Protein AF-A0A7Y2PC22-F1 (afdb_monomer_lite)

Radius of gyration: 49.78 Å; chains: 1; bounding box: 88×58×153 Å

pLDDT: mean 84.58, std 16.84, range [30.64, 97.62]

Foldseek 3Di:
DPPVVVVVVCVVVVVVVVVVVVVVVVVVPPQDPVRVVVVCVLPVDQPPLPCPVLPPPPQLPAPPDDPDDPVLVVCLQDPALQVNLVVQVVCVVVVHDDDLQNSLVSNVVSVNLVRSLSNLVSHPCSLAQSCLSVNLVSCVVVVVLVVSVVSLLVLLQEARPHDLVSSVSSCVVSVNLLSNLSSLLNVSHPQDELVSLQSSLSSCVSVVNLVSNVSSVNSPYDDNCLVPLSSQLVSCVVVVDPVSNLVSLVSDDPVCSLVSQCVVCVVVVVLVSLLVSLVVQLPDPPRPLQVSLVVCVVSVNLVVSLVSLLVVCVQHACPDPSNVVNLVSCPQAGDPVSLVSLLVQLQDDDPVRVLRSLVSSCSHDQLVVSLVSLCPDPCVLPLSSLLVNLVSCLVVVPPVSNQVSLCSNLVPDDDAQVSLVSNVVSPPPDDLVSLLSSLVNCVVNVNHDLCSLVSQLVVCVVVVNLVSNLVSLVVNCVVVVPPLVSLVSNLVSLCSVPNNVRSVVSD

Sequence (507 aa):
MTRRSSQRWMAIALPIVAGLAILALGLVLMPGRREVEQAARRAAPPVPPVVPPQATPTAAPVPPSAPPHPELGPAILTANATALAALTQSLTDQGVTVTTAQVAYDLAAAGRPAVALAYLAARADGTGPATWLLRVDLLRKLGRRKEAEALLAAAATRPIGVPPAAIIATGYALDRPDLIIAAAASGAIPPPDAKLAHDLAQRAEARGRLDWLAQLDRAGGADWRAGDPWLALRVAIRTGDSASVLRAIGGLPAEEREDARTAWMTRTGDRAGLRSQMLAQAARPGADLPALAERLLAIGAREDAIALLRRAAIGQSPGSAVGQRLLYLMGPRPASGDREWLRQQALAGSSADQARWLAAYAERDTPATALAFVQRHPLAARTDIAILRLQLAQEEGDRGAARQAMAALLDGRALEPGALRRISALADGLDPAQARALAERRIAAGIAGPRDRLDLAWAAWNAGDAARTRDWLHEYLVEAPGDLPALRLMADAQARLGGPAAARPWL

Organism: Sphingomonas paucimobilis (NCBI:txid13689)

Structure (mmCIF, N/CA/C/O backbone):
data_AF-A0A7Y2PC22-F1
#
_entry.id   AF-A0A7Y2PC22-F1
#
loop_
_atom_site.group_PDB
_atom_site.id
_atom_site.type_symbol
_atom_site.label_atom_id
_atom_site.label_alt_id
_atom_site.label_comp_id
_atom_site.label_asym_id
_atom_site.label_entity_id
_atom_site.label_seq_id
_atom_site.pdbx_PDB_ins_code
_atom_site.Cartn_x
_atom_site.Cartn_y
_atom_site.Cartn_z
_atom_site.occupancy
_atom_site.B_iso_or_equiv
_atom_site.auth_seq_id
_atom_site.auth_comp_id
_atom_site.auth_asym_id
_atom_site.auth_atom_id
_atom_site.pdbx_PDB_model_num
ATOM 1 N N . MET A 1 1 ? -9.595 -40.354 25.933 1.00 43.91 1 MET A N 1
ATOM 2 C CA . MET A 1 1 ? -8.723 -40.723 24.789 1.00 43.91 1 MET A CA 1
ATOM 3 C C . MET A 1 1 ? -8.957 -39.817 23.558 1.00 43.91 1 MET A C 1
ATOM 5 O O . MET A 1 1 ? -8.964 -40.289 22.434 1.00 43.91 1 MET A O 1
ATOM 9 N N . THR A 1 2 ? -9.111 -38.495 23.730 1.00 42.66 2 THR A N 1
ATOM 10 C CA . THR A 1 2 ? -9.662 -37.601 22.676 1.00 42.66 2 THR A CA 1
ATOM 11 C C . THR A 1 2 ? -8.881 -36.296 22.452 1.00 42.66 2 THR A C 1
ATOM 13 O O . THR A 1 2 ? -9.341 -35.423 21.728 1.00 42.66 2 THR A O 1
ATOM 16 N N . ARG A 1 3 ? -7.672 -36.144 23.015 1.00 36.75 3 ARG A N 1
ATOM 17 C CA . ARG A 1 3 ? -6.817 -34.955 22.782 1.00 36.75 3 ARG A CA 1
ATOM 18 C C . ARG A 1 3 ? -5.768 -35.117 21.674 1.00 36.75 3 ARG A C 1
ATOM 20 O O . ARG A 1 3 ? -5.249 -34.119 21.197 1.00 36.75 3 ARG A O 1
ATOM 27 N N . ARG A 1 4 ? -5.472 -36.344 21.225 1.00 39.28 4 ARG A N 1
ATOM 28 C CA . ARG A 1 4 ? -4.423 -36.601 20.211 1.00 39.28 4 ARG A CA 1
ATOM 29 C C . ARG A 1 4 ? -4.907 -36.568 18.754 1.00 39.28 4 ARG A C 1
ATOM 31 O O . ARG A 1 4 ? -4.078 -36.430 17.861 1.00 39.28 4 ARG A O 1
ATOM 38 N N . SER A 1 5 ? -6.213 -36.658 18.491 1.00 39.75 5 SER A N 1
ATOM 39 C CA . SER A 1 5 ? -6.768 -36.607 17.125 1.00 39.75 5 SER A CA 1
ATOM 40 C C . SER A 1 5 ? -6.934 -35.177 16.590 1.00 39.75 5 SER A C 1
ATOM 42 O O . SER A 1 5 ? -6.706 -34.946 15.407 1.00 39.75 5 SER A O 1
ATOM 44 N N . SER A 1 6 ? -7.239 -34.203 17.457 1.00 42.44 6 SER A N 1
ATOM 45 C CA . SER A 1 6 ? -7.423 -32.787 17.084 1.00 42.44 6 SER A CA 1
ATOM 46 C C . SER A 1 6 ? -6.117 -32.102 16.631 1.00 42.44 6 SER A C 1
ATOM 48 O O . SER A 1 6 ? -6.103 -31.382 15.634 1.00 42.44 6 SER A O 1
ATOM 50 N N . GLN A 1 7 ? -4.980 -32.423 17.262 1.00 44.81 7 GLN A N 1
ATOM 51 C CA . GLN A 1 7 ? -3.672 -31.870 16.872 1.00 44.81 7 GLN A CA 1
ATOM 52 C C . GLN A 1 7 ? -3.192 -32.333 15.487 1.00 44.81 7 GLN A C 1
ATOM 54 O O . GLN A 1 7 ? -2.508 -31.580 14.797 1.00 44.81 7 GLN A O 1
ATOM 59 N N . ARG A 1 8 ? -3.566 -33.542 15.046 1.00 44.22 8 ARG A N 1
ATOM 60 C CA . ARG A 1 8 ? -3.198 -34.049 13.712 1.00 44.22 8 ARG A CA 1
ATOM 61 C C . ARG A 1 8 ? -4.016 -33.399 12.594 1.00 44.22 8 ARG A C 1
ATOM 63 O O . ARG A 1 8 ? -3.485 -33.197 11.510 1.00 44.22 8 ARG A O 1
ATOM 70 N N . TRP A 1 9 ? -5.263 -33.011 12.867 1.00 42.66 9 TRP A N 1
ATOM 71 C CA . TRP A 1 9 ? -6.100 -32.288 11.904 1.00 42.66 9 TRP A CA 1
ATOM 72 C C . TRP A 1 9 ? -5.655 -30.829 11.719 1.00 42.66 9 TRP A C 1
ATOM 74 O O . TRP A 1 9 ? -5.606 -30.349 10.588 1.00 42.66 9 TRP A O 1
ATOM 84 N N . MET A 1 10 ? -5.225 -30.145 12.788 1.00 39.22 10 MET A N 1
ATOM 85 C CA . MET A 1 10 ? -4.654 -28.792 12.673 1.00 39.22 10 MET A CA 1
ATOM 86 C C . MET A 1 10 ? -3.314 -28.771 11.923 1.00 39.22 10 MET A C 1
ATOM 88 O O . MET A 1 10 ? -3.063 -27.828 11.181 1.00 39.22 10 MET A O 1
ATOM 92 N N . ALA A 1 11 ? -2.484 -29.812 12.046 1.00 45.69 11 ALA A N 1
ATOM 93 C CA . ALA A 1 11 ? -1.202 -29.891 11.337 1.00 45.69 11 ALA A CA 1
ATOM 94 C C . ALA A 1 11 ? -1.347 -30.074 9.811 1.00 45.69 11 ALA A C 1
ATOM 96 O O . ALA A 1 11 ? -0.446 -29.697 9.066 1.00 45.69 11 ALA A O 1
ATOM 97 N N . ILE A 1 12 ? -2.475 -30.622 9.344 1.00 48.53 12 ILE A N 1
ATOM 98 C CA . ILE A 1 12 ? -2.741 -30.867 7.916 1.00 48.53 12 ILE A CA 1
ATOM 99 C C . ILE A 1 12 ? -3.590 -29.739 7.307 1.00 48.53 12 ILE A C 1
ATOM 101 O O . ILE A 1 12 ? -3.353 -29.337 6.171 1.00 48.53 12 ILE A O 1
ATOM 105 N N . ALA A 1 13 ? -4.539 -29.169 8.057 1.00 42.72 13 ALA A N 1
ATOM 106 C CA . ALA A 1 13 ? -5.419 -28.115 7.547 1.00 42.72 13 ALA A CA 1
ATOM 107 C C . ALA A 1 13 ? -4.719 -26.749 7.401 1.00 42.72 13 ALA A C 1
ATOM 109 O O . ALA A 1 13 ? -4.998 -26.020 6.450 1.00 42.72 13 ALA A O 1
ATOM 110 N N . LEU A 1 14 ? -3.781 -26.406 8.294 1.00 42.38 14 LEU A N 1
ATOM 111 C CA . LEU A 1 14 ? -3.069 -25.122 8.257 1.00 42.38 14 LEU A CA 1
ATOM 112 C C . LEU A 1 14 ? -2.255 -24.897 6.962 1.00 42.38 14 LEU A C 1
ATOM 114 O O . LEU A 1 14 ? -2.394 -23.824 6.373 1.00 42.38 14 LEU A O 1
ATOM 118 N N . PRO A 1 15 ? -1.455 -25.864 6.459 1.00 43.56 15 PRO A N 1
ATOM 119 C CA . PRO A 1 15 ? -0.719 -25.675 5.208 1.00 43.56 15 PRO A CA 1
ATOM 120 C C . PRO A 1 15 ? -1.623 -25.677 3.967 1.00 43.56 15 PRO A C 1
ATOM 122 O O . PRO A 1 15 ? -1.295 -25.008 2.994 1.00 43.56 15 PRO A O 1
ATOM 125 N N . ILE A 1 16 ? -2.776 -26.358 3.993 1.00 51.69 16 ILE A N 1
ATOM 126 C CA . ILE A 1 16 ? -3.726 -26.366 2.866 1.00 51.69 16 ILE A CA 1
ATOM 127 C C . ILE A 1 16 ? -4.466 -25.025 2.767 1.00 51.69 16 ILE A C 1
ATOM 129 O O . ILE A 1 16 ? -4.595 -24.476 1.675 1.00 51.69 16 ILE A O 1
ATOM 133 N N . VAL A 1 17 ? -4.896 -24.455 3.898 1.00 51.38 17 VAL A N 1
ATOM 134 C CA . VAL A 1 17 ? -5.538 -23.129 3.934 1.00 51.38 17 VAL A CA 1
ATOM 135 C C . VAL A 1 17 ? -4.530 -22.025 3.603 1.00 51.38 17 VAL A C 1
ATOM 137 O O . VAL A 1 17 ? -4.853 -21.121 2.836 1.00 51.38 17 VAL A O 1
ATOM 140 N N . ALA A 1 18 ? -3.290 -22.130 4.093 1.00 47.47 18 ALA A N 1
ATOM 141 C CA . ALA A 1 18 ? -2.211 -21.228 3.695 1.00 47.47 18 ALA A CA 1
ATOM 142 C C . ALA A 1 18 ? -1.877 -21.363 2.196 1.00 47.47 18 ALA A C 1
ATOM 144 O O . ALA A 1 18 ? -1.725 -20.356 1.512 1.00 47.47 18 ALA A O 1
ATOM 145 N N . GLY A 1 19 ? -1.839 -22.587 1.658 1.00 36.88 19 GLY A N 1
ATOM 146 C CA . GLY A 1 19 ? -1.603 -22.853 0.237 1.00 36.88 19 GLY A CA 1
ATOM 147 C C . GLY A 1 19 ? -2.712 -22.317 -0.674 1.00 36.88 19 GLY A C 1
ATOM 148 O O . GLY A 1 19 ? -2.418 -21.723 -1.709 1.00 36.88 19 GLY A O 1
ATOM 149 N N . LEU A 1 20 ? -3.981 -22.443 -0.268 1.00 46.69 20 LEU A N 1
ATOM 150 C CA . LEU A 1 20 ? -5.125 -21.876 -0.993 1.00 46.69 20 LEU A CA 1
ATOM 151 C C . LEU A 1 20 ? -5.178 -20.345 -0.901 1.00 46.69 20 LEU A C 1
ATOM 153 O O . LEU A 1 20 ? -5.501 -19.698 -1.893 1.00 46.69 20 LEU A O 1
ATOM 157 N N . ALA A 1 21 ? -4.804 -19.755 0.239 1.00 45.72 21 ALA A N 1
ATOM 158 C CA . ALA A 1 21 ? -4.683 -18.304 0.377 1.00 45.72 21 ALA A CA 1
ATOM 159 C C . ALA A 1 21 ? -3.545 -17.739 -0.492 1.00 45.72 21 ALA A C 1
ATOM 161 O O . ALA A 1 21 ? -3.716 -16.687 -1.100 1.00 45.72 21 ALA A O 1
ATOM 162 N N . ILE A 1 22 ? -2.423 -18.457 -0.623 1.00 49.41 22 ILE A N 1
ATOM 163 C CA . ILE A 1 22 ? -1.308 -18.084 -1.511 1.00 49.41 22 ILE A CA 1
ATOM 164 C C . ILE A 1 22 ? -1.701 -18.233 -2.991 1.00 49.41 22 ILE A C 1
ATOM 166 O O . ILE A 1 22 ? -1.355 -17.371 -3.796 1.00 49.41 22 ILE A O 1
ATOM 170 N N . LEU A 1 23 ? -2.474 -19.261 -3.359 1.00 45.62 23 LEU A N 1
ATOM 171 C CA . LEU A 1 23 ? -2.999 -19.427 -4.723 1.00 45.62 23 LEU A CA 1
ATOM 172 C C . LEU A 1 23 ? -4.061 -18.375 -5.084 1.00 45.62 23 LEU A C 1
ATOM 174 O O . LEU A 1 23 ? -4.049 -17.863 -6.202 1.00 45.62 23 LEU A O 1
ATOM 178 N N . ALA A 1 24 ? -4.934 -17.997 -4.145 1.00 45.25 24 ALA A N 1
ATOM 179 C CA . ALA A 1 24 ? -5.905 -16.919 -4.340 1.00 45.25 24 ALA A CA 1
ATOM 180 C C . ALA A 1 24 ? -5.225 -15.539 -4.418 1.00 45.25 24 ALA A C 1
ATOM 182 O O . ALA A 1 24 ? -5.589 -14.725 -5.265 1.00 45.25 24 ALA A O 1
ATOM 183 N N . LEU A 1 25 ? -4.184 -15.302 -3.610 1.00 41.97 25 LEU A N 1
ATOM 184 C CA . LEU A 1 25 ? -3.337 -14.110 -3.703 1.00 41.97 25 LEU A CA 1
ATOM 185 C C . LEU A 1 25 ? -2.585 -14.079 -5.047 1.00 41.97 25 LEU A C 1
ATOM 187 O O . LEU A 1 25 ? -2.514 -13.030 -5.675 1.00 41.97 25 LEU A O 1
ATOM 191 N N . GLY A 1 26 ? -2.118 -15.231 -5.543 1.00 35.59 26 GLY A N 1
ATOM 192 C CA . GLY A 1 26 ? -1.490 -15.377 -6.861 1.00 35.59 26 GLY A CA 1
ATOM 193 C C . GLY A 1 26 ? -2.434 -15.137 -8.047 1.00 35.59 26 GLY A C 1
ATOM 194 O O . GLY A 1 26 ? -1.986 -14.644 -9.077 1.00 35.59 26 GLY A O 1
ATOM 195 N N . LEU A 1 27 ? -3.733 -15.417 -7.900 1.00 41.91 27 LEU A N 1
ATOM 196 C CA . LEU A 1 27 ? -4.769 -15.124 -8.903 1.00 41.91 27 LEU A CA 1
ATOM 197 C C . LEU A 1 27 ? -5.217 -13.653 -8.893 1.00 41.91 27 LEU A C 1
ATOM 199 O O . LEU A 1 27 ? -5.588 -13.135 -9.940 1.00 41.91 27 LEU A O 1
ATOM 203 N N . VAL A 1 28 ? -5.137 -12.968 -7.746 1.00 44.72 28 VAL A N 1
ATOM 204 C CA . VAL A 1 28 ? -5.382 -11.514 -7.621 1.00 44.72 28 VAL A CA 1
ATOM 205 C C . VAL A 1 28 ? -4.150 -10.687 -8.026 1.00 44.72 28 VAL A C 1
ATOM 207 O O . VAL A 1 28 ? -4.289 -9.549 -8.462 1.00 44.72 28 VAL A O 1
ATOM 210 N N . LEU A 1 29 ? -2.949 -11.271 -7.940 1.00 40.09 29 LEU A N 1
ATOM 211 C CA . LEU A 1 29 ? -1.698 -10.731 -8.489 1.00 40.09 29 LEU A CA 1
ATOM 212 C C . LEU A 1 29 ? -1.424 -11.164 -9.935 1.00 40.09 29 LEU A C 1
ATOM 214 O O . LEU A 1 29 ? -0.403 -10.758 -10.494 1.00 40.09 29 LEU A O 1
ATOM 218 N N . MET A 1 30 ? -2.296 -11.972 -10.551 1.00 30.97 30 MET A N 1
ATOM 219 C CA . MET A 1 30 ? -2.192 -12.213 -11.984 1.00 30.97 30 MET A CA 1
ATOM 220 C C . MET A 1 30 ? -2.587 -10.930 -12.714 1.00 30.97 30 MET A C 1
ATOM 222 O O . MET A 1 30 ? -3.712 -10.461 -12.532 1.00 30.97 30 MET A O 1
ATOM 226 N N . PRO A 1 31 ? -1.689 -10.368 -13.541 1.00 38.44 31 PRO A N 1
ATOM 227 C CA . PRO A 1 31 ? -2.010 -9.178 -14.298 1.00 38.44 31 PRO A CA 1
ATOM 228 C C . PRO A 1 31 ? -3.266 -9.432 -15.137 1.00 38.44 31 PRO A C 1
ATOM 230 O O . PRO A 1 31 ? -3.398 -10.475 -15.787 1.00 38.44 31 PRO A O 1
ATOM 233 N N . GLY A 1 32 ? -4.217 -8.497 -15.112 1.00 36.75 32 GLY A N 1
ATOM 234 C CA . GLY A 1 32 ? -5.405 -8.586 -15.964 1.00 36.75 32 GLY A CA 1
ATOM 235 C C . GLY A 1 32 ? -4.992 -8.694 -17.438 1.00 36.75 32 GLY A C 1
ATOM 236 O O . GLY A 1 32 ? -3.900 -8.270 -17.801 1.00 36.75 32 GLY A O 1
ATOM 237 N N . ARG A 1 33 ? -5.844 -9.209 -18.339 1.00 38.78 33 ARG A N 1
ATOM 238 C CA . ARG A 1 33 ? -5.496 -9.330 -19.779 1.00 38.78 33 ARG A CA 1
ATOM 239 C C . ARG A 1 33 ? -4.901 -8.044 -20.381 1.00 38.78 33 ARG A C 1
ATOM 241 O O . ARG A 1 33 ? -4.001 -8.132 -21.204 1.00 38.78 33 ARG A O 1
ATOM 248 N N . ARG A 1 34 ? -5.327 -6.866 -19.905 1.00 43.41 34 ARG A N 1
ATOM 249 C CA . ARG A 1 34 ? -4.750 -5.561 -20.279 1.00 43.41 34 ARG A CA 1
ATOM 250 C C . ARG A 1 34 ? -3.362 -5.307 -19.695 1.00 43.41 34 ARG A C 1
ATOM 252 O O . ARG A 1 34 ? -2.515 -4.786 -20.402 1.00 43.41 34 ARG A O 1
ATOM 259 N N . GLU A 1 35 ? -3.105 -5.698 -18.453 1.00 42.72 35 GLU A N 1
ATOM 260 C CA . GLU A 1 35 ? -1.781 -5.616 -17.830 1.00 42.72 35 GLU A CA 1
ATOM 261 C C . GLU A 1 35 ? -0.822 -6.663 -18.405 1.00 42.72 35 GLU A C 1
ATOM 263 O O . GLU A 1 35 ? 0.364 -6.388 -18.489 1.00 42.72 35 GLU A O 1
ATOM 268 N N . VAL A 1 36 ? -1.314 -7.821 -18.867 1.00 43.38 36 VAL A N 1
ATOM 269 C CA . VAL A 1 36 ? -0.536 -8.813 -19.631 1.00 43.38 36 VAL A CA 1
ATOM 270 C C . VAL A 1 36 ? -0.233 -8.295 -21.030 1.00 43.38 36 VAL A C 1
ATOM 272 O O . VAL A 1 36 ? 0.899 -8.416 -21.471 1.00 43.38 36 VAL A O 1
ATOM 275 N N . GLU A 1 37 ? -1.188 -7.672 -21.722 1.00 43.66 37 GLU A N 1
ATOM 276 C CA . GLU A 1 37 ? -0.945 -7.032 -23.021 1.00 43.66 37 GLU A CA 1
ATOM 277 C C . GLU A 1 37 ? -0.002 -5.827 -22.894 1.00 43.66 37 GLU A C 1
ATOM 279 O O . GLU A 1 37 ? 0.881 -5.642 -23.727 1.00 43.66 37 GLU A O 1
ATOM 284 N N . GLN A 1 38 ? -0.128 -5.028 -21.834 1.00 47.62 38 GLN A N 1
ATOM 285 C CA . GLN A 1 38 ? 0.768 -3.911 -21.535 1.00 47.62 38 GLN A CA 1
ATOM 286 C C . GLN A 1 38 ? 2.138 -4.396 -21.057 1.00 47.62 38 GLN A C 1
ATOM 288 O O . GLN A 1 38 ? 3.146 -3.852 -21.488 1.00 47.62 38 GLN A O 1
ATOM 293 N N . ALA A 1 39 ? 2.216 -5.439 -20.229 1.00 44.00 39 ALA A N 1
ATOM 294 C CA . ALA A 1 39 ? 3.469 -6.088 -19.854 1.00 44.00 39 ALA A CA 1
ATOM 295 C C . ALA A 1 39 ? 4.122 -6.767 -21.058 1.00 44.00 39 ALA A C 1
ATOM 297 O O . ALA A 1 39 ? 5.331 -6.688 -21.184 1.00 44.00 39 ALA A O 1
ATOM 298 N N . ALA A 1 40 ? 3.354 -7.340 -21.985 1.00 40.25 40 ALA A N 1
ATOM 299 C CA . ALA A 1 40 ? 3.846 -7.883 -23.246 1.00 40.25 40 ALA A CA 1
ATOM 300 C C . ALA A 1 40 ? 4.307 -6.783 -24.212 1.00 40.25 40 ALA A C 1
ATOM 302 O O . ALA A 1 40 ? 5.242 -7.020 -24.960 1.00 40.25 40 ALA A O 1
ATOM 303 N N . ARG A 1 41 ? 3.737 -5.568 -24.169 1.00 51.28 41 ARG A N 1
ATOM 304 C CA . ARG A 1 41 ? 4.286 -4.381 -24.862 1.00 51.28 41 ARG A CA 1
ATOM 305 C C . ARG A 1 41 ? 5.549 -3.840 -24.176 1.00 51.28 41 ARG A C 1
ATOM 307 O O . ARG A 1 41 ? 6.488 -3.451 -24.859 1.00 51.28 41 ARG A O 1
ATOM 314 N N . ARG A 1 42 ? 5.600 -3.852 -22.836 1.00 50.59 42 ARG A N 1
ATOM 315 C CA . ARG A 1 42 ? 6.751 -3.433 -22.001 1.00 50.59 42 ARG A CA 1
ATOM 316 C C . ARG A 1 42 ? 7.925 -4.423 -22.060 1.00 50.59 42 ARG A C 1
ATOM 318 O O . ARG A 1 42 ? 9.072 -4.007 -21.946 1.00 50.59 42 ARG A O 1
ATOM 325 N N . ALA A 1 43 ? 7.626 -5.712 -22.200 1.00 39.47 43 ALA A N 1
ATOM 326 C CA . ALA A 1 43 ? 8.558 -6.835 -22.264 1.00 39.47 43 ALA A CA 1
ATOM 327 C C . ALA A 1 43 ? 8.677 -7.407 -23.678 1.00 39.47 43 ALA A C 1
ATOM 329 O O . ALA A 1 43 ? 9.324 -8.440 -23.846 1.00 39.47 43 ALA A O 1
ATOM 330 N N . ALA A 1 44 ? 8.068 -6.756 -24.679 1.00 40.56 44 ALA A N 1
ATOM 331 C CA . ALA A 1 44 ? 8.292 -7.107 -26.066 1.00 40.56 44 ALA A CA 1
ATOM 332 C C . ALA A 1 44 ? 9.810 -7.047 -26.278 1.00 40.56 44 ALA A C 1
ATOM 334 O O . ALA A 1 44 ? 10.389 -5.960 -26.142 1.00 40.56 44 ALA A O 1
ATOM 335 N N . PRO A 1 45 ? 10.481 -8.180 -26.574 1.00 40.59 45 PRO A N 1
ATOM 336 C CA . PRO A 1 45 ? 11.814 -8.100 -27.148 1.00 40.59 45 PRO A CA 1
ATOM 337 C C . PRO A 1 45 ? 11.715 -7.168 -28.359 1.00 40.59 45 PRO A C 1
ATOM 339 O O . PRO A 1 45 ? 10.622 -7.089 -28.937 1.00 40.59 45 PRO A O 1
ATOM 342 N N . PRO A 1 46 ? 12.792 -6.436 -28.713 1.00 41.34 46 PRO A N 1
ATOM 343 C CA . PRO A 1 46 ? 12.758 -5.520 -29.845 1.00 41.34 46 PRO A CA 1
ATOM 344 C C . PRO A 1 46 ? 12.039 -6.243 -30.969 1.00 41.34 46 PRO A C 1
ATOM 346 O O . PRO A 1 46 ? 12.464 -7.342 -31.341 1.00 41.34 46 PRO A O 1
ATOM 349 N N . VAL A 1 47 ? 10.896 -5.695 -31.415 1.00 36.09 47 VAL A N 1
ATOM 350 C CA . VAL A 1 47 ? 10.257 -6.179 -32.638 1.00 36.09 47 VAL A CA 1
ATOM 351 C C . VAL A 1 47 ? 11.425 -6.285 -33.603 1.00 36.09 47 VAL A C 1
ATOM 353 O O . VAL A 1 47 ? 12.129 -5.274 -33.730 1.00 36.09 47 VAL A O 1
ATOM 356 N N . PRO A 1 48 ? 11.747 -7.487 -34.132 1.00 32.41 48 PRO A N 1
ATOM 357 C CA . PRO A 1 48 ? 12.902 -7.637 -35.002 1.00 32.41 48 PRO A CA 1
ATOM 358 C C . PRO A 1 48 ? 12.766 -6.501 -35.998 1.00 32.41 48 PRO A C 1
ATOM 360 O O . PRO A 1 48 ? 11.670 -6.389 -36.561 1.00 32.41 48 PRO A O 1
ATOM 363 N N . PRO A 1 49 ? 13.759 -5.585 -36.050 1.00 37.94 49 PRO A N 1
ATOM 364 C CA . PRO A 1 49 ? 13.584 -4.270 -36.653 1.00 37.94 49 PRO A CA 1
ATOM 365 C C . PRO A 1 49 ? 12.900 -4.535 -37.966 1.00 37.94 49 PRO A C 1
ATOM 367 O O . PRO A 1 49 ? 13.476 -5.346 -38.699 1.00 37.94 49 PRO A O 1
ATOM 370 N N . VAL A 1 50 ? 11.659 -4.024 -38.143 1.00 32.50 50 VAL A N 1
ATOM 371 C CA . VAL A 1 50 ? 10.776 -4.371 -39.273 1.00 32.50 50 VAL A CA 1
ATOM 372 C C . VAL A 1 50 ? 11.712 -4.518 -40.426 1.00 32.50 50 VAL A C 1
ATOM 374 O O . VAL A 1 50 ? 12.325 -3.515 -40.768 1.00 32.50 50 VAL A O 1
ATOM 377 N N . VAL A 1 51 ? 11.960 -5.751 -40.883 1.00 33.75 51 VAL A N 1
ATOM 378 C CA . VAL A 1 51 ? 12.940 -5.959 -41.937 1.00 33.75 51 VAL A CA 1
ATOM 379 C C . VAL A 1 51 ? 12.289 -5.191 -43.069 1.00 33.75 51 VAL A C 1
ATOM 381 O O . VAL A 1 51 ? 11.260 -5.670 -43.558 1.00 33.75 51 VAL A O 1
ATOM 384 N N . PRO A 1 52 ? 12.755 -3.969 -43.429 1.00 36.94 52 PRO A N 1
ATOM 385 C CA . PRO A 1 52 ? 12.251 -3.398 -44.657 1.00 36.94 52 PRO A CA 1
ATOM 386 C C . PRO A 1 52 ? 12.567 -4.495 -45.669 1.00 36.94 52 PRO A C 1
ATOM 388 O O . PRO A 1 52 ? 13.676 -5.042 -45.555 1.00 36.94 52 PRO A O 1
ATOM 391 N N . PRO A 1 53 ? 11.595 -4.922 -46.510 1.00 31.83 53 PRO A N 1
ATOM 392 C CA . PRO A 1 53 ? 11.792 -6.034 -47.442 1.00 31.83 53 PRO A CA 1
ATOM 393 C C . PRO A 1 53 ? 13.188 -5.852 -47.965 1.00 31.83 53 PRO A C 1
ATOM 395 O O . PRO A 1 53 ? 13.414 -4.734 -48.441 1.00 31.83 53 PRO A O 1
ATOM 398 N N . GLN A 1 54 ? 14.097 -6.808 -47.646 1.00 32.75 54 GLN A N 1
ATOM 399 C CA . GLN A 1 54 ? 15.547 -6.620 -47.775 1.00 32.75 54 GLN A CA 1
ATOM 400 C C . GLN A 1 54 ? 15.694 -5.739 -48.979 1.00 32.75 54 GLN A C 1
ATOM 402 O O . GLN A 1 54 ? 15.237 -6.169 -50.042 1.00 32.75 54 GLN A O 1
ATOM 407 N N . ALA A 1 55 ? 16.109 -4.481 -48.790 1.00 34.72 55 ALA A N 1
ATOM 408 C CA . ALA A 1 55 ? 16.301 -3.625 -49.934 1.00 34.72 55 ALA A CA 1
ATOM 409 C C . ALA A 1 55 ? 17.457 -4.327 -50.622 1.00 34.72 55 ALA A C 1
ATOM 411 O O . ALA A 1 55 ? 18.612 -4.142 -50.244 1.00 34.72 55 ALA A O 1
ATOM 412 N N . THR A 1 56 ? 17.121 -5.279 -51.499 1.00 30.64 56 THR A N 1
ATOM 413 C CA . THR A 1 56 ? 18.006 -5.898 -52.447 1.00 30.64 56 THR A CA 1
ATOM 414 C C . THR A 1 56 ? 18.622 -4.666 -53.035 1.00 30.64 56 THR A C 1
ATOM 416 O O . THR A 1 56 ? 17.858 -3.862 -53.586 1.00 30.64 56 THR A O 1
ATOM 419 N N . PRO A 1 57 ? 19.912 -4.412 -52.745 1.00 42.38 57 PRO A N 1
ATOM 420 C CA . PRO A 1 57 ? 20.547 -3.206 -53.221 1.00 42.38 57 PRO A CA 1
ATOM 421 C C . PRO A 1 57 ? 20.177 -3.156 -54.685 1.00 42.38 57 PRO A C 1
ATOM 423 O O . PRO A 1 57 ? 20.345 -4.166 -55.378 1.00 42.38 57 PRO A O 1
ATOM 426 N N . THR A 1 58 ? 19.519 -2.072 -55.097 1.00 43.88 58 THR A N 1
ATOM 427 C CA . THR A 1 58 ? 19.226 -1.870 -56.505 1.00 43.88 58 THR A CA 1
ATOM 428 C C . THR A 1 58 ? 20.573 -2.047 -57.166 1.00 43.88 58 THR A C 1
ATOM 430 O O . THR A 1 58 ? 21.486 -1.264 -56.883 1.00 43.88 58 THR A O 1
ATOM 433 N N . ALA A 1 59 ? 20.736 -3.166 -57.881 1.00 52.12 59 ALA A N 1
ATOM 434 C CA . ALA A 1 59 ? 22.010 -3.524 -58.471 1.00 52.12 59 ALA A CA 1
ATOM 435 C C . ALA A 1 59 ? 22.496 -2.284 -59.210 1.00 52.12 59 ALA A C 1
ATOM 437 O O . ALA A 1 59 ? 21.657 -1.585 -59.792 1.00 52.12 59 ALA A O 1
ATOM 438 N N . ALA A 1 60 ? 23.796 -1.981 -59.110 1.00 57.75 60 ALA A N 1
ATOM 439 C CA . ALA A 1 60 ? 24.365 -0.808 -59.765 1.00 57.75 60 ALA A CA 1
ATOM 440 C C . ALA A 1 60 ? 23.725 -0.675 -61.159 1.00 57.75 60 ALA A C 1
ATOM 442 O O . ALA A 1 60 ? 23.763 -1.661 -61.907 1.00 57.75 60 ALA A O 1
ATOM 443 N N . PRO A 1 61 ? 23.026 0.443 -61.449 1.00 57.81 61 PRO A N 1
ATOM 444 C CA . PRO A 1 61 ? 22.219 0.540 -62.652 1.00 57.81 61 PRO A CA 1
ATOM 445 C C . PRO A 1 61 ? 23.111 0.225 -63.843 1.00 57.81 61 PRO A C 1
ATOM 447 O O . PRO A 1 61 ? 24.204 0.782 -63.966 1.00 57.81 61 PRO A O 1
ATOM 450 N N . VAL A 1 62 ? 22.668 -0.729 -64.662 1.00 60.91 62 VAL A N 1
ATOM 451 C CA . VAL A 1 62 ? 23.420 -1.152 -65.842 1.00 60.91 62 VAL A CA 1
ATOM 452 C C . VAL A 1 62 ? 23.575 0.080 -66.728 1.00 60.91 62 VAL A C 1
ATOM 454 O O . VAL A 1 62 ? 22.558 0.714 -67.035 1.00 60.91 62 VAL A O 1
ATOM 457 N N . PRO A 1 63 ? 24.802 0.476 -67.103 1.00 61.81 63 PRO A N 1
ATOM 458 C CA . PRO A 1 63 ? 24.966 1.568 -68.046 1.00 61.81 63 PRO A CA 1
ATOM 459 C C . PRO A 1 63 ? 24.260 1.213 -69.367 1.00 61.81 63 PRO A C 1
ATOM 461 O O . PRO A 1 63 ? 24.123 0.031 -69.691 1.00 61.81 63 PRO A O 1
ATOM 464 N N . PRO A 1 64 ? 23.783 2.204 -70.141 1.00 55.59 64 PRO A N 1
ATOM 465 C CA . PRO A 1 64 ? 23.233 1.939 -71.463 1.00 55.59 64 PRO A CA 1
ATOM 466 C C . PRO A 1 64 ? 24.290 1.223 -72.311 1.00 55.59 64 PRO A C 1
ATOM 468 O O . PRO A 1 64 ? 25.394 1.729 -72.521 1.00 55.59 64 PRO A O 1
ATOM 471 N N . SER A 1 65 ? 23.948 0.020 -72.759 1.00 52.72 65 SER A N 1
ATOM 472 C CA . SER A 1 65 ? 24.840 -0.869 -73.489 1.00 52.72 65 SER A CA 1
ATOM 473 C C . SER A 1 65 ? 25.082 -0.337 -74.902 1.00 52.72 65 SER A C 1
ATOM 475 O O . SER A 1 65 ? 24.239 -0.463 -75.788 1.00 52.72 65 SER A O 1
ATOM 477 N N . ALA A 1 66 ? 26.260 0.244 -75.133 1.00 55.94 66 ALA A N 1
ATOM 478 C CA . ALA A 1 66 ? 26.806 0.336 -76.482 1.00 55.94 66 ALA A CA 1
ATOM 479 C C . ALA A 1 66 ? 27.175 -1.085 -76.960 1.00 55.94 66 ALA A C 1
ATOM 481 O O . ALA A 1 66 ? 27.611 -1.894 -76.133 1.00 55.94 66 ALA A O 1
ATOM 482 N N . PRO A 1 67 ? 27.005 -1.427 -78.253 1.00 57.12 67 PRO A N 1
ATOM 483 C CA . PRO A 1 67 ? 27.425 -2.728 -78.760 1.00 57.12 67 PRO A CA 1
ATOM 484 C C . PRO A 1 67 ? 28.912 -2.942 -78.436 1.00 57.12 67 PRO A C 1
ATOM 486 O O . PRO A 1 67 ? 29.723 -2.049 -78.706 1.00 57.12 67 PRO A O 1
ATOM 489 N N . PRO A 1 68 ? 29.283 -4.082 -77.823 1.00 62.34 68 PRO A N 1
ATOM 490 C CA . PRO A 1 68 ? 30.661 -4.320 -77.431 1.00 62.34 68 PRO A CA 1
ATOM 491 C C . PRO A 1 68 ? 31.537 -4.309 -78.682 1.00 62.34 68 PRO A C 1
ATOM 493 O O . PRO A 1 68 ? 31.232 -4.981 -79.668 1.00 62.34 68 PRO A O 1
ATOM 496 N N . HIS A 1 69 ? 32.628 -3.542 -78.641 1.00 67.00 69 HIS A N 1
ATOM 497 C CA . HIS A 1 69 ? 33.646 -3.582 -79.688 1.00 67.00 69 HIS A CA 1
ATOM 498 C C . HIS A 1 69 ? 34.063 -5.051 -79.914 1.00 67.00 69 HIS A C 1
ATOM 500 O O . HIS A 1 69 ? 34.215 -5.777 -78.924 1.00 67.00 69 HIS A O 1
ATOM 506 N N . PRO A 1 70 ? 34.250 -5.522 -81.163 1.00 72.31 70 PRO A N 1
ATOM 507 C CA . PRO A 1 70 ? 34.484 -6.941 -81.470 1.00 72.31 70 PRO A CA 1
ATOM 508 C C . PRO A 1 70 ? 35.673 -7.551 -80.712 1.00 72.31 70 PRO A C 1
ATOM 510 O O . PRO A 1 70 ? 35.684 -8.745 -80.428 1.00 72.31 70 PRO A O 1
ATOM 513 N N . GLU A 1 71 ? 36.640 -6.725 -80.316 1.00 74.25 71 GLU A N 1
ATOM 514 C CA . GLU A 1 71 ? 37.807 -7.132 -79.527 1.00 74.25 71 GLU A CA 1
ATOM 515 C C . GLU A 1 71 ? 37.535 -7.241 -78.011 1.00 74.25 71 GLU A C 1
ATOM 517 O O . GLU A 1 71 ? 38.227 -7.981 -77.312 1.00 74.25 71 GLU A O 1
ATOM 522 N N . LEU A 1 72 ? 36.516 -6.550 -77.481 1.00 79.19 72 LEU A N 1
ATOM 523 C CA . LEU A 1 72 ? 36.188 -6.551 -76.048 1.00 79.19 72 LEU A CA 1
ATOM 524 C C . LEU A 1 72 ? 35.418 -7.804 -75.622 1.00 79.19 72 LEU A C 1
ATOM 526 O O . LEU A 1 72 ? 35.673 -8.329 -74.540 1.00 79.19 72 LEU A O 1
ATOM 530 N N . GLY A 1 73 ? 34.515 -8.314 -76.464 1.00 80.50 73 GLY A N 1
ATOM 531 C CA . GLY A 1 73 ? 33.695 -9.492 -76.145 1.00 80.50 73 GLY A CA 1
ATOM 532 C C . GLY A 1 73 ? 34.523 -10.732 -75.760 1.00 80.50 73 GLY A C 1
ATOM 533 O O . GLY A 1 73 ? 34.347 -11.257 -74.657 1.00 80.50 73 GLY A O 1
ATOM 534 N N . PRO A 1 74 ? 35.476 -11.182 -76.601 1.00 82.38 74 PRO A N 1
ATOM 535 C CA . PRO A 1 74 ? 36.358 -12.308 -76.275 1.00 82.38 74 PRO A CA 1
ATOM 536 C C . PRO A 1 74 ? 37.279 -12.025 -75.079 1.00 82.38 74 PRO A C 1
ATOM 538 O O . PRO A 1 74 ? 37.538 -12.912 -74.257 1.00 82.38 74 PRO A O 1
ATOM 541 N N . ALA A 1 75 ? 37.760 -10.783 -74.958 1.00 84.25 75 ALA A N 1
ATOM 542 C CA . ALA A 1 75 ? 38.657 -10.372 -73.885 1.00 84.25 75 ALA A CA 1
ATOM 543 C C . ALA A 1 75 ? 37.969 -10.401 -72.509 1.00 84.25 75 ALA A C 1
ATOM 545 O O . ALA A 1 75 ? 38.578 -10.844 -71.535 1.00 84.25 75 ALA A O 1
ATOM 546 N N . ILE A 1 76 ? 36.692 -10.013 -72.413 1.00 86.12 76 ILE A N 1
ATOM 547 C CA . ILE A 1 76 ? 35.913 -10.061 -71.161 1.00 86.12 76 ILE A CA 1
ATOM 548 C C . ILE A 1 76 ? 35.861 -11.490 -70.595 1.00 86.12 76 ILE A C 1
ATOM 550 O O . ILE A 1 76 ? 35.951 -11.685 -69.379 1.00 86.12 76 ILE A O 1
ATOM 554 N N . LEU A 1 77 ? 35.803 -12.509 -71.455 1.00 86.00 77 LEU A N 1
ATOM 555 C CA . LEU A 1 77 ? 35.732 -13.908 -71.025 1.00 86.00 77 LEU A CA 1
ATOM 556 C C . LEU A 1 77 ? 37.075 -14.461 -70.523 1.00 86.00 77 LEU A C 1
ATOM 558 O O . LEU A 1 77 ? 37.088 -15.295 -69.620 1.00 86.00 77 LEU A O 1
ATOM 562 N N . THR A 1 78 ? 38.204 -14.004 -71.075 1.00 85.62 78 THR A N 1
ATOM 563 C CA . THR A 1 78 ? 39.494 -14.712 -70.935 1.00 85.62 78 THR A CA 1
ATOM 564 C C . THR A 1 78 ? 40.640 -13.853 -70.402 1.00 85.62 78 THR A C 1
ATOM 566 O O . THR A 1 78 ? 41.449 -14.339 -69.611 1.00 85.62 78 THR A O 1
ATOM 569 N N . ALA A 1 79 ? 40.705 -12.568 -70.755 1.00 87.75 79 ALA A N 1
ATOM 570 C CA . ALA A 1 79 ? 41.839 -11.710 -70.427 1.00 87.75 79 ALA A CA 1
ATOM 571 C C . ALA A 1 79 ? 41.923 -11.400 -68.923 1.00 87.75 79 ALA A C 1
ATOM 573 O O . ALA A 1 79 ? 40.927 -11.454 -68.192 1.00 87.75 79 ALA A O 1
ATOM 574 N N . ASN A 1 80 ? 43.131 -11.101 -68.441 1.00 90.44 80 ASN A N 1
ATOM 575 C CA . ASN A 1 80 ? 43.360 -10.640 -67.072 1.00 90.44 80 ASN A CA 1
ATOM 576 C C . ASN A 1 80 ? 43.111 -9.121 -66.958 1.00 90.44 80 ASN A C 1
ATOM 578 O O . ASN A 1 80 ? 42.967 -8.414 -67.955 1.00 90.44 80 ASN A O 1
ATOM 582 N N . ALA A 1 81 ? 43.043 -8.614 -65.727 1.00 89.56 81 ALA A N 1
ATOM 583 C CA . ALA A 1 81 ? 42.686 -7.221 -65.462 1.00 89.56 81 ALA A CA 1
ATOM 584 C C . ALA A 1 81 ? 43.647 -6.197 -66.092 1.00 89.56 81 ALA A C 1
ATOM 586 O O . ALA A 1 81 ? 43.195 -5.161 -66.573 1.00 89.56 81 ALA A O 1
ATOM 587 N N . THR A 1 82 ? 44.953 -6.482 -66.117 1.00 90.38 82 THR A N 1
ATOM 588 C CA . THR A 1 82 ? 45.969 -5.584 -66.687 1.00 90.38 82 THR A CA 1
ATOM 589 C C . THR A 1 82 ? 45.887 -5.528 -68.209 1.00 90.38 82 THR A C 1
ATOM 591 O O . THR A 1 82 ? 45.918 -4.438 -68.775 1.00 90.38 82 THR A O 1
ATOM 594 N N . ALA A 1 83 ? 45.698 -6.673 -68.873 1.00 89.44 83 ALA A N 1
ATOM 595 C CA . ALA A 1 83 ? 45.479 -6.729 -70.316 1.00 89.44 83 ALA A CA 1
ATOM 596 C C . ALA A 1 83 ? 44.176 -6.020 -70.718 1.00 89.44 83 ALA A C 1
ATOM 598 O O . ALA A 1 83 ? 44.162 -5.267 -71.686 1.00 89.44 83 ALA A O 1
ATOM 599 N N . LEU A 1 84 ? 43.100 -6.187 -69.938 1.00 89.94 84 LEU A N 1
ATOM 600 C CA . LEU A 1 84 ? 41.836 -5.474 -70.157 1.00 89.94 84 LEU A CA 1
ATOM 601 C C . LEU A 1 84 ? 41.978 -3.961 -69.950 1.00 89.94 84 LEU A C 1
ATOM 603 O O . LEU A 1 84 ? 41.417 -3.181 -70.718 1.00 89.94 84 LEU A O 1
ATOM 607 N N . ALA A 1 85 ? 42.740 -3.524 -68.945 1.00 89.06 85 ALA A N 1
ATOM 608 C CA . ALA A 1 85 ? 43.007 -2.107 -68.712 1.00 89.06 85 ALA A CA 1
ATOM 609 C C . ALA A 1 85 ? 43.814 -1.472 -69.856 1.00 89.06 85 ALA A C 1
ATOM 611 O O . ALA A 1 85 ? 43.468 -0.375 -70.295 1.00 89.06 85 ALA A O 1
ATOM 612 N N . ALA A 1 86 ? 44.824 -2.178 -70.377 1.00 89.62 86 ALA A N 1
ATOM 613 C CA . ALA A 1 86 ? 45.616 -1.735 -71.524 1.00 89.62 86 ALA A CA 1
ATOM 614 C C . ALA A 1 86 ? 44.788 -1.687 -72.819 1.00 89.62 86 ALA A C 1
ATOM 616 O O . ALA A 1 86 ? 44.826 -0.689 -73.535 1.00 89.62 86 ALA A O 1
ATOM 617 N N . LEU A 1 87 ? 43.981 -2.722 -73.083 1.00 88.38 87 LEU A N 1
ATOM 618 C CA . LEU A 1 87 ? 43.094 -2.779 -74.249 1.00 88.38 87 LEU A CA 1
ATOM 619 C C . LEU A 1 87 ? 42.056 -1.651 -74.219 1.00 88.38 87 LEU A C 1
ATOM 621 O O . LEU A 1 87 ? 41.889 -0.927 -75.195 1.00 88.38 87 LEU A O 1
ATOM 625 N N . THR A 1 88 ? 41.387 -1.457 -73.081 1.00 88.12 88 THR A N 1
ATOM 626 C CA . THR A 1 88 ? 40.389 -0.383 -72.938 1.00 88.12 88 THR A CA 1
ATOM 627 C C . THR A 1 88 ? 41.014 1.010 -73.020 1.00 88.12 88 THR A C 1
ATOM 629 O O . THR A 1 88 ? 40.380 1.914 -73.563 1.00 88.12 88 THR A O 1
ATOM 632 N N . GLN A 1 89 ? 42.261 1.186 -72.564 1.00 88.00 89 GLN A N 1
ATOM 633 C CA . GLN A 1 89 ? 43.002 2.433 -72.761 1.00 88.00 89 GLN A CA 1
ATOM 634 C C . GLN A 1 89 ? 43.297 2.687 -74.241 1.00 88.00 89 GLN A C 1
ATOM 636 O O . GLN A 1 89 ? 42.929 3.742 -74.743 1.00 88.00 89 GLN A O 1
ATOM 641 N N . SER A 1 90 ? 43.847 1.701 -74.955 1.00 87.75 90 SER A N 1
ATOM 642 C CA . SER A 1 90 ? 44.132 1.817 -76.391 1.00 87.75 90 SER A CA 1
ATOM 643 C C . SER A 1 90 ? 42.882 2.145 -77.207 1.00 87.75 90 SER A C 1
ATOM 645 O O . SER A 1 90 ? 42.943 2.964 -78.118 1.00 87.75 90 SER A O 1
ATOM 647 N N . LEU A 1 91 ? 41.737 1.535 -76.883 1.00 86.81 91 LEU A N 1
ATOM 648 C CA . LEU A 1 91 ? 40.474 1.817 -77.572 1.00 86.81 91 LEU A CA 1
ATOM 649 C C . LEU A 1 91 ? 39.978 3.243 -77.294 1.00 86.81 91 LEU A C 1
ATOM 651 O O . LEU A 1 91 ? 39.478 3.910 -78.196 1.00 86.81 91 LEU A O 1
ATOM 655 N N . THR A 1 92 ? 40.170 3.733 -76.066 1.00 86.00 92 THR A N 1
ATOM 656 C CA . THR A 1 92 ? 39.845 5.120 -75.702 1.00 86.00 92 THR A CA 1
ATOM 657 C C . THR A 1 92 ? 40.743 6.105 -76.458 1.00 86.00 92 THR A C 1
ATOM 659 O O . THR A 1 92 ? 40.245 7.085 -77.008 1.00 86.00 92 THR A O 1
ATOM 662 N N . ASP A 1 93 ? 42.045 5.818 -76.549 1.00 86.69 93 ASP A N 1
ATOM 663 C CA . ASP A 1 93 ? 43.024 6.640 -77.275 1.00 86.69 93 ASP A CA 1
ATOM 664 C C . ASP A 1 93 ? 42.740 6.673 -78.791 1.00 86.69 93 ASP A C 1
ATOM 666 O O . ASP A 1 93 ? 43.033 7.657 -79.466 1.00 86.69 93 ASP A O 1
ATOM 670 N N . GLN A 1 94 ? 42.104 5.624 -79.323 1.00 85.38 94 GLN A N 1
ATOM 671 C CA . GLN A 1 94 ? 41.620 5.530 -80.708 1.00 85.38 94 GLN A CA 1
ATOM 672 C C . GLN A 1 94 ? 40.253 6.206 -80.934 1.00 85.38 94 GLN A C 1
ATOM 674 O O . GLN A 1 94 ? 39.703 6.136 -82.032 1.00 85.38 94 GLN A O 1
ATOM 679 N N . GLY A 1 95 ? 39.686 6.861 -79.916 1.00 81.00 95 GLY A N 1
ATOM 680 C CA . GLY A 1 95 ? 38.407 7.569 -80.007 1.00 81.00 95 GLY A CA 1
ATOM 681 C C . GLY A 1 95 ? 37.165 6.675 -79.905 1.00 81.00 95 GLY A C 1
ATOM 682 O O . GLY A 1 95 ? 36.056 7.150 -80.150 1.00 81.00 95 GLY A O 1
ATOM 683 N N . VAL A 1 96 ? 37.314 5.400 -79.530 1.00 83.19 96 VAL A N 1
ATOM 684 C CA . VAL A 1 96 ? 36.182 4.493 -79.290 1.00 83.19 96 VAL A CA 1
ATOM 685 C C . VAL A 1 96 ? 35.595 4.767 -77.905 1.00 83.19 96 VAL A C 1
ATOM 687 O O . VAL A 1 96 ? 36.294 4.748 -76.892 1.00 83.19 96 VAL A O 1
ATOM 690 N N . THR A 1 97 ? 34.281 4.983 -77.832 1.00 78.06 97 THR A N 1
ATOM 691 C CA . THR A 1 97 ? 33.580 5.235 -76.566 1.00 78.06 97 THR A CA 1
ATOM 692 C C . THR A 1 97 ? 33.429 3.947 -75.752 1.00 78.06 97 THR A C 1
ATOM 694 O O . THR A 1 97 ? 32.458 3.208 -75.919 1.00 78.06 97 THR A O 1
ATOM 697 N N . VAL A 1 98 ? 34.376 3.680 -74.850 1.00 79.88 98 VAL A N 1
ATOM 698 C CA . VAL A 1 98 ? 34.338 2.552 -73.904 1.00 79.88 98 VAL A CA 1
ATOM 699 C C . VAL A 1 98 ? 34.310 3.096 -72.479 1.00 79.88 98 VAL A C 1
ATOM 701 O O . VAL A 1 98 ? 35.175 3.878 -72.097 1.00 79.88 98 VAL A O 1
ATOM 704 N N . THR A 1 99 ? 33.332 2.683 -71.668 1.00 83.38 99 THR A N 1
ATOM 705 C CA . THR A 1 99 ? 33.263 3.114 -70.263 1.00 83.38 99 THR A CA 1
ATOM 706 C C . THR A 1 99 ? 33.807 2.035 -69.329 1.00 83.38 99 THR A C 1
ATOM 708 O O . THR A 1 99 ? 33.430 0.864 -69.409 1.00 83.38 99 THR A O 1
ATOM 711 N N . THR A 1 100 ? 34.667 2.437 -68.390 1.00 87.38 100 THR A N 1
ATOM 712 C CA . THR A 1 100 ? 35.226 1.549 -67.357 1.00 87.38 100 THR A CA 1
ATOM 713 C C . THR A 1 100 ? 34.124 0.879 -66.522 1.00 87.38 100 THR A C 1
ATOM 715 O O . THR A 1 100 ? 34.247 -0.283 -66.138 1.00 87.38 100 THR A O 1
ATOM 718 N N . ALA A 1 101 ? 33.012 1.580 -66.273 1.00 84.56 101 ALA A N 1
ATOM 719 C CA . ALA A 1 101 ? 31.859 1.029 -65.563 1.00 84.56 101 ALA A CA 1
ATOM 720 C C . ALA A 1 101 ? 31.173 -0.112 -66.338 1.00 84.56 101 ALA A C 1
ATOM 722 O O . ALA A 1 101 ? 30.851 -1.132 -65.730 1.00 84.56 101 ALA A O 1
ATOM 723 N N . GLN A 1 102 ? 30.998 0.029 -67.659 1.00 84.94 102 GLN A N 1
ATOM 724 C CA . GLN A 1 102 ? 30.375 -1.001 -68.496 1.00 84.94 102 GLN A CA 1
ATOM 725 C C . GLN A 1 102 ? 31.228 -2.268 -68.551 1.00 84.94 102 GLN A C 1
ATOM 727 O O . GLN A 1 102 ? 30.731 -3.348 -68.255 1.00 84.94 102 GLN A O 1
ATOM 732 N N . VAL A 1 103 ? 32.532 -2.142 -68.817 1.00 87.38 103 VAL A N 1
ATOM 733 C CA . VAL A 1 103 ? 33.438 -3.304 -68.891 1.00 87.38 103 VAL A CA 1
ATOM 734 C C . VAL A 1 103 ? 33.503 -4.045 -67.551 1.00 87.38 103 VAL A C 1
ATOM 736 O O . VAL A 1 103 ? 33.501 -5.275 -67.509 1.00 87.38 103 VAL A O 1
ATOM 739 N N . ALA A 1 104 ? 33.509 -3.316 -66.432 1.00 88.75 104 ALA A N 1
ATOM 740 C CA . ALA A 1 104 ? 33.460 -3.928 -65.108 1.00 88.75 104 ALA A CA 1
ATOM 741 C C . ALA A 1 104 ? 32.122 -4.637 -64.828 1.00 88.75 104 ALA A C 1
ATOM 743 O O . ALA A 1 104 ? 32.117 -5.683 -64.174 1.00 88.75 104 ALA A O 1
ATOM 744 N N . TYR A 1 105 ? 31.005 -4.098 -65.327 1.00 86.81 105 TYR A N 1
ATOM 745 C CA . TYR A 1 105 ? 29.698 -4.748 -65.247 1.00 86.81 105 TYR A CA 1
ATOM 746 C C . TYR A 1 105 ? 29.667 -6.032 -66.083 1.00 86.81 105 TYR A C 1
ATOM 748 O O . TYR A 1 105 ? 29.256 -7.075 -65.579 1.00 86.81 105 TYR A O 1
ATOM 756 N N . ASP A 1 106 ? 30.188 -5.993 -67.309 1.00 86.00 106 ASP A N 1
ATOM 757 C CA . ASP A 1 106 ? 30.231 -7.148 -68.208 1.00 86.00 106 ASP A CA 1
ATOM 758 C C . ASP A 1 106 ? 31.120 -8.269 -67.647 1.00 86.00 106 ASP A C 1
ATOM 760 O O . ASP A 1 106 ? 30.745 -9.440 -67.679 1.00 86.00 106 ASP A O 1
ATOM 764 N N . LEU A 1 107 ? 32.254 -7.926 -67.024 1.00 89.12 107 LEU A N 1
ATOM 765 C CA . LEU A 1 107 ? 33.094 -8.885 -66.292 1.00 89.12 107 LEU A CA 1
ATOM 766 C C . LEU A 1 107 ? 32.364 -9.501 -65.090 1.00 89.12 107 LEU A C 1
ATOM 768 O O . LEU A 1 107 ? 32.514 -10.694 -64.808 1.00 89.12 107 LEU A O 1
ATOM 772 N N . ALA A 1 108 ? 31.574 -8.703 -64.367 1.00 88.00 108 ALA A N 1
ATOM 773 C CA . ALA A 1 108 ? 30.764 -9.191 -63.257 1.00 88.00 108 ALA A CA 1
ATOM 774 C C . ALA A 1 108 ? 29.633 -10.118 -63.740 1.00 88.00 108 ALA A C 1
ATOM 776 O O . ALA A 1 108 ? 29.365 -11.130 -63.088 1.00 88.00 108 ALA A O 1
ATOM 777 N N . ALA A 1 109 ? 29.002 -9.792 -64.872 1.00 86.75 109 ALA A N 1
ATOM 778 C CA . ALA A 1 109 ? 27.957 -10.584 -65.518 1.00 86.75 109 ALA A CA 1
ATOM 779 C C . ALA A 1 109 ? 28.503 -11.898 -66.100 1.00 86.75 109 ALA A C 1
ATOM 781 O O . ALA A 1 109 ? 27.858 -12.936 -65.977 1.00 86.75 109 ALA A O 1
ATOM 782 N N . ALA A 1 110 ? 29.734 -11.890 -66.619 1.00 86.19 110 ALA A N 1
ATOM 783 C CA . ALA A 1 110 ? 30.458 -13.076 -67.081 1.00 86.19 110 ALA A CA 1
ATOM 784 C C . ALA A 1 110 ? 30.955 -13.993 -65.940 1.00 86.19 110 ALA A C 1
ATOM 786 O O . ALA A 1 110 ? 31.723 -14.924 -66.180 1.00 86.19 110 ALA A O 1
ATOM 787 N N . GLY A 1 111 ? 30.569 -13.730 -64.686 1.00 86.44 111 GLY A N 1
ATOM 788 C CA . GLY A 1 111 ? 30.952 -14.553 -63.538 1.00 86.44 111 GLY A CA 1
ATOM 789 C C . GLY A 1 111 ? 32.407 -14.377 -63.092 1.00 86.44 111 GLY A C 1
ATOM 790 O O . GLY A 1 111 ? 32.929 -15.234 -62.381 1.00 86.44 111 GLY A O 1
ATOM 791 N N . ARG A 1 112 ? 33.071 -13.268 -63.457 1.00 91.50 112 ARG A N 1
ATOM 792 C CA . ARG A 1 112 ? 34.485 -12.991 -63.130 1.00 91.50 112 ARG A CA 1
ATOM 793 C C . ARG A 1 112 ? 34.657 -11.810 -62.151 1.00 91.50 112 ARG A C 1
ATOM 795 O O . ARG A 1 112 ? 35.394 -10.866 -62.449 1.00 91.50 112 ARG A O 1
ATOM 802 N N . PRO A 1 113 ? 34.054 -11.836 -60.942 1.00 91.44 113 PRO A N 1
ATOM 803 C CA . PRO A 1 113 ? 34.045 -10.687 -60.029 1.00 91.44 113 PRO A CA 1
ATOM 804 C C . PRO A 1 113 ? 35.435 -10.277 -59.511 1.00 91.44 113 PRO A C 1
ATOM 806 O O . PRO A 1 113 ? 35.677 -9.094 -59.280 1.00 91.44 113 PRO A O 1
ATOM 809 N N . ALA A 1 114 ? 36.372 -11.221 -59.363 1.00 91.44 114 ALA A N 1
ATOM 810 C CA . ALA A 1 114 ? 37.749 -10.915 -58.960 1.00 91.44 114 ALA A CA 1
ATOM 811 C C . ALA A 1 114 ? 38.498 -10.114 -60.037 1.00 91.44 114 ALA A C 1
ATOM 813 O O . ALA A 1 114 ? 39.229 -9.176 -59.721 1.00 91.44 114 ALA A O 1
ATOM 814 N N . VAL A 1 115 ? 38.269 -10.452 -61.309 1.00 92.38 115 VAL A N 1
ATOM 815 C CA . VAL A 1 115 ? 38.875 -9.768 -62.458 1.00 92.38 115 VAL A CA 1
ATOM 816 C C . VAL A 1 115 ? 38.232 -8.400 -62.661 1.00 92.38 115 VAL A C 1
ATOM 818 O O . VAL A 1 115 ? 38.956 -7.438 -62.883 1.00 92.38 115 VAL A O 1
ATOM 821 N N . ALA A 1 116 ? 36.909 -8.285 -62.491 1.00 91.75 116 ALA A N 1
ATOM 822 C CA . ALA A 1 116 ? 36.201 -7.003 -62.517 1.00 91.75 116 ALA A CA 1
ATOM 823 C C . ALA A 1 116 ? 36.752 -6.016 -61.471 1.00 91.75 116 ALA A C 1
ATOM 825 O O . ALA A 1 116 ? 37.022 -4.858 -61.783 1.00 91.75 116 ALA A O 1
ATOM 826 N N . LEU A 1 117 ? 36.978 -6.480 -60.236 1.00 92.88 117 LEU A N 1
ATOM 827 C CA . LEU A 1 117 ? 37.517 -5.641 -59.165 1.00 92.88 117 LEU A CA 1
ATOM 828 C C . LEU A 1 117 ? 38.971 -5.219 -59.434 1.00 92.88 117 LEU A C 1
ATOM 830 O O . LEU A 1 117 ? 39.316 -4.056 -59.238 1.00 92.88 117 LEU A O 1
ATOM 834 N N . ALA A 1 118 ? 39.813 -6.143 -59.907 1.00 92.19 118 ALA A N 1
ATOM 835 C CA . ALA A 1 118 ? 41.194 -5.838 -60.279 1.00 92.19 118 ALA A CA 1
ATOM 836 C C . ALA A 1 118 ? 41.273 -4.897 -61.497 1.00 92.19 118 ALA A C 1
ATOM 838 O O . ALA A 1 118 ? 42.138 -4.027 -61.542 1.00 92.19 118 ALA A O 1
ATOM 839 N N . TYR A 1 119 ? 40.348 -5.027 -62.452 1.00 92.88 119 TYR A N 1
ATOM 840 C CA . TYR A 1 119 ? 40.229 -4.136 -63.606 1.00 92.88 119 TYR A CA 1
ATOM 841 C C . TYR A 1 119 ? 39.878 -2.708 -63.172 1.00 92.88 119 TYR A C 1
ATOM 843 O O . TYR A 1 119 ? 40.550 -1.762 -63.576 1.00 92.88 119 TYR A O 1
ATOM 851 N N . LEU A 1 120 ? 38.900 -2.550 -62.272 1.00 92.94 120 LEU A N 1
ATOM 852 C CA . LEU A 1 120 ? 38.555 -1.246 -61.694 1.00 92.94 120 LEU A CA 1
ATOM 853 C C . LEU A 1 120 ? 39.727 -0.607 -60.933 1.00 92.94 120 LEU A C 1
ATOM 855 O O . LEU A 1 120 ? 39.866 0.610 -60.950 1.00 92.94 120 LEU A O 1
ATOM 859 N N . ALA A 1 121 ? 40.581 -1.399 -60.282 1.00 91.12 121 ALA A N 1
ATOM 860 C CA . ALA A 1 121 ? 41.774 -0.884 -59.606 1.00 91.12 121 ALA A CA 1
ATOM 861 C C . ALA A 1 121 ? 42.890 -0.452 -60.580 1.00 91.12 121 ALA A C 1
ATOM 863 O O . ALA A 1 121 ? 43.692 0.411 -60.236 1.00 91.12 121 ALA A O 1
ATOM 864 N N . ALA A 1 122 ? 42.943 -1.038 -61.781 1.00 89.94 122 ALA A N 1
ATOM 865 C CA . ALA A 1 122 ? 43.948 -0.739 -62.803 1.00 89.94 122 ALA A CA 1
ATOM 866 C C . ALA A 1 122 ? 43.602 0.482 -63.681 1.00 89.94 122 ALA A C 1
ATOM 868 O O . ALA A 1 122 ? 44.449 0.952 -64.438 1.00 89.94 122 ALA A O 1
ATOM 869 N N . ARG A 1 123 ? 42.367 0.996 -63.600 1.00 90.31 123 ARG A N 1
ATOM 870 C CA . ARG A 1 123 ? 41.874 2.149 -64.372 1.00 90.31 123 ARG A CA 1
ATOM 871 C C . ARG A 1 123 ? 41.853 3.415 -63.509 1.00 90.31 123 ARG A C 1
ATOM 873 O O . ARG A 1 123 ? 41.409 3.373 -62.363 1.00 90.31 123 ARG A O 1
ATOM 880 N N . ALA A 1 124 ? 42.263 4.555 -64.067 1.00 83.31 124 ALA A N 1
ATOM 881 C CA . ALA A 1 124 ? 42.321 5.831 -63.339 1.00 83.31 124 ALA A CA 1
ATOM 882 C C . ALA A 1 124 ? 40.938 6.311 -62.844 1.00 83.31 124 ALA A C 1
ATOM 884 O O . ALA A 1 124 ? 40.805 6.825 -61.736 1.00 83.31 124 ALA A O 1
ATOM 885 N N . ASP A 1 125 ? 39.891 6.082 -63.635 1.00 83.12 125 ASP A N 1
ATOM 886 C CA . ASP A 1 125 ? 38.490 6.406 -63.340 1.00 83.12 125 ASP A CA 1
ATOM 887 C C . ASP A 1 125 ? 37.751 5.289 -62.576 1.00 83.12 125 ASP A C 1
ATOM 889 O O . ASP A 1 125 ? 36.648 5.495 -62.061 1.00 83.12 125 ASP A O 1
ATOM 893 N N . GLY A 1 126 ? 38.365 4.111 -62.431 1.00 82.56 126 GLY A N 1
ATOM 894 C CA . GLY A 1 126 ? 37.744 2.942 -61.809 1.00 82.56 126 GLY A CA 1
ATOM 895 C C . GLY A 1 126 ? 37.507 3.080 -60.302 1.00 82.56 126 GLY A C 1
ATOM 896 O O . GLY A 1 126 ? 36.694 2.341 -59.739 1.00 82.56 126 GLY A O 1
ATOM 897 N N . THR A 1 127 ? 38.127 4.074 -59.654 1.00 85.19 127 THR A N 1
ATOM 898 C CA . THR A 1 127 ? 37.884 4.413 -58.242 1.00 85.19 127 THR A CA 1
ATOM 899 C C . THR A 1 127 ? 36.863 5.537 -58.020 1.00 85.19 127 THR A C 1
ATOM 901 O O . THR A 1 127 ? 36.573 5.879 -56.866 1.00 85.19 127 THR A O 1
ATOM 904 N N . GLY A 1 128 ? 36.268 6.071 -59.091 1.00 85.12 128 GLY A N 1
ATOM 905 C CA . GLY A 1 128 ? 35.322 7.183 -59.036 1.00 85.12 128 GLY A CA 1
ATOM 906 C C . GLY A 1 128 ? 33.948 6.846 -58.425 1.00 85.12 128 GLY A C 1
ATOM 907 O O . GLY A 1 128 ? 33.626 5.679 -58.177 1.00 85.12 128 GLY A O 1
ATOM 908 N N . PRO A 1 129 ? 33.094 7.857 -58.185 1.00 84.31 129 PRO A N 1
ATOM 909 C CA . PRO A 1 129 ? 31.794 7.670 -57.527 1.00 84.31 129 PRO A CA 1
ATOM 910 C C . PRO A 1 129 ? 30.837 6.770 -58.324 1.00 84.31 129 PRO A C 1
ATOM 912 O O . PRO A 1 129 ? 30.100 5.980 -57.738 1.00 84.31 129 PRO A O 1
ATOM 915 N N . ALA A 1 130 ? 30.906 6.822 -59.659 1.00 83.62 130 ALA A N 1
ATOM 916 C CA . ALA A 1 130 ? 30.051 6.048 -60.562 1.00 83.62 130 ALA A CA 1
ATOM 917 C C . ALA A 1 130 ? 30.221 4.522 -60.422 1.00 83.62 130 ALA A C 1
ATOM 919 O O . ALA A 1 130 ? 29.263 3.773 -60.579 1.00 83.62 130 ALA A O 1
ATOM 920 N N . THR A 1 131 ? 31.423 4.048 -60.079 1.00 87.75 131 THR A N 1
ATOM 921 C CA . THR A 1 131 ? 31.727 2.615 -59.906 1.00 87.75 131 THR A CA 1
ATOM 922 C C . THR A 1 131 ? 31.668 2.175 -58.442 1.00 87.75 131 THR A C 1
ATOM 924 O O . THR A 1 131 ? 31.981 1.028 -58.125 1.00 87.75 131 THR A O 1
ATOM 927 N N . TRP A 1 132 ? 31.321 3.073 -57.514 1.00 91.38 132 TRP A N 1
ATOM 928 C CA . TRP A 1 132 ? 31.376 2.807 -56.074 1.00 91.38 132 TRP A CA 1
ATOM 929 C C . TRP A 1 132 ? 30.469 1.644 -55.659 1.00 91.38 132 TRP A C 1
ATOM 931 O O . TRP A 1 132 ? 30.949 0.695 -55.041 1.00 91.38 132 TRP A O 1
ATOM 941 N N . LEU A 1 133 ? 29.197 1.663 -56.077 1.00 89.12 133 LEU A N 1
ATOM 942 C CA . LEU A 1 133 ? 28.242 0.585 -55.786 1.00 89.12 133 LEU A CA 1
ATOM 943 C C . LEU A 1 133 ? 28.704 -0.756 -56.367 1.00 89.12 133 LEU A C 1
ATOM 945 O O . LEU A 1 133 ? 28.694 -1.768 -55.672 1.00 89.12 133 LEU A O 1
ATOM 949 N N . LEU A 1 134 ? 29.199 -0.748 -57.608 1.00 89.00 134 LEU A N 1
ATOM 950 C CA . LEU A 1 134 ? 29.721 -1.951 -58.251 1.00 89.00 134 LEU A CA 1
ATOM 951 C C . LEU A 1 134 ? 30.907 -2.539 -57.468 1.00 89.00 134 LEU A C 1
ATOM 953 O O . LEU A 1 134 ? 30.975 -3.750 -57.277 1.00 89.00 134 LEU A O 1
ATOM 957 N N . ARG A 1 135 ? 31.818 -1.703 -56.951 1.00 92.00 135 ARG A N 1
ATOM 958 C CA . ARG A 1 135 ? 32.941 -2.160 -56.111 1.00 92.00 135 ARG A CA 1
ATOM 959 C C . ARG A 1 135 ? 32.467 -2.780 -54.799 1.00 92.00 135 ARG A C 1
ATOM 961 O O . ARG A 1 135 ? 32.983 -3.833 -54.429 1.00 92.00 135 ARG A O 1
ATOM 968 N N . VAL A 1 136 ? 31.483 -2.178 -54.125 1.00 91.62 136 VAL A N 1
ATOM 969 C CA . VAL A 1 136 ? 30.853 -2.764 -52.926 1.00 91.62 136 VAL A CA 1
ATOM 970 C C . VAL A 1 136 ? 30.291 -4.148 -53.247 1.00 91.62 136 VAL A C 1
ATOM 972 O O . VAL A 1 136 ? 30.593 -5.114 -52.544 1.00 91.62 136 VAL A O 1
ATOM 975 N N . ASP A 1 137 ? 29.504 -4.261 -54.317 1.00 89.94 137 ASP A N 1
ATOM 976 C CA . ASP A 1 137 ? 28.845 -5.510 -54.698 1.00 89.94 137 ASP A CA 1
ATOM 977 C C . ASP A 1 137 ? 29.852 -6.601 -55.076 1.00 89.94 137 ASP A C 1
ATOM 979 O O . ASP A 1 137 ? 29.709 -7.752 -54.657 1.00 89.94 137 ASP A O 1
ATOM 983 N N . LEU A 1 138 ? 30.911 -6.247 -55.809 1.00 91.81 138 LEU A N 1
ATOM 984 C CA . LEU A 1 138 ? 32.004 -7.159 -56.148 1.00 91.81 138 LEU A CA 1
ATOM 985 C C . LEU A 1 138 ? 32.744 -7.650 -54.897 1.00 91.81 138 LEU A C 1
ATOM 987 O O . LEU A 1 138 ? 32.959 -8.853 -54.748 1.00 91.81 138 LEU A O 1
ATOM 991 N N . LEU A 1 139 ? 33.083 -6.752 -53.967 1.00 93.44 139 LEU A N 1
ATOM 992 C CA . LEU A 1 139 ? 33.730 -7.116 -52.702 1.00 93.44 139 LEU A CA 1
ATOM 993 C C . LEU A 1 139 ? 32.848 -8.045 -51.860 1.00 93.44 139 LEU A C 1
ATOM 995 O O . LEU A 1 139 ? 33.348 -9.018 -51.293 1.00 93.44 139 LEU A O 1
ATOM 999 N N . ARG A 1 140 ? 31.532 -7.802 -51.826 1.00 90.12 140 ARG A N 1
ATOM 1000 C CA . ARG A 1 140 ? 30.567 -8.674 -51.143 1.00 90.12 140 ARG A CA 1
ATOM 1001 C C . ARG A 1 140 ? 30.479 -10.055 -51.789 1.00 90.12 140 ARG A C 1
ATOM 1003 O O . ARG A 1 140 ? 30.556 -11.045 -51.067 1.00 90.12 140 ARG A O 1
ATOM 1010 N N . LYS A 1 141 ? 30.377 -10.134 -53.122 1.00 88.56 141 LYS A N 1
ATOM 1011 C CA . LYS A 1 141 ? 30.354 -11.409 -53.870 1.00 88.56 141 LYS A CA 1
ATOM 1012 C C . LYS A 1 141 ? 31.617 -12.244 -53.643 1.00 88.56 141 LYS A C 1
ATOM 1014 O O . LYS A 1 141 ? 31.544 -13.465 -53.627 1.00 88.56 141 LYS A O 1
ATOM 1019 N N . LEU A 1 142 ? 32.758 -11.589 -53.436 1.00 91.69 142 LEU A N 1
ATOM 1020 C CA . LEU A 1 142 ? 34.043 -12.233 -53.146 1.00 91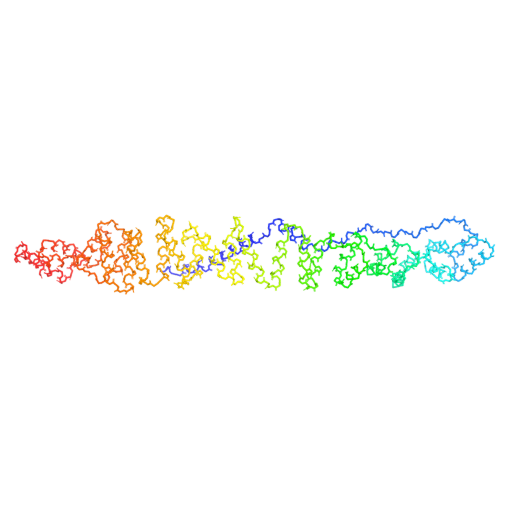.69 142 LEU A CA 1
ATOM 1021 C C . LEU A 1 142 ? 34.258 -12.554 -51.655 1.00 91.69 142 LEU A C 1
ATOM 1023 O O . LEU A 1 142 ? 35.334 -13.016 -51.288 1.00 91.69 142 LEU A O 1
ATOM 1027 N N . GLY A 1 143 ? 33.294 -12.261 -50.775 1.00 90.25 143 GLY A N 1
ATOM 1028 C CA . GLY A 1 143 ? 33.440 -12.449 -49.326 1.00 90.25 143 GLY A CA 1
ATOM 1029 C C . GLY A 1 143 ? 34.417 -11.474 -48.646 1.00 90.25 143 GLY A C 1
ATOM 1030 O O . GLY A 1 143 ? 34.710 -11.617 -47.458 1.00 90.25 143 GLY A O 1
ATOM 1031 N N . ARG A 1 144 ? 34.902 -10.441 -49.350 1.00 93.69 144 ARG A N 1
ATOM 1032 C CA . ARG A 1 144 ? 35.877 -9.445 -48.862 1.00 93.69 144 ARG A CA 1
ATOM 1033 C C . ARG A 1 144 ? 35.194 -8.336 -48.055 1.00 93.69 144 ARG A C 1
ATOM 1035 O O . ARG A 1 144 ? 35.291 -7.149 -48.362 1.00 93.69 144 ARG A O 1
ATOM 1042 N N . ARG A 1 145 ? 34.485 -8.724 -46.991 1.00 92.00 145 ARG A N 1
ATOM 1043 C CA . ARG A 1 145 ? 33.632 -7.824 -46.194 1.00 92.00 145 ARG A CA 1
ATOM 1044 C C . ARG A 1 145 ? 34.380 -6.630 -45.594 1.00 92.00 145 ARG A C 1
ATOM 1046 O O . ARG A 1 145 ? 33.891 -5.513 -45.697 1.00 92.00 145 ARG A O 1
ATOM 1053 N N . LYS A 1 146 ? 35.564 -6.842 -45.006 1.00 92.81 146 LYS A N 1
ATOM 1054 C CA . LYS A 1 146 ? 36.349 -5.766 -44.364 1.00 92.81 146 LYS A CA 1
ATOM 1055 C C . LYS A 1 146 ? 36.702 -4.635 -45.330 1.00 92.81 146 LYS A C 1
ATOM 1057 O O . LYS A 1 146 ? 36.725 -3.475 -44.943 1.00 92.81 146 LYS A O 1
ATOM 1062 N N . GLU A 1 147 ? 36.950 -4.969 -46.589 1.00 92.50 147 GLU A N 1
ATOM 1063 C CA . GLU A 1 147 ? 37.270 -3.983 -47.619 1.00 92.50 147 GLU A CA 1
ATOM 1064 C C . GLU A 1 147 ? 36.030 -3.220 -48.083 1.00 92.50 147 GLU A C 1
ATOM 1066 O O . GLU A 1 147 ? 36.102 -2.012 -48.297 1.00 92.50 147 GLU A O 1
ATOM 1071 N N . ALA A 1 148 ? 34.875 -3.891 -48.167 1.00 92.44 148 ALA A N 1
ATOM 1072 C CA . ALA A 1 148 ? 33.602 -3.217 -48.418 1.00 92.44 148 ALA A CA 1
ATOM 1073 C C . ALA A 1 148 ? 33.254 -2.245 -47.275 1.00 92.44 148 ALA A C 1
ATOM 1075 O O . ALA A 1 148 ? 32.816 -1.125 -47.525 1.00 92.44 148 ALA A O 1
ATOM 1076 N N . GLU A 1 149 ? 33.509 -2.642 -46.023 1.00 94.12 149 GLU A N 1
ATOM 1077 C CA . GLU A 1 149 ? 33.340 -1.780 -44.849 1.00 94.12 149 GLU A CA 1
ATOM 1078 C C . GLU A 1 149 ? 34.314 -0.594 -44.855 1.00 94.12 149 GLU A C 1
ATOM 1080 O O . GLU A 1 149 ? 33.903 0.517 -44.535 1.00 94.12 149 GLU A O 1
ATOM 1085 N N . ALA A 1 150 ? 35.574 -0.788 -45.259 1.00 93.31 150 ALA A N 1
ATOM 1086 C CA . ALA A 1 150 ? 36.543 0.303 -45.394 1.00 93.31 150 ALA A CA 1
ATOM 1087 C C . ALA A 1 150 ? 36.124 1.316 -46.472 1.00 93.31 150 ALA A C 1
ATOM 1089 O O . ALA A 1 150 ? 36.238 2.526 -46.277 1.00 93.31 150 ALA A O 1
ATOM 1090 N N . LEU A 1 151 ? 35.583 0.826 -47.589 1.00 92.88 151 LEU A N 1
ATOM 1091 C CA . LEU A 1 151 ? 35.071 1.660 -48.672 1.00 92.88 151 LEU A CA 1
ATOM 1092 C C . LEU A 1 151 ? 33.802 2.430 -48.255 1.00 92.88 151 LEU A C 1
ATOM 1094 O O . LEU A 1 151 ? 33.656 3.601 -48.614 1.00 92.88 151 LEU A O 1
ATOM 1098 N N . LEU A 1 152 ? 32.933 1.826 -47.436 1.00 94.50 152 LEU A N 1
ATOM 1099 C CA . LEU A 1 152 ? 31.813 2.521 -46.794 1.00 94.50 152 LEU A CA 1
ATOM 1100 C C . LEU A 1 152 ? 32.288 3.554 -45.762 1.00 94.50 152 LEU A C 1
ATOM 1102 O O . LEU A 1 152 ? 31.793 4.676 -45.759 1.00 94.50 152 LEU A O 1
ATOM 1106 N N . ALA A 1 153 ? 33.268 3.220 -44.922 1.00 93.94 153 ALA A N 1
ATOM 1107 C CA . ALA A 1 153 ? 33.821 4.140 -43.929 1.00 93.94 153 ALA A CA 1
ATOM 1108 C C . ALA A 1 153 ? 34.466 5.371 -44.589 1.00 93.94 153 ALA A C 1
ATOM 1110 O O . ALA A 1 153 ? 34.278 6.496 -44.129 1.00 93.94 153 ALA A O 1
ATOM 1111 N N . ALA A 1 154 ? 35.160 5.184 -45.714 1.00 91.50 154 ALA A N 1
ATOM 1112 C CA . ALA A 1 154 ? 35.700 6.289 -46.500 1.00 91.50 154 ALA A CA 1
ATOM 1113 C C . ALA A 1 154 ? 34.592 7.193 -47.075 1.00 91.50 154 ALA A C 1
ATOM 1115 O O . ALA A 1 154 ? 34.742 8.412 -47.073 1.00 91.50 154 ALA A O 1
ATOM 1116 N N . ALA A 1 155 ? 33.468 6.616 -47.514 1.00 92.25 155 ALA A N 1
ATOM 1117 C CA . ALA A 1 155 ? 32.306 7.376 -47.981 1.00 92.25 155 ALA A CA 1
ATOM 1118 C C . ALA A 1 155 ? 31.554 8.085 -46.842 1.00 92.25 155 ALA A C 1
ATOM 1120 O O . ALA A 1 155 ? 30.947 9.126 -47.061 1.00 92.25 155 ALA A O 1
ATOM 1121 N N . ALA A 1 156 ? 31.608 7.541 -45.625 1.00 91.94 156 ALA A N 1
ATOM 1122 C CA . ALA A 1 156 ? 30.936 8.093 -44.453 1.00 91.94 156 ALA A CA 1
ATOM 1123 C C . ALA A 1 156 ? 31.671 9.284 -43.817 1.00 91.94 156 ALA A C 1
ATOM 1125 O O . ALA A 1 156 ? 31.086 9.997 -43.011 1.00 91.94 156 ALA A O 1
ATOM 1126 N N . THR A 1 157 ? 32.946 9.523 -44.134 1.00 89.88 157 THR A N 1
ATOM 1127 C CA . THR A 1 157 ? 33.717 10.618 -43.507 1.00 89.88 157 THR A CA 1
ATOM 1128 C C . THR A 1 157 ? 33.620 11.948 -44.249 1.00 89.88 157 THR A C 1
ATOM 1130 O O . THR A 1 157 ? 33.903 12.984 -43.652 1.00 89.88 157 THR A O 1
ATOM 1133 N N . ARG A 1 158 ? 33.230 11.944 -45.530 1.00 86.12 158 ARG A N 1
ATOM 1134 C CA . ARG A 1 158 ? 33.069 13.159 -46.341 1.00 86.12 158 ARG A CA 1
ATOM 1135 C C . ARG A 1 158 ? 32.174 12.915 -47.560 1.00 86.12 158 ARG A C 1
ATOM 1137 O O . ARG A 1 158 ? 32.141 11.791 -48.061 1.00 86.12 158 ARG A O 1
ATOM 1144 N N . PRO A 1 159 ? 31.535 13.956 -48.119 1.00 85.19 159 PRO A N 1
ATOM 1145 C CA . PRO A 1 159 ? 30.852 13.853 -49.403 1.00 85.19 159 PRO A CA 1
ATOM 1146 C C . PRO A 1 159 ? 31.834 13.463 -50.518 1.00 85.19 159 PRO A C 1
ATOM 1148 O O . PRO A 1 159 ? 32.795 14.179 -50.794 1.00 85.19 159 PRO A O 1
ATOM 1151 N N . ILE A 1 160 ? 31.592 12.325 -51.171 1.00 84.50 160 ILE A N 1
ATOM 1152 C CA . ILE A 1 160 ? 32.405 11.823 -52.296 1.00 84.50 160 ILE A CA 1
ATOM 1153 C C . ILE A 1 160 ? 31.609 11.726 -53.607 1.00 84.50 160 ILE A C 1
ATOM 1155 O O . ILE A 1 160 ? 32.008 11.007 -54.512 1.00 84.50 160 ILE A O 1
ATOM 1159 N N . GLY A 1 161 ? 30.454 12.393 -53.711 1.00 82.25 161 GLY A N 1
ATOM 1160 C CA . GLY A 1 161 ? 29.597 12.344 -54.907 1.00 82.25 161 GLY A CA 1
ATOM 1161 C C . GLY A 1 161 ? 28.829 11.028 -55.100 1.00 82.25 161 GLY A C 1
ATOM 1162 O O . GLY A 1 161 ? 28.233 10.816 -56.152 1.00 82.25 161 GLY A O 1
ATOM 1163 N N . VAL A 1 162 ? 28.831 10.139 -54.101 1.00 87.31 162 VAL A N 1
ATOM 1164 C CA . VAL A 1 162 ? 27.990 8.932 -54.076 1.00 87.31 162 VAL A CA 1
ATOM 1165 C C . VAL A 1 162 ? 26.579 9.314 -53.607 1.00 87.31 162 VAL A C 1
ATOM 1167 O O . VAL A 1 162 ? 26.459 10.068 -52.639 1.00 87.31 162 VAL A O 1
ATOM 1170 N N . PRO A 1 163 ? 25.503 8.800 -54.236 1.00 88.25 163 PRO A N 1
ATOM 1171 C CA . PRO A 1 163 ? 24.139 9.093 -53.809 1.00 88.25 163 PRO A CA 1
ATOM 1172 C C . PRO A 1 163 ? 23.895 8.699 -52.341 1.00 88.25 163 PRO A C 1
ATOM 1174 O O . PRO A 1 163 ? 24.205 7.566 -51.964 1.00 88.25 163 PRO A O 1
ATOM 1177 N N . PRO A 1 164 ? 23.267 9.552 -51.511 1.00 88.44 164 PRO A N 1
ATOM 1178 C CA . PRO A 1 164 ? 23.025 9.232 -50.104 1.00 88.44 164 PRO A CA 1
ATOM 1179 C C . PRO A 1 164 ? 22.262 7.921 -49.872 1.00 88.44 164 PRO A C 1
ATOM 1181 O O . PRO A 1 164 ? 22.609 7.143 -48.985 1.00 88.44 164 PRO A O 1
ATOM 1184 N N . ALA A 1 165 ? 21.276 7.622 -50.725 1.00 88.75 165 ALA A N 1
ATOM 1185 C CA . ALA A 1 165 ? 20.524 6.368 -50.671 1.00 88.75 165 ALA A CA 1
ATOM 1186 C C . ALA A 1 165 ? 21.420 5.125 -50.854 1.00 88.75 165 ALA A C 1
ATOM 1188 O O . ALA A 1 165 ? 21.180 4.099 -50.221 1.00 88.75 165 ALA A O 1
ATOM 1189 N N . ALA A 1 166 ? 22.481 5.225 -51.665 1.00 88.12 166 ALA A N 1
ATOM 1190 C CA . ALA A 1 166 ? 23.444 4.146 -51.881 1.00 88.12 166 ALA A CA 1
ATOM 1191 C C . ALA A 1 166 ? 24.305 3.888 -50.635 1.00 88.12 166 ALA A C 1
ATOM 1193 O O . ALA A 1 166 ? 24.561 2.731 -50.290 1.00 88.12 166 ALA A O 1
ATOM 1194 N N . ILE A 1 167 ? 24.706 4.951 -49.929 1.00 91.44 167 ILE A N 1
ATOM 1195 C CA . ILE A 1 167 ? 25.447 4.864 -48.662 1.00 91.44 167 ILE A CA 1
ATOM 1196 C C . ILE A 1 167 ? 24.571 4.207 -47.586 1.00 91.44 167 ILE A C 1
ATOM 1198 O O . ILE A 1 167 ? 25.013 3.261 -46.934 1.00 91.44 167 ILE A O 1
ATOM 1202 N N . ILE A 1 168 ? 23.312 4.644 -47.453 1.00 92.12 168 ILE A N 1
ATOM 1203 C CA . ILE A 1 168 ? 22.346 4.087 -46.489 1.00 92.12 168 ILE A CA 1
ATOM 1204 C C . ILE A 1 168 ? 22.087 2.599 -46.774 1.00 92.12 168 ILE A C 1
ATOM 1206 O O . ILE A 1 168 ? 22.236 1.763 -45.881 1.00 92.12 168 ILE A O 1
ATOM 1210 N N . ALA A 1 169 ? 21.757 2.245 -48.021 1.00 89.38 169 ALA A N 1
ATOM 1211 C CA . ALA A 1 169 ? 21.493 0.859 -48.412 1.00 89.38 169 ALA A CA 1
ATOM 1212 C C . ALA A 1 169 ? 22.712 -0.050 -48.177 1.00 89.38 169 ALA A C 1
ATOM 1214 O O . ALA A 1 169 ? 22.573 -1.158 -47.657 1.00 89.38 169 ALA A O 1
ATOM 1215 N N . THR A 1 170 ? 23.916 0.437 -48.493 1.00 91.19 170 THR A N 1
ATOM 1216 C CA . THR A 1 170 ? 25.166 -0.300 -48.252 1.00 91.19 170 THR A CA 1
ATOM 1217 C C . THR A 1 170 ? 25.440 -0.482 -46.762 1.00 91.19 170 THR A C 1
ATOM 1219 O O . THR A 1 170 ? 25.825 -1.575 -46.346 1.00 91.19 170 THR A O 1
ATOM 1222 N N . GLY A 1 171 ? 25.199 0.548 -45.944 1.00 92.50 171 GLY A N 1
ATOM 1223 C CA . GLY A 1 171 ? 25.316 0.462 -44.489 1.00 92.50 171 GLY A CA 1
ATOM 1224 C C . GLY A 1 171 ? 24.434 -0.632 -43.899 1.00 92.50 171 GLY A C 1
ATOM 1225 O O . GLY A 1 171 ? 24.916 -1.441 -43.109 1.00 92.50 171 GLY A O 1
ATOM 1226 N N . TYR A 1 172 ? 23.181 -0.743 -44.343 1.00 92.06 172 TYR A N 1
ATOM 1227 C CA . TYR A 1 172 ? 22.304 -1.836 -43.918 1.00 92.06 172 TYR A CA 1
ATOM 1228 C C . TYR A 1 172 ? 22.738 -3.197 -44.462 1.00 92.06 172 TYR A C 1
ATOM 1230 O O . TYR A 1 172 ? 22.743 -4.177 -43.719 1.00 92.06 172 TYR A O 1
ATOM 1238 N N . ALA A 1 173 ? 23.153 -3.272 -45.727 1.00 89.19 173 ALA A N 1
ATOM 1239 C CA . ALA A 1 173 ? 23.598 -4.520 -46.344 1.00 89.19 173 ALA A CA 1
ATOM 1240 C C . ALA A 1 173 ? 24.871 -5.099 -45.697 1.00 89.19 173 ALA A C 1
ATOM 1242 O O . ALA A 1 173 ? 25.072 -6.316 -45.701 1.00 89.19 173 ALA A O 1
ATOM 1243 N N . LEU A 1 174 ? 25.724 -4.233 -45.145 1.00 89.94 174 LEU A N 1
ATOM 1244 C CA . LEU A 1 174 ? 26.911 -4.600 -44.374 1.00 89.94 174 LEU A CA 1
ATOM 1245 C C . LEU A 1 174 ? 26.649 -4.658 -42.864 1.00 89.94 174 LEU A C 1
ATOM 1247 O O . LEU A 1 174 ? 27.586 -4.892 -42.111 1.00 89.94 174 LEU A O 1
ATOM 1251 N N . ASP A 1 175 ? 25.412 -4.466 -42.405 1.00 90.00 175 ASP A N 1
ATOM 1252 C CA . ASP A 1 175 ? 25.051 -4.412 -40.984 1.00 90.00 175 ASP A CA 1
ATOM 1253 C C . ASP A 1 175 ? 25.910 -3.420 -40.159 1.00 90.00 175 ASP A C 1
ATOM 1255 O O . ASP A 1 175 ? 26.304 -3.680 -39.021 1.00 90.00 175 ASP A O 1
ATOM 1259 N N . ARG A 1 176 ? 26.211 -2.260 -40.758 1.00 93.06 176 ARG A N 1
ATOM 1260 C CA . ARG A 1 176 ? 27.004 -1.156 -40.189 1.00 93.06 176 ARG A CA 1
ATOM 1261 C C . ARG A 1 176 ? 26.181 0.138 -40.063 1.00 93.06 176 ARG A C 1
ATOM 1263 O O . ARG A 1 176 ? 26.482 1.125 -40.738 1.00 93.06 176 ARG A O 1
ATOM 1270 N N . PRO A 1 177 ? 25.135 0.181 -39.212 1.00 92.94 177 PRO A N 1
ATOM 1271 C CA . PRO A 1 177 ? 24.366 1.409 -38.991 1.00 92.94 177 PRO A CA 1
ATOM 1272 C C . PRO A 1 177 ? 25.182 2.510 -38.301 1.00 92.94 177 PRO A C 1
ATOM 1274 O O . PRO A 1 177 ? 24.857 3.683 -38.443 1.00 92.94 177 PRO A O 1
ATOM 1277 N N . ASP A 1 178 ? 26.276 2.162 -37.621 1.00 93.75 178 ASP A N 1
ATOM 1278 C CA . ASP A 1 178 ? 27.246 3.122 -37.092 1.00 93.75 178 ASP A CA 1
ATOM 1279 C C . ASP A 1 178 ? 27.854 4.004 -38.185 1.00 93.75 178 ASP A C 1
ATOM 1281 O O 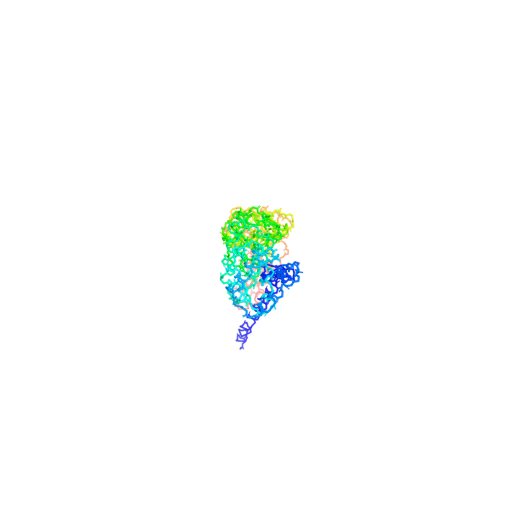. ASP A 1 178 ? 28.010 5.207 -37.994 1.00 93.75 178 ASP A O 1
ATOM 1285 N N . LEU A 1 179 ? 28.129 3.430 -39.360 1.00 94.25 179 LEU A N 1
ATOM 1286 C CA . LEU A 1 179 ? 28.661 4.177 -40.498 1.00 94.25 179 LEU A CA 1
ATOM 1287 C C . LEU A 1 179 ? 27.594 5.046 -41.173 1.00 94.25 179 LEU A C 1
ATOM 1289 O O . LEU A 1 179 ? 27.938 6.081 -41.735 1.00 94.25 179 LEU A O 1
ATOM 1293 N N . ILE A 1 180 ? 26.309 4.687 -41.073 1.00 94.44 180 ILE A N 1
ATOM 1294 C CA . ILE A 1 180 ? 25.201 5.550 -41.520 1.00 94.44 180 ILE A CA 1
ATOM 1295 C C . ILE A 1 180 ? 25.098 6.777 -40.603 1.00 94.44 180 ILE A C 1
ATOM 1297 O O . ILE A 1 180 ? 25.003 7.903 -41.087 1.00 94.44 180 ILE A O 1
ATOM 1301 N N . ILE A 1 181 ? 25.182 6.574 -39.284 1.00 93.75 181 ILE A N 1
ATOM 1302 C CA . ILE A 1 181 ? 25.178 7.663 -38.295 1.00 93.75 181 ILE A CA 1
ATOM 1303 C C . ILE A 1 181 ? 26.396 8.575 -38.494 1.00 93.75 181 ILE A C 1
ATOM 1305 O O . ILE A 1 181 ? 26.253 9.797 -38.510 1.00 93.75 181 ILE A O 1
ATOM 1309 N N . ALA A 1 182 ? 27.583 8.000 -38.707 1.00 93.25 182 ALA A N 1
ATOM 1310 C CA . ALA A 1 182 ? 28.794 8.765 -38.997 1.00 93.25 182 ALA A CA 1
ATOM 1311 C C . ALA A 1 182 ? 28.678 9.565 -40.307 1.00 93.25 182 ALA A C 1
ATOM 1313 O O . ALA A 1 182 ? 29.081 10.726 -40.342 1.00 93.25 182 ALA A O 1
ATOM 1314 N N . ALA A 1 183 ? 28.080 8.977 -41.350 1.00 93.12 183 ALA A N 1
ATOM 1315 C CA . ALA A 1 183 ? 27.818 9.656 -42.618 1.00 93.12 183 ALA A CA 1
ATOM 1316 C C . ALA A 1 183 ? 26.872 10.850 -42.458 1.00 93.12 183 ALA A C 1
ATOM 1318 O O . ALA A 1 183 ? 27.067 11.879 -43.102 1.00 93.12 183 ALA A O 1
ATOM 1319 N N . ALA A 1 184 ? 25.857 10.733 -41.600 1.00 93.38 184 ALA A N 1
ATOM 1320 C CA . ALA A 1 184 ? 24.971 11.848 -41.287 1.00 93.38 184 ALA A CA 1
ATOM 1321 C C . ALA A 1 184 ? 25.712 12.945 -40.510 1.00 93.38 184 ALA A C 1
ATOM 1323 O O . ALA A 1 184 ? 25.623 14.119 -40.856 1.00 93.38 184 ALA A O 1
ATOM 1324 N N . ALA A 1 185 ? 26.494 12.563 -39.498 1.00 90.81 185 ALA A N 1
ATOM 1325 C CA . ALA A 1 185 ? 27.247 13.503 -38.671 1.00 90.81 185 ALA A CA 1
ATOM 1326 C C . ALA A 1 185 ? 28.329 14.275 -39.451 1.00 90.81 185 ALA A C 1
ATOM 1328 O O . ALA A 1 185 ? 28.649 15.405 -39.091 1.00 90.81 185 ALA A O 1
ATOM 1329 N N . SER A 1 186 ? 28.892 13.684 -40.509 1.00 89.56 186 SER A N 1
ATOM 1330 C CA . SER A 1 186 ? 29.880 14.327 -41.389 1.00 89.56 186 SER A CA 1
ATOM 1331 C C . SER A 1 186 ? 29.261 15.119 -42.550 1.00 89.56 186 SER A C 1
ATOM 1333 O O . SER A 1 186 ? 29.990 15.769 -43.300 1.00 89.56 186 SER A O 1
ATOM 1335 N N . GLY A 1 187 ? 27.937 15.049 -42.733 1.00 89.38 187 GLY A N 1
ATOM 1336 C CA . GLY A 1 187 ? 27.233 15.638 -43.875 1.00 89.38 187 GLY A CA 1
ATOM 1337 C C . GLY A 1 187 ? 27.406 14.877 -45.197 1.00 89.38 187 GLY A C 1
ATOM 1338 O O . GLY A 1 187 ? 27.036 15.397 -46.248 1.00 89.38 187 GLY A O 1
ATOM 1339 N N . ALA A 1 188 ? 27.960 13.658 -45.178 1.00 90.06 188 ALA A N 1
ATOM 1340 C CA . ALA A 1 188 ? 28.044 12.792 -46.358 1.00 90.06 188 ALA A CA 1
ATOM 1341 C C . ALA A 1 188 ? 26.663 12.296 -46.832 1.00 90.06 188 ALA A C 1
ATOM 1343 O O . ALA A 1 188 ? 26.472 12.030 -48.020 1.00 90.06 188 ALA A O 1
ATOM 1344 N N . ILE A 1 189 ? 25.696 12.204 -45.917 1.00 92.00 189 ILE A N 1
ATOM 1345 C CA . ILE A 1 189 ? 24.265 12.056 -46.212 1.00 92.00 189 ILE A CA 1
ATOM 1346 C C . ILE A 1 189 ? 23.493 13.204 -45.540 1.00 92.00 189 ILE A C 1
ATOM 1348 O O . ILE A 1 189 ? 23.994 13.769 -44.564 1.00 92.00 189 ILE A O 1
ATOM 1352 N N . PRO A 1 190 ? 22.293 13.576 -46.029 1.00 90.25 190 PRO A N 1
ATOM 1353 C CA . PRO A 1 190 ? 21.472 14.571 -45.348 1.00 90.25 190 PRO A CA 1
ATOM 1354 C C . PRO A 1 190 ? 21.086 14.096 -43.936 1.00 90.25 190 PRO A C 1
ATOM 1356 O O . PRO A 1 190 ? 21.086 12.885 -43.679 1.00 90.25 190 PRO A O 1
ATOM 1359 N N . PRO A 1 191 ? 20.726 15.026 -43.030 1.00 91.12 191 PRO A N 1
ATOM 1360 C CA . PRO A 1 191 ? 20.253 14.681 -41.696 1.00 91.12 191 PRO A CA 1
ATOM 1361 C C . PRO A 1 191 ? 19.130 13.629 -41.754 1.00 91.12 191 PRO A C 1
ATOM 1363 O O . PRO A 1 191 ? 18.232 13.757 -42.592 1.00 91.12 191 PRO A O 1
ATOM 1366 N N . PRO A 1 192 ? 19.162 12.590 -40.898 1.00 90.94 192 PRO A N 1
ATOM 1367 C CA . PRO A 1 192 ? 18.167 11.528 -40.914 1.00 90.94 192 PRO A CA 1
ATOM 1368 C C . PRO A 1 192 ? 16.750 12.070 -40.725 1.00 90.94 192 PRO A C 1
ATOM 1370 O O . PRO A 1 192 ? 16.490 12.864 -39.816 1.00 90.94 192 PRO A O 1
ATOM 1373 N N . ASP A 1 193 ? 15.830 11.604 -41.568 1.00 89.88 193 ASP A N 1
ATOM 1374 C CA . ASP A 1 193 ? 14.402 11.842 -41.382 1.00 89.88 193 ASP A CA 1
ATOM 1375 C C . ASP A 1 193 ? 13.867 11.076 -40.156 1.00 89.88 193 ASP A C 1
ATOM 1377 O O . ASP A 1 193 ? 14.571 10.277 -39.534 1.00 89.88 193 ASP A O 1
ATOM 1381 N N . ALA A 1 194 ? 12.603 11.308 -39.789 1.00 86.50 194 ALA A N 1
ATOM 1382 C CA . ALA A 1 194 ? 12.012 10.701 -38.593 1.00 86.50 194 ALA A CA 1
ATOM 1383 C C . ALA A 1 194 ? 12.056 9.163 -38.612 1.00 86.50 194 ALA A C 1
ATOM 1385 O O . ALA A 1 194 ? 12.267 8.535 -37.574 1.00 86.50 194 ALA A O 1
ATOM 1386 N N . LYS A 1 195 ? 11.891 8.546 -39.790 1.00 88.81 195 LYS A N 1
ATOM 1387 C CA . LYS A 1 195 ? 11.866 7.088 -39.937 1.00 88.81 195 LYS A CA 1
ATOM 1388 C C . LYS A 1 195 ? 13.266 6.493 -39.799 1.00 88.81 195 LYS A C 1
ATOM 1390 O O . LYS A 1 195 ? 13.441 5.511 -39.079 1.00 88.81 195 LYS A O 1
ATOM 1395 N N . LEU A 1 196 ? 14.254 7.091 -40.463 1.00 90.06 196 LEU A N 1
ATOM 1396 C CA . LEU A 1 196 ? 15.647 6.664 -40.406 1.00 90.06 196 LEU A CA 1
ATOM 1397 C C . LEU A 1 196 ? 16.240 6.901 -39.015 1.00 90.06 196 LEU A C 1
ATOM 1399 O O . LEU A 1 196 ? 16.889 6.010 -38.473 1.00 90.06 196 LEU A O 1
ATOM 1403 N N . ALA A 1 197 ? 15.977 8.060 -38.405 1.00 90.88 197 ALA A N 1
ATOM 1404 C CA . ALA A 1 197 ? 16.425 8.366 -37.049 1.00 90.88 197 ALA A CA 1
ATOM 1405 C C . ALA A 1 197 ? 15.877 7.348 -36.034 1.00 90.88 197 ALA A C 1
ATOM 1407 O O . ALA A 1 197 ? 16.625 6.843 -35.198 1.00 90.88 197 ALA A O 1
ATOM 1408 N N . HIS A 1 198 ? 14.593 6.993 -36.144 1.00 89.75 198 HIS A N 1
ATOM 1409 C CA . HIS A 1 198 ? 13.969 5.995 -35.280 1.00 89.75 198 HIS A CA 1
ATOM 1410 C C . HIS A 1 198 ? 14.572 4.585 -35.450 1.00 89.75 198 HIS A C 1
ATOM 1412 O O . HIS A 1 198 ? 14.944 3.970 -34.450 1.00 89.75 198 HIS A O 1
ATOM 1418 N N . ASP A 1 199 ? 14.740 4.083 -36.683 1.00 90.38 199 ASP A N 1
ATOM 1419 C CA . ASP A 1 199 ? 15.350 2.758 -36.922 1.00 90.38 199 ASP A CA 1
ATOM 1420 C C . ASP A 1 199 ? 16.811 2.699 -36.437 1.00 90.38 199 ASP A C 1
ATOM 1422 O O . ASP A 1 199 ? 17.209 1.746 -35.759 1.00 90.38 199 ASP A O 1
ATOM 1426 N N . LEU A 1 200 ? 17.608 3.738 -36.713 1.00 92.00 200 LEU A N 1
ATOM 1427 C CA . LEU A 1 200 ? 18.992 3.822 -36.235 1.00 92.00 200 LEU A CA 1
ATOM 1428 C C . LEU A 1 200 ? 19.054 3.840 -34.702 1.00 92.00 200 LEU A C 1
ATOM 1430 O O . LEU A 1 200 ? 19.900 3.155 -34.119 1.00 92.00 200 LEU A O 1
ATOM 1434 N N . ALA A 1 201 ? 18.135 4.555 -34.045 1.00 91.19 201 ALA A N 1
ATOM 1435 C CA . ALA A 1 201 ? 18.045 4.586 -32.591 1.00 91.19 201 ALA A CA 1
ATOM 1436 C C . ALA A 1 201 ? 17.661 3.220 -31.997 1.00 91.19 201 ALA A C 1
ATOM 1438 O O . ALA A 1 201 ? 18.297 2.770 -31.040 1.00 91.19 201 ALA A O 1
ATOM 1439 N N . GLN A 1 202 ? 16.688 2.515 -32.586 1.00 90.12 202 GLN A N 1
ATOM 1440 C CA . GLN A 1 202 ? 16.316 1.159 -32.163 1.00 90.12 202 GLN A CA 1
ATOM 1441 C C . GLN A 1 202 ? 17.493 0.183 -32.275 1.00 90.12 202 GLN A C 1
ATOM 1443 O O . GLN A 1 202 ? 17.754 -0.590 -31.352 1.00 90.12 202 GLN A O 1
ATOM 1448 N N . ARG A 1 203 ? 18.251 0.234 -33.377 1.00 90.69 203 ARG A N 1
ATOM 1449 C CA . ARG A 1 203 ? 19.425 -0.633 -33.582 1.00 90.69 203 ARG A CA 1
ATOM 1450 C C . ARG A 1 203 ? 20.572 -0.301 -32.637 1.00 90.69 203 ARG A C 1
ATOM 1452 O O . ARG A 1 203 ? 21.251 -1.215 -32.166 1.00 90.69 203 ARG A O 1
ATOM 1459 N N . ALA A 1 204 ? 20.801 0.981 -32.364 1.00 91.12 204 ALA A N 1
ATOM 1460 C CA . ALA A 1 204 ? 21.791 1.412 -31.384 1.00 91.12 204 ALA A CA 1
ATOM 1461 C C . ALA A 1 204 ? 21.426 0.915 -29.976 1.00 91.12 204 ALA A C 1
ATOM 1463 O O . ALA A 1 204 ? 22.283 0.377 -29.272 1.00 91.12 204 ALA A O 1
ATOM 1464 N N . GLU A 1 205 ? 20.150 1.017 -29.592 1.00 88.19 205 GLU A N 1
ATOM 1465 C CA . GLU A 1 205 ? 19.651 0.535 -28.302 1.00 88.19 205 GLU A CA 1
ATOM 1466 C C . GLU A 1 205 ? 19.754 -0.985 -28.171 1.00 88.19 205 GLU A C 1
ATOM 1468 O O . GLU A 1 205 ? 20.302 -1.458 -27.175 1.00 88.19 205 GLU A O 1
ATOM 1473 N N . ALA A 1 206 ? 19.336 -1.736 -29.196 1.00 87.69 206 ALA A N 1
ATOM 1474 C CA . ALA A 1 206 ? 19.432 -3.197 -29.231 1.00 87.69 206 ALA A CA 1
ATOM 1475 C C . ALA A 1 206 ? 20.882 -3.704 -29.109 1.00 87.69 206 ALA A C 1
ATOM 1477 O O . ALA A 1 206 ? 21.120 -4.794 -28.593 1.00 87.69 206 ALA A O 1
ATOM 1478 N N . ARG A 1 207 ? 21.862 -2.905 -29.553 1.00 89.75 207 ARG A N 1
ATOM 1479 C CA . ARG A 1 207 ? 23.302 -3.187 -29.413 1.00 89.75 207 ARG A CA 1
ATOM 1480 C C . ARG A 1 207 ? 23.940 -2.588 -28.159 1.00 89.75 207 ARG A C 1
ATOM 1482 O O . ARG A 1 207 ? 25.144 -2.743 -27.969 1.00 89.75 207 ARG A O 1
ATOM 1489 N N . GLY A 1 208 ? 23.179 -1.875 -27.329 1.00 86.38 208 GLY A N 1
ATOM 1490 C CA . GLY A 1 208 ? 23.692 -1.188 -26.141 1.00 86.38 208 GLY A CA 1
ATOM 1491 C C . GLY A 1 208 ? 24.668 -0.039 -26.439 1.00 86.38 208 GLY A C 1
ATOM 1492 O O . GLY A 1 208 ? 25.421 0.362 -25.555 1.00 86.38 208 GLY A O 1
ATOM 1493 N N . ARG A 1 209 ? 24.678 0.501 -27.665 1.00 90.69 209 ARG A N 1
ATOM 1494 C CA . ARG A 1 209 ? 25.624 1.532 -28.125 1.00 90.69 209 ARG A CA 1
ATOM 1495 C C . ARG A 1 209 ? 25.082 2.940 -27.891 1.00 90.69 209 ARG A C 1
ATOM 1497 O O . ARG A 1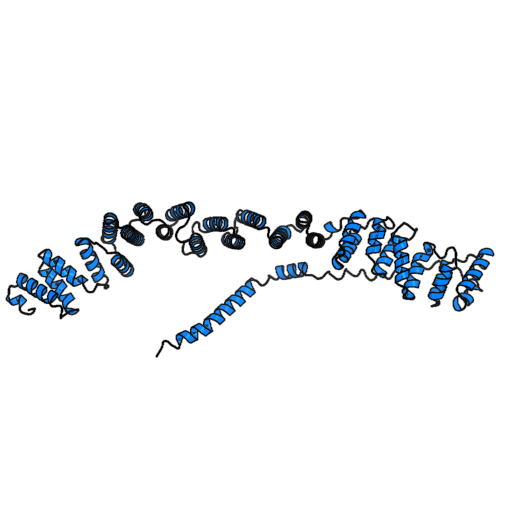 209 ? 24.592 3.602 -28.803 1.00 90.69 209 ARG A O 1
ATOM 1504 N N . LEU A 1 210 ? 25.172 3.408 -26.646 1.00 88.25 210 LEU A N 1
ATOM 1505 C CA . LEU A 1 210 ? 24.749 4.765 -26.261 1.00 88.25 210 LEU A CA 1
ATOM 1506 C C . LEU A 1 210 ? 25.566 5.865 -26.961 1.00 88.25 210 LEU A C 1
ATOM 1508 O O . LEU A 1 210 ? 25.057 6.955 -27.214 1.00 88.25 210 LEU A O 1
ATOM 1512 N N . ASP A 1 211 ? 26.813 5.568 -27.328 1.00 90.75 211 ASP A N 1
ATOM 1513 C CA . ASP A 1 211 ? 27.680 6.455 -28.101 1.00 90.75 211 ASP A CA 1
ATOM 1514 C C . ASP A 1 211 ? 27.132 6.737 -29.508 1.00 90.75 211 ASP A C 1
ATOM 1516 O O . ASP A 1 211 ? 27.270 7.855 -30.004 1.00 90.75 211 ASP A O 1
ATOM 1520 N N . TRP A 1 212 ? 26.460 5.762 -30.131 1.00 92.12 212 TRP A N 1
ATOM 1521 C CA . TRP A 1 212 ? 25.804 5.942 -31.431 1.00 92.12 212 TRP A CA 1
ATOM 1522 C C . TRP A 1 212 ? 24.589 6.859 -31.327 1.00 92.12 212 TRP A C 1
ATOM 1524 O O . TRP A 1 212 ? 24.396 7.705 -32.193 1.00 92.12 212 TRP A O 1
ATOM 1534 N N . LEU A 1 213 ? 23.808 6.750 -30.248 1.00 90.31 213 LEU A N 1
ATOM 1535 C CA . LEU A 1 213 ? 22.680 7.651 -29.992 1.00 90.31 213 LEU A CA 1
ATOM 1536 C C . LEU A 1 213 ? 23.157 9.097 -29.802 1.00 90.31 213 LEU A C 1
ATOM 1538 O O . LEU A 1 213 ? 22.604 10.008 -30.407 1.00 90.31 213 LEU A O 1
ATOM 1542 N N . ALA A 1 214 ? 24.245 9.305 -29.057 1.00 89.00 214 ALA A N 1
ATOM 1543 C CA . ALA A 1 214 ? 24.840 10.631 -28.889 1.00 89.00 214 ALA A CA 1
ATOM 1544 C C . ALA A 1 214 ? 25.440 11.200 -30.193 1.00 89.00 214 ALA A C 1
ATOM 1546 O O . ALA A 1 214 ? 25.539 12.416 -30.361 1.00 89.00 214 ALA A O 1
ATOM 1547 N N . GLN A 1 215 ? 25.895 10.346 -31.116 1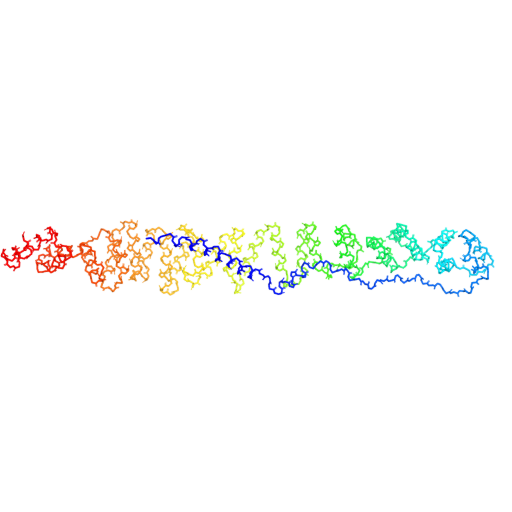.00 89.75 215 GLN A N 1
ATOM 1548 C CA . GLN A 1 215 ? 26.308 10.770 -32.460 1.00 89.75 215 GLN A CA 1
ATOM 1549 C C . GLN A 1 215 ? 25.102 11.117 -33.339 1.00 89.75 215 GLN A C 1
ATOM 1551 O O . GLN A 1 215 ? 25.133 12.138 -34.020 1.00 89.75 215 GLN A O 1
ATOM 1556 N N . LEU A 1 216 ? 24.037 10.317 -33.274 1.00 90.62 216 LEU A N 1
ATOM 1557 C CA . LEU A 1 216 ? 22.784 10.563 -33.984 1.00 90.62 216 LEU A CA 1
ATOM 1558 C C . LEU A 1 216 ? 22.143 11.888 -33.548 1.00 90.62 216 LEU A C 1
ATOM 1560 O O . LEU A 1 216 ? 21.727 12.666 -34.400 1.00 90.62 216 LEU A O 1
ATOM 1564 N N . ASP A 1 217 ? 22.147 12.189 -32.246 1.00 88.56 217 ASP A N 1
ATOM 1565 C CA . ASP A 1 217 ? 21.654 13.464 -31.708 1.00 88.56 217 ASP A CA 1
ATOM 1566 C C . ASP A 1 217 ? 22.462 14.664 -32.234 1.00 88.56 217 ASP A C 1
ATOM 1568 O O . ASP A 1 217 ? 21.902 15.712 -32.549 1.00 88.56 217 ASP A O 1
ATOM 1572 N N . ARG A 1 218 ? 23.787 14.513 -32.375 1.00 86.62 218 ARG A N 1
ATOM 1573 C CA . ARG A 1 218 ? 24.667 15.559 -32.926 1.00 86.62 218 ARG A CA 1
ATOM 1574 C C . ARG A 1 218 ? 24.519 15.750 -34.431 1.00 86.62 218 ARG A C 1
ATOM 1576 O O . ARG A 1 218 ? 24.814 16.836 -34.917 1.00 86.62 218 ARG A O 1
ATOM 1583 N N . ALA A 1 219 ? 24.065 14.730 -35.159 1.00 85.88 219 ALA A N 1
ATOM 1584 C CA . ALA A 1 219 ? 23.847 14.811 -36.601 1.00 85.88 219 ALA A CA 1
ATOM 1585 C C . ALA A 1 219 ? 22.672 15.736 -36.988 1.00 85.88 219 ALA A C 1
ATOM 1587 O O . ALA A 1 219 ? 22.475 15.997 -38.172 1.00 85.88 219 ALA A O 1
ATOM 1588 N N . GLY A 1 220 ? 21.900 16.245 -36.015 1.00 75.12 220 GLY A N 1
ATOM 1589 C CA . GLY A 1 220 ? 20.910 17.306 -36.235 1.00 75.12 220 GLY A CA 1
ATOM 1590 C C . GLY A 1 220 ? 19.680 16.886 -37.047 1.00 75.12 220 GLY A C 1
ATOM 1591 O O . GLY A 1 220 ? 19.047 17.734 -37.670 1.00 75.12 220 GLY A O 1
ATOM 1592 N N . GLY A 1 221 ? 19.364 15.586 -37.078 1.00 79.50 221 GLY A N 1
ATOM 1593 C CA . GLY A 1 221 ? 18.174 15.039 -37.737 1.00 79.50 221 GLY A CA 1
ATOM 1594 C C . GLY A 1 221 ? 16.889 15.191 -36.916 1.00 79.50 221 GLY A C 1
ATOM 1595 O O . GLY A 1 221 ? 16.854 15.860 -35.883 1.00 79.50 221 GLY A O 1
ATOM 1596 N N . ALA A 1 222 ? 15.819 14.542 -37.376 1.00 82.81 222 ALA A N 1
ATOM 1597 C CA . ALA A 1 222 ? 14.555 14.493 -36.643 1.00 82.81 222 ALA A CA 1
ATOM 1598 C C . ALA A 1 222 ? 14.724 13.842 -35.255 1.00 82.81 222 ALA A C 1
ATOM 1600 O O . ALA A 1 222 ? 15.453 12.857 -35.107 1.00 82.81 222 ALA A O 1
ATOM 1601 N N . ASP A 1 223 ? 14.020 14.359 -34.240 1.00 85.62 223 ASP A N 1
ATOM 1602 C CA . ASP A 1 223 ? 14.091 13.810 -32.882 1.00 85.62 223 ASP A CA 1
ATOM 1603 C C . ASP A 1 223 ? 13.424 12.430 -32.817 1.00 85.62 223 ASP A C 1
ATOM 1605 O O . ASP A 1 223 ? 12.198 12.293 -32.772 1.00 85.62 223 ASP A O 1
ATOM 1609 N N . TRP A 1 224 ? 14.252 11.387 -32.784 1.00 87.31 224 TRP A N 1
ATOM 1610 C CA . TRP A 1 224 ? 13.810 9.998 -32.693 1.00 87.31 224 TRP A CA 1
ATOM 1611 C C . TRP A 1 224 ? 13.014 9.711 -31.409 1.00 87.31 224 TRP A C 1
ATOM 1613 O O . TRP A 1 224 ? 12.231 8.759 -31.378 1.00 87.31 224 TRP A O 1
ATOM 1623 N N . ARG A 1 225 ? 13.163 10.538 -30.361 1.00 86.50 225 ARG A N 1
ATOM 1624 C CA . ARG A 1 225 ? 12.436 10.394 -29.087 1.00 86.50 225 ARG A CA 1
ATOM 1625 C C . ARG A 1 225 ? 10.953 10.711 -29.226 1.00 86.50 225 ARG A C 1
ATOM 1627 O O . ARG A 1 225 ? 10.144 10.117 -28.519 1.00 86.50 225 ARG A O 1
ATOM 1634 N N . ALA A 1 226 ? 10.597 11.615 -30.138 1.00 81.19 226 ALA A N 1
ATOM 1635 C CA . ALA A 1 226 ? 9.206 11.953 -30.420 1.00 81.19 226 ALA A CA 1
ATOM 1636 C C . ALA A 1 226 ? 8.470 10.811 -31.143 1.00 81.19 226 ALA A C 1
ATOM 1638 O O . ALA A 1 226 ? 7.264 10.656 -30.972 1.00 81.19 226 ALA A O 1
ATOM 1639 N N . GLY A 1 227 ? 9.195 10.000 -31.925 1.00 77.88 227 GLY A N 1
ATOM 1640 C CA . GLY A 1 227 ? 8.638 8.853 -32.648 1.00 77.88 227 GLY A CA 1
ATOM 1641 C C . GLY A 1 227 ? 8.379 7.623 -31.772 1.00 77.88 227 GLY A C 1
ATOM 1642 O O . GLY A 1 227 ? 7.466 6.857 -32.064 1.00 77.88 227 GLY A O 1
ATOM 1643 N N . ASP A 1 228 ? 9.152 7.438 -30.695 1.00 83.69 228 ASP A N 1
ATOM 1644 C CA . ASP A 1 228 ? 8.964 6.343 -29.732 1.00 83.69 228 ASP A CA 1
ATOM 1645 C C . ASP A 1 228 ? 9.360 6.771 -28.304 1.00 83.69 228 ASP A C 1
ATOM 1647 O O . ASP A 1 228 ? 10.520 6.634 -27.885 1.00 83.69 228 ASP A O 1
ATOM 1651 N N . PRO A 1 229 ? 8.380 7.267 -27.525 1.00 85.06 229 PRO A N 1
ATOM 1652 C CA . PRO A 1 229 ? 8.579 7.668 -26.134 1.00 85.06 229 PRO A CA 1
ATOM 1653 C C . PRO A 1 229 ? 9.070 6.536 -25.216 1.00 85.06 229 PRO A C 1
ATOM 1655 O O . PRO A 1 229 ? 9.771 6.786 -24.232 1.00 85.06 229 PRO A O 1
ATOM 1658 N N . TRP A 1 230 ? 8.743 5.279 -25.534 1.00 84.19 230 TRP A N 1
ATOM 1659 C CA . TRP A 1 230 ? 9.157 4.119 -24.745 1.00 84.19 230 TRP A CA 1
ATOM 1660 C C . TRP A 1 230 ? 10.630 3.775 -24.973 1.00 84.19 230 TRP A C 1
ATOM 1662 O O . TRP A 1 230 ? 11.339 3.452 -24.015 1.00 84.19 230 TRP A O 1
ATOM 1672 N N . LEU A 1 231 ? 11.117 3.891 -26.212 1.00 87.44 231 LEU A N 1
ATOM 1673 C CA . LEU A 1 231 ? 12.547 3.807 -26.518 1.00 87.44 231 LEU A CA 1
ATOM 1674 C C . LEU A 1 231 ? 13.325 4.912 -25.796 1.00 87.44 231 LEU A C 1
ATOM 1676 O O . LEU A 1 231 ? 14.335 4.624 -25.149 1.00 87.44 231 LEU A O 1
ATOM 1680 N N . ALA A 1 232 ? 12.826 6.151 -25.840 1.00 88.19 232 ALA A N 1
ATOM 1681 C CA . ALA A 1 232 ? 13.440 7.277 -25.140 1.00 88.19 232 ALA A CA 1
ATOM 1682 C C . ALA A 1 232 ? 13.553 7.021 -23.626 1.00 88.19 232 ALA A C 1
ATOM 1684 O O . ALA A 1 232 ? 14.611 7.259 -23.038 1.00 88.19 232 ALA A O 1
ATOM 1685 N N . LEU A 1 233 ? 12.504 6.468 -23.005 1.00 86.44 233 LEU A N 1
ATOM 1686 C CA . LEU A 1 233 ? 12.518 6.100 -21.590 1.00 86.44 233 LEU A CA 1
ATOM 1687 C C . LEU A 1 233 ? 13.540 4.997 -21.279 1.00 86.44 233 LEU A C 1
ATOM 1689 O O . LEU A 1 233 ? 14.288 5.128 -20.311 1.00 86.44 233 LEU A O 1
ATOM 1693 N N . ARG A 1 234 ? 13.618 3.928 -22.086 1.00 87.94 234 ARG A N 1
ATOM 1694 C CA . ARG A 1 234 ? 14.606 2.848 -21.875 1.00 87.94 234 ARG A CA 1
ATOM 1695 C C . ARG A 1 234 ? 16.039 3.363 -21.956 1.00 87.94 234 ARG A C 1
ATOM 1697 O O . ARG A 1 234 ? 16.860 3.019 -21.105 1.00 87.94 234 ARG A O 1
ATOM 1704 N N . VAL A 1 235 ? 16.325 4.207 -22.948 1.00 88.06 235 VAL A N 1
ATOM 1705 C CA . VAL A 1 235 ? 17.639 4.843 -23.104 1.00 88.06 235 VAL A CA 1
ATOM 1706 C C . VAL A 1 235 ? 17.951 5.718 -21.890 1.00 88.06 235 VAL A C 1
ATOM 1708 O O . VAL A 1 235 ? 19.020 5.564 -21.306 1.00 88.06 235 VAL A O 1
ATOM 1711 N N . ALA A 1 236 ? 17.011 6.565 -21.458 1.00 88.50 236 ALA A N 1
ATOM 1712 C CA . ALA A 1 236 ? 17.196 7.432 -20.295 1.00 88.50 236 ALA A CA 1
ATOM 1713 C C . ALA A 1 236 ? 17.411 6.647 -18.986 1.00 88.50 236 ALA A C 1
ATOM 1715 O O . ALA A 1 236 ? 18.238 7.023 -18.159 1.00 88.50 236 ALA A O 1
ATOM 1716 N N . ILE A 1 237 ? 16.711 5.522 -18.798 1.00 86.38 237 ILE A N 1
ATOM 1717 C CA . ILE A 1 237 ? 16.926 4.643 -17.639 1.00 86.38 237 ILE A CA 1
ATOM 1718 C C . ILE A 1 237 ? 18.343 4.059 -17.669 1.00 86.38 237 ILE A C 1
ATOM 1720 O O . ILE A 1 237 ? 18.991 3.977 -16.628 1.00 86.38 237 ILE A O 1
ATOM 1724 N N . ARG A 1 238 ? 18.841 3.667 -18.850 1.00 84.81 238 ARG A N 1
ATOM 1725 C CA . ARG A 1 238 ? 20.180 3.080 -19.005 1.00 84.81 238 ARG A CA 1
ATOM 1726 C C . ARG A 1 238 ? 21.304 4.103 -18.815 1.00 84.81 238 ARG A C 1
ATOM 1728 O O . ARG A 1 238 ? 22.367 3.723 -18.339 1.00 84.81 238 ARG A O 1
ATOM 1735 N N . THR A 1 239 ? 21.086 5.373 -19.160 1.00 82.06 239 THR A N 1
ATOM 1736 C CA . THR A 1 239 ? 22.066 6.445 -18.905 1.00 82.06 239 THR A CA 1
ATOM 1737 C C . THR A 1 239 ? 22.122 6.860 -17.434 1.00 82.06 239 THR A C 1
ATOM 1739 O O . THR A 1 239 ? 23.100 7.476 -17.024 1.00 82.06 239 THR A O 1
ATOM 1742 N N . GLY A 1 240 ? 21.101 6.529 -16.634 1.00 75.94 240 GLY A N 1
ATOM 1743 C CA . GLY A 1 240 ? 21.045 6.845 -15.203 1.00 75.94 240 GLY A CA 1
ATOM 1744 C C . GLY A 1 240 ? 20.770 8.320 -14.886 1.00 75.94 240 GLY A C 1
ATOM 1745 O O . GLY A 1 240 ? 20.790 8.706 -13.718 1.00 75.94 240 GLY A O 1
ATOM 1746 N N . ASP A 1 241 ? 20.488 9.150 -15.894 1.00 83.38 241 ASP A N 1
ATOM 1747 C CA . ASP A 1 241 ? 20.169 10.566 -15.704 1.00 83.38 241 ASP A CA 1
ATOM 1748 C C . ASP A 1 241 ? 18.689 10.754 -15.336 1.00 83.38 241 ASP A C 1
ATOM 1750 O O . ASP A 1 241 ? 17.783 10.601 -16.161 1.00 83.38 241 ASP A O 1
ATOM 1754 N N . SER A 1 242 ? 18.450 11.157 -14.087 1.00 84.25 242 SER A N 1
ATOM 1755 C CA . SER A 1 242 ? 17.107 11.385 -13.545 1.00 84.25 242 SER A CA 1
ATOM 1756 C C . SER A 1 242 ? 16.329 12.462 -14.306 1.00 84.25 242 SER A C 1
ATOM 1758 O O . SER A 1 242 ? 15.119 12.317 -14.497 1.00 84.25 242 SER A O 1
ATOM 1760 N N . ALA A 1 243 ? 16.992 13.523 -14.778 1.00 86.56 243 ALA A N 1
ATOM 1761 C CA . ALA A 1 243 ? 16.322 14.594 -15.515 1.00 86.56 243 ALA A CA 1
ATOM 1762 C C . ALA A 1 243 ? 15.836 14.097 -16.883 1.00 86.56 243 ALA A C 1
ATOM 1764 O O . ALA A 1 243 ? 14.703 14.374 -17.287 1.00 86.56 243 ALA A O 1
ATOM 1765 N N . SER A 1 244 ? 16.664 13.309 -17.572 1.00 86.06 244 SER A N 1
ATOM 1766 C CA . SER A 1 244 ? 16.293 12.682 -18.842 1.00 86.06 244 SER A CA 1
ATOM 1767 C C . SER A 1 244 ? 15.177 11.651 -18.682 1.00 86.06 244 SER A C 1
ATOM 1769 O O . SER A 1 244 ? 14.274 11.620 -19.518 1.00 86.06 244 SER A O 1
ATOM 1771 N N . VAL A 1 245 ? 15.170 10.864 -17.598 1.00 86.88 245 VAL A N 1
ATOM 1772 C CA . VAL A 1 245 ? 14.080 9.913 -17.316 1.00 86.88 245 VAL A CA 1
ATOM 1773 C C . VAL A 1 245 ? 12.758 10.643 -17.090 1.00 86.88 245 VAL A C 1
ATOM 1775 O O . VAL A 1 245 ? 11.754 10.294 -17.708 1.00 86.88 245 VAL A O 1
ATOM 1778 N N . LEU A 1 246 ? 12.741 11.690 -16.260 1.00 88.31 246 LEU A N 1
ATOM 1779 C CA . LEU A 1 246 ? 11.522 12.464 -16.005 1.00 88.31 246 LEU A CA 1
ATOM 1780 C C . LEU A 1 246 ? 11.011 13.173 -17.267 1.00 88.31 246 LEU A C 1
ATOM 1782 O O . LEU A 1 246 ? 9.798 13.211 -17.492 1.00 88.31 246 LEU A O 1
ATOM 1786 N N . ARG A 1 247 ? 11.916 13.676 -18.118 1.00 88.62 247 ARG A N 1
ATOM 1787 C CA . ARG A 1 247 ? 11.562 14.241 -19.428 1.00 88.62 247 ARG A CA 1
ATOM 1788 C C . ARG A 1 247 ? 10.933 13.184 -20.339 1.00 88.62 247 ARG A C 1
ATOM 1790 O O . ARG A 1 247 ? 9.888 13.449 -20.925 1.00 88.62 247 ARG A O 1
ATOM 1797 N N . ALA A 1 248 ? 11.521 11.989 -20.411 1.00 88.19 248 ALA A N 1
ATOM 1798 C CA . ALA A 1 248 ? 10.992 10.884 -21.210 1.00 88.19 248 ALA A CA 1
ATOM 1799 C C . ALA A 1 248 ? 9.614 10.414 -20.713 1.00 88.19 248 ALA A C 1
ATOM 1801 O O . ALA A 1 248 ? 8.710 10.216 -21.520 1.00 88.19 248 ALA A O 1
ATOM 1802 N N . ILE A 1 249 ? 9.408 10.335 -19.391 1.00 90.06 249 ILE A N 1
ATOM 1803 C CA . ILE A 1 249 ? 8.090 10.047 -18.796 1.00 90.06 249 ILE A CA 1
ATOM 1804 C C . ILE A 1 249 ? 7.057 11.103 -19.213 1.00 90.06 249 ILE A C 1
ATOM 1806 O O . ILE A 1 249 ? 5.908 10.763 -19.479 1.00 90.06 249 ILE A O 1
ATOM 1810 N N . GLY A 1 250 ? 7.446 12.379 -19.306 1.00 88.62 250 GLY A N 1
ATOM 1811 C CA . GLY A 1 250 ? 6.570 13.450 -19.792 1.00 88.62 250 GLY A CA 1
ATOM 1812 C C . GLY A 1 250 ? 6.077 13.250 -21.231 1.00 88.62 250 GLY A C 1
ATOM 1813 O O . GLY A 1 250 ? 4.972 13.686 -21.554 1.00 88.62 250 GLY A O 1
ATOM 1814 N N . GLY A 1 251 ? 6.861 12.558 -22.064 1.00 86.00 251 GLY A N 1
ATOM 1815 C CA . GLY A 1 251 ? 6.525 12.231 -23.453 1.00 86.00 251 GLY A CA 1
ATOM 1816 C C . GLY A 1 251 ? 5.613 11.012 -23.631 1.00 86.00 251 GLY A C 1
ATOM 1817 O O . GLY A 1 251 ? 5.114 10.798 -24.732 1.00 86.00 251 GLY A O 1
ATOM 1818 N N . LEU A 1 252 ? 5.363 10.221 -22.580 1.00 88.38 252 LEU A N 1
ATOM 1819 C CA . LEU A 1 252 ? 4.467 9.060 -22.653 1.00 88.38 252 LEU A CA 1
ATOM 1820 C C . LEU A 1 252 ? 2.990 9.476 -22.840 1.00 88.38 252 LEU A C 1
ATOM 1822 O O . LEU A 1 252 ? 2.615 10.605 -22.481 1.00 88.38 252 LEU A O 1
ATOM 1826 N N . PRO A 1 253 ? 2.122 8.571 -23.338 1.00 87.06 253 PRO A N 1
ATOM 1827 C CA . PRO A 1 253 ? 0.669 8.736 -23.288 1.00 87.06 253 PRO A CA 1
ATOM 1828 C C . PRO A 1 253 ? 0.191 9.073 -21.874 1.00 87.06 253 PRO A C 1
ATOM 1830 O O . PRO A 1 253 ? 0.716 8.539 -20.899 1.00 87.06 253 PRO A O 1
ATOM 1833 N N . ALA A 1 254 ? -0.798 9.965 -21.748 1.00 84.38 254 ALA A N 1
ATOM 1834 C CA . ALA A 1 254 ? -1.221 10.520 -20.456 1.00 84.38 254 ALA A CA 1
ATOM 1835 C C . ALA A 1 254 ? -1.574 9.443 -19.412 1.00 84.38 254 ALA A C 1
ATOM 1837 O O . ALA A 1 254 ? -1.233 9.597 -18.241 1.00 84.38 254 ALA A O 1
ATOM 1838 N N . GLU A 1 255 ? -2.186 8.348 -19.859 1.00 84.25 255 GLU A N 1
ATOM 1839 C CA . GLU A 1 255 ? -2.574 7.192 -19.045 1.00 84.25 255 GLU A CA 1
ATOM 1840 C C . GLU A 1 255 ? -1.387 6.389 -18.484 1.00 84.25 255 GLU A C 1
ATOM 1842 O O . GLU A 1 255 ? -1.517 5.761 -17.441 1.00 84.25 255 GLU A O 1
ATOM 1847 N N . GLU A 1 256 ? -0.208 6.457 -19.109 1.00 84.25 256 GLU A N 1
ATOM 1848 C CA . GLU A 1 256 ? 0.977 5.673 -18.721 1.00 84.25 256 GLU A CA 1
ATOM 1849 C C . GLU A 1 256 ? 1.976 6.483 -17.873 1.00 84.25 256 GLU A C 1
ATOM 1851 O O . GLU A 1 256 ? 2.907 5.926 -17.282 1.00 84.25 256 GLU A O 1
ATOM 1856 N N . ARG A 1 257 ? 1.799 7.811 -17.785 1.00 88.56 257 ARG A N 1
ATOM 1857 C CA . ARG A 1 257 ? 2.754 8.717 -17.117 1.00 88.56 257 ARG A CA 1
ATOM 1858 C C . ARG A 1 257 ? 2.852 8.484 -15.616 1.00 88.56 257 ARG A C 1
ATOM 1860 O O . ARG A 1 257 ? 3.955 8.539 -15.072 1.00 88.56 257 ARG A O 1
ATOM 1867 N N . GLU A 1 258 ? 1.718 8.309 -14.933 1.00 84.56 258 GLU A N 1
ATOM 1868 C CA . GLU A 1 258 ? 1.711 8.111 -13.476 1.00 84.56 258 GLU A CA 1
ATOM 1869 C C . GLU A 1 258 ? 2.381 6.783 -13.111 1.00 84.56 258 GLU A C 1
ATOM 1871 O O . GLU A 1 258 ? 3.283 6.785 -12.274 1.00 84.56 258 GLU A O 1
ATOM 1876 N N . ASP A 1 259 ? 2.044 5.699 -13.813 1.00 83.94 259 ASP A N 1
ATOM 1877 C CA . ASP A 1 259 ? 2.639 4.375 -13.608 1.00 83.94 259 ASP A CA 1
ATOM 1878 C C . ASP A 1 259 ? 4.150 4.372 -13.859 1.00 83.94 259 ASP A C 1
ATOM 1880 O O . ASP A 1 259 ? 4.926 3.868 -13.042 1.00 83.94 259 ASP A O 1
ATOM 1884 N N . ALA A 1 260 ? 4.597 4.975 -14.967 1.00 85.25 260 ALA A N 1
ATOM 1885 C CA . ALA A 1 260 ? 6.018 5.072 -15.287 1.00 85.25 260 ALA A CA 1
ATOM 1886 C C . ALA A 1 260 ? 6.786 5.898 -14.241 1.00 85.25 260 ALA A C 1
ATOM 1888 O O . ALA A 1 260 ? 7.907 5.541 -13.866 1.00 85.25 260 ALA A O 1
ATOM 1889 N N . ARG A 1 261 ? 6.170 6.968 -13.719 1.00 88.19 261 ARG A N 1
ATOM 1890 C CA . ARG A 1 261 ? 6.736 7.783 -12.637 1.00 88.19 261 ARG A CA 1
ATOM 1891 C C . ARG A 1 261 ? 6.848 6.997 -11.333 1.00 88.19 261 ARG A C 1
ATOM 1893 O O . ARG A 1 261 ? 7.915 7.016 -10.722 1.00 88.19 261 ARG A O 1
ATOM 1900 N N . THR A 1 262 ? 5.809 6.261 -10.944 1.00 85.06 262 THR A N 1
ATOM 1901 C CA . THR A 1 262 ? 5.832 5.400 -9.752 1.00 85.06 262 THR A CA 1
ATOM 1902 C C . THR A 1 262 ? 6.886 4.301 -9.875 1.00 85.06 262 THR A C 1
ATOM 1904 O O . THR A 1 262 ? 7.648 4.066 -8.934 1.00 85.06 262 THR A O 1
ATOM 1907 N N . ALA A 1 263 ? 6.989 3.656 -11.040 1.00 85.44 263 ALA A N 1
ATOM 1908 C CA . ALA A 1 263 ? 7.993 2.625 -11.297 1.00 85.44 263 ALA A CA 1
ATOM 1909 C C . ALA A 1 263 ? 9.424 3.180 -11.218 1.00 85.44 263 ALA A C 1
ATOM 1911 O O . ALA A 1 263 ? 10.311 2.525 -10.668 1.00 85.44 263 ALA A O 1
ATOM 1912 N N . TRP A 1 264 ? 9.651 4.396 -11.727 1.00 86.25 264 TRP A N 1
ATOM 1913 C CA . TRP A 1 264 ? 10.936 5.080 -11.596 1.00 86.25 264 TRP A CA 1
ATOM 1914 C C . TRP A 1 264 ? 11.276 5.391 -10.136 1.00 86.25 264 TRP A C 1
ATOM 1916 O O . TRP A 1 264 ? 12.338 4.978 -9.681 1.00 86.25 264 TRP A O 1
ATOM 1926 N N . MET A 1 265 ? 10.367 6.023 -9.387 1.00 87.81 265 MET A N 1
ATOM 1927 C CA . MET A 1 265 ? 10.583 6.343 -7.968 1.00 87.81 265 MET A CA 1
ATOM 1928 C C . MET A 1 265 ? 10.823 5.088 -7.117 1.00 87.81 265 MET A C 1
ATOM 1930 O O . MET A 1 265 ? 11.664 5.086 -6.223 1.00 87.81 265 MET A O 1
ATOM 1934 N N . THR A 1 266 ? 10.130 3.989 -7.424 1.00 84.94 266 THR A N 1
ATOM 1935 C CA . THR A 1 266 ? 10.352 2.690 -6.767 1.00 84.94 266 THR A CA 1
ATOM 1936 C C . THR A 1 266 ? 11.751 2.153 -7.071 1.00 84.94 266 THR A C 1
ATOM 1938 O O . THR A 1 266 ? 12.448 1.711 -6.160 1.00 84.94 266 THR A O 1
ATOM 1941 N N . ARG A 1 267 ? 12.191 2.228 -8.336 1.00 84.88 267 ARG A N 1
ATOM 1942 C CA . ARG A 1 267 ? 13.527 1.783 -8.762 1.00 84.88 267 ARG A CA 1
ATOM 1943 C C . ARG A 1 267 ? 14.646 2.608 -8.121 1.00 84.88 267 ARG A C 1
ATOM 1945 O O . ARG A 1 267 ? 15.669 2.034 -7.767 1.00 84.88 267 ARG A O 1
ATOM 1952 N N . THR A 1 268 ? 14.474 3.921 -7.989 1.00 85.56 268 THR A N 1
ATOM 1953 C CA . THR A 1 268 ? 15.477 4.811 -7.379 1.00 85.56 268 THR A CA 1
ATOM 1954 C C . THR A 1 268 ? 15.413 4.856 -5.855 1.00 85.56 268 THR A C 1
ATOM 1956 O O . THR A 1 268 ? 16.304 5.423 -5.229 1.00 85.56 268 THR A O 1
ATOM 1959 N N . GLY A 1 269 ? 14.378 4.272 -5.245 1.00 85.75 269 GLY A N 1
ATOM 1960 C CA . GLY A 1 269 ? 14.160 4.344 -3.803 1.00 85.75 269 GLY A CA 1
ATOM 1961 C C . GLY A 1 269 ? 13.713 5.727 -3.315 1.00 85.75 269 GLY A C 1
ATOM 1962 O O . GLY A 1 269 ? 13.883 6.031 -2.134 1.00 85.75 269 GLY A O 1
ATOM 1963 N N . ASP A 1 270 ? 13.129 6.559 -4.186 1.00 88.75 270 ASP A N 1
ATOM 1964 C CA . ASP A 1 270 ? 12.600 7.881 -3.833 1.00 88.75 270 ASP A CA 1
ATOM 1965 C C . ASP A 1 270 ? 11.299 7.767 -3.018 1.00 88.75 270 ASP A C 1
ATOM 1967 O O . ASP A 1 270 ? 10.176 7.918 -3.510 1.00 88.75 270 ASP A O 1
ATOM 1971 N N . ARG A 1 271 ? 11.459 7.488 -1.721 1.00 91.31 271 ARG A N 1
ATOM 1972 C CA . ARG A 1 271 ? 10.344 7.370 -0.770 1.00 91.31 271 ARG A CA 1
ATOM 1973 C C . ARG A 1 271 ? 9.578 8.684 -0.605 1.00 91.31 271 ARG A C 1
ATOM 1975 O O . ARG A 1 271 ? 8.370 8.646 -0.383 1.00 91.31 271 ARG A O 1
ATOM 1982 N N . ALA A 1 272 ? 10.249 9.833 -0.707 1.00 91.44 272 ALA A N 1
ATOM 1983 C CA . ALA A 1 272 ? 9.617 11.143 -0.550 1.00 91.44 272 ALA A CA 1
ATOM 1984 C C . ALA A 1 272 ? 8.710 11.479 -1.746 1.00 91.44 272 ALA A C 1
ATOM 1986 O O . ALA A 1 272 ? 7.587 11.962 -1.557 1.00 91.44 272 ALA A O 1
ATOM 1987 N N . GLY A 1 273 ? 9.160 11.155 -2.961 1.00 90.38 273 GLY A N 1
ATOM 1988 C CA . GLY A 1 273 ? 8.357 11.239 -4.177 1.00 90.38 273 GLY A CA 1
ATOM 1989 C C . GLY A 1 273 ? 7.135 10.324 -4.123 1.00 90.38 273 GLY A C 1
ATOM 1990 O O . GLY A 1 273 ? 6.013 10.795 -4.325 1.00 90.38 273 GLY A O 1
ATOM 1991 N N . LEU A 1 274 ? 7.323 9.050 -3.748 1.00 91.94 274 LEU A N 1
ATOM 1992 C CA . LEU A 1 274 ? 6.221 8.088 -3.591 1.00 91.94 274 LEU A CA 1
ATOM 1993 C C . LEU A 1 274 ? 5.190 8.555 -2.558 1.00 91.94 274 LEU A C 1
ATOM 1995 O O . LEU A 1 274 ? 3.989 8.529 -2.831 1.00 91.94 274 LEU A O 1
ATOM 1999 N N . ARG A 1 275 ? 5.653 9.040 -1.399 1.00 95.19 275 ARG A N 1
ATOM 2000 C CA . ARG A 1 275 ? 4.798 9.623 -0.356 1.00 95.19 275 ARG A CA 1
ATOM 2001 C C . ARG A 1 275 ? 3.948 10.762 -0.919 1.00 95.19 275 ARG A C 1
ATOM 2003 O O . ARG A 1 275 ? 2.729 10.751 -0.773 1.00 95.19 275 ARG A O 1
ATOM 2010 N N . SER A 1 276 ? 4.581 11.722 -1.590 1.00 93.81 276 SER A N 1
ATOM 2011 C CA . SER A 1 276 ? 3.902 12.900 -2.144 1.00 93.81 276 SER A CA 1
ATOM 2012 C C . SER A 1 276 ? 2.866 12.519 -3.204 1.00 93.81 276 SER A C 1
ATOM 2014 O O . SER A 1 276 ? 1.757 13.053 -3.209 1.00 93.81 276 SER A O 1
ATOM 2016 N N . GLN A 1 277 ? 3.192 11.548 -4.064 1.00 91.56 277 GLN A N 1
ATOM 2017 C CA . GLN A 1 277 ? 2.271 11.031 -5.075 1.00 91.56 277 GLN A CA 1
ATOM 2018 C C . GLN A 1 277 ? 1.039 10.369 -4.441 1.00 91.56 277 GLN A C 1
ATOM 2020 O O . GLN A 1 277 ? -0.087 10.672 -4.833 1.00 91.56 277 GLN A O 1
ATOM 2025 N N . MET A 1 278 ? 1.233 9.499 -3.445 1.00 93.88 278 MET A N 1
ATOM 2026 C CA . MET A 1 278 ? 0.130 8.819 -2.753 1.00 93.88 278 MET A CA 1
ATOM 2027 C C . MET A 1 278 ? -0.778 9.810 -2.018 1.00 93.88 278 MET A C 1
ATOM 2029 O O . MET A 1 278 ? -2.000 9.671 -2.063 1.00 93.88 278 MET A O 1
ATOM 2033 N N . LEU A 1 279 ? -0.207 10.844 -1.392 1.00 95.56 279 LEU A N 1
ATOM 2034 C CA . LEU A 1 279 ? -0.979 11.905 -0.738 1.00 95.56 279 LEU A CA 1
ATOM 2035 C C . LEU A 1 279 ? -1.796 12.730 -1.739 1.00 95.56 279 LEU A C 1
ATOM 2037 O O . LEU A 1 279 ? -2.966 13.015 -1.482 1.00 95.56 279 LEU A O 1
ATOM 2041 N N . ALA A 1 280 ? -1.226 13.058 -2.902 1.00 93.31 280 ALA A N 1
ATOM 2042 C CA . ALA A 1 280 ? -1.962 13.722 -3.978 1.00 93.31 280 ALA A CA 1
ATOM 2043 C C . ALA A 1 280 ? -3.113 12.848 -4.505 1.00 93.31 280 ALA A C 1
ATOM 2045 O O . ALA A 1 280 ? -4.207 13.348 -4.770 1.00 93.31 280 ALA A O 1
ATOM 2046 N N . GLN A 1 281 ? -2.903 11.532 -4.604 1.00 92.06 281 GLN A N 1
ATOM 2047 C CA . GLN A 1 281 ? -3.947 10.584 -4.991 1.00 92.06 281 GLN A CA 1
ATOM 2048 C C . GLN A 1 281 ? -5.053 10.498 -3.927 1.00 92.06 281 GLN A C 1
ATOM 2050 O O . GLN A 1 281 ? -6.231 10.511 -4.274 1.00 92.06 281 GLN A O 1
ATOM 2055 N N . ALA A 1 282 ? -4.693 10.518 -2.640 1.00 94.50 282 ALA A N 1
ATOM 2056 C CA . ALA A 1 282 ? -5.628 10.518 -1.511 1.00 94.50 282 ALA A CA 1
ATOM 2057 C C . ALA A 1 282 ? -6.438 11.823 -1.352 1.00 94.50 282 ALA A C 1
ATOM 2059 O O . ALA A 1 282 ? -7.390 11.879 -0.561 1.00 94.50 282 ALA A O 1
ATOM 2060 N N . ALA A 1 283 ? -6.050 12.892 -2.053 1.00 93.94 283 ALA A N 1
ATOM 2061 C CA . ALA A 1 283 ? -6.806 14.140 -2.121 1.00 93.94 283 ALA A CA 1
ATOM 2062 C C . ALA A 1 283 ? -7.920 14.102 -3.185 1.00 93.94 283 ALA A C 1
ATOM 2064 O O . ALA A 1 283 ? -8.829 14.930 -3.138 1.00 93.94 283 ALA A O 1
ATOM 2065 N N . ARG A 1 284 ? -7.883 13.148 -4.128 1.00 92.19 284 ARG A N 1
ATOM 2066 C CA . ARG A 1 284 ? -8.910 13.008 -5.171 1.00 92.19 284 ARG A CA 1
ATOM 2067 C C . ARG A 1 284 ? -10.220 12.453 -4.574 1.00 92.19 284 ARG A C 1
ATOM 2069 O O . ARG A 1 284 ? -10.168 11.550 -3.735 1.00 92.19 284 ARG A O 1
ATOM 2076 N N . PRO A 1 285 ? -11.402 12.941 -5.002 1.00 90.25 285 PRO A N 1
ATOM 2077 C CA . PRO A 1 285 ? -12.682 12.356 -4.602 1.00 90.25 285 PRO A CA 1
ATOM 2078 C C . PRO A 1 285 ? -12.776 10.877 -4.999 1.00 90.25 285 PRO A C 1
ATOM 2080 O O . PRO A 1 285 ? -12.370 10.505 -6.097 1.00 90.25 285 PRO A O 1
ATOM 2083 N N . GLY A 1 286 ? -13.313 10.034 -4.112 1.00 89.25 286 GLY A N 1
ATOM 2084 C CA . GLY A 1 286 ? -13.479 8.596 -4.369 1.00 89.25 286 GLY A CA 1
ATOM 2085 C C . GLY A 1 286 ? -12.193 7.763 -4.301 1.00 89.25 286 GLY A C 1
ATOM 2086 O O . GLY A 1 286 ? -12.219 6.592 -4.668 1.00 89.25 286 GLY A O 1
ATOM 2087 N N . ALA A 1 287 ? -11.073 8.332 -3.841 1.00 92.56 287 ALA A N 1
ATOM 2088 C CA . ALA A 1 287 ? -9.841 7.575 -3.643 1.00 92.56 287 ALA A CA 1
ATOM 2089 C C . ALA A 1 287 ? -10.016 6.453 -2.602 1.00 92.56 287 ALA A C 1
ATOM 2091 O O . ALA A 1 287 ? -10.607 6.660 -1.540 1.00 92.56 287 ALA A O 1
ATOM 2092 N N . ASP A 1 288 ? -9.434 5.284 -2.880 1.00 94.69 288 ASP A N 1
ATOM 2093 C CA . ASP A 1 288 ? -9.358 4.163 -1.938 1.00 94.69 288 ASP A CA 1
ATOM 2094 C C . ASP A 1 288 ? -8.318 4.465 -0.843 1.00 94.69 288 ASP A C 1
ATOM 2096 O O . ASP A 1 288 ? -7.131 4.137 -0.943 1.00 94.69 288 ASP A O 1
ATOM 2100 N N . LEU A 1 289 ? -8.767 5.182 0.192 1.00 96.44 289 LEU A N 1
ATOM 2101 C CA . LEU A 1 289 ? -7.921 5.618 1.303 1.00 96.44 289 LEU A CA 1
ATOM 2102 C C . LEU A 1 289 ? -7.272 4.444 2.063 1.00 96.44 289 LEU A C 1
ATOM 2104 O O . LEU A 1 289 ? -6.078 4.553 2.352 1.00 96.44 289 LEU A O 1
ATOM 2108 N N . PRO A 1 290 ? -7.975 3.331 2.371 1.00 95.94 290 PRO A N 1
ATOM 2109 C CA . PRO A 1 290 ? -7.343 2.152 2.966 1.00 95.94 290 PRO A CA 1
ATOM 2110 C C . PRO A 1 290 ? -6.186 1.589 2.134 1.00 95.94 290 PRO A C 1
ATOM 2112 O O . PRO A 1 290 ? -5.105 1.356 2.678 1.00 95.94 290 PRO A O 1
ATOM 2115 N N . ALA A 1 291 ? -6.364 1.421 0.819 1.00 94.75 291 ALA A N 1
ATOM 2116 C CA . ALA A 1 291 ? -5.301 0.895 -0.038 1.00 94.75 291 ALA A CA 1
ATOM 2117 C C . ALA A 1 291 ? -4.080 1.829 -0.095 1.00 94.75 291 ALA A C 1
ATOM 2119 O O . ALA A 1 291 ? -2.936 1.369 -0.073 1.00 94.75 291 ALA A O 1
ATOM 2120 N N . LEU A 1 292 ? -4.304 3.146 -0.134 1.00 95.62 292 LEU A N 1
ATOM 2121 C CA . LEU A 1 292 ? -3.224 4.138 -0.103 1.00 95.62 292 LEU A CA 1
ATOM 2122 C C . LEU A 1 292 ? -2.494 4.161 1.247 1.00 95.62 292 LEU A C 1
ATOM 2124 O O . LEU A 1 292 ? -1.271 4.290 1.268 1.00 95.62 292 LEU A O 1
ATOM 2128 N N . ALA A 1 293 ? -3.207 3.980 2.361 1.00 97.00 293 ALA A N 1
ATOM 2129 C CA . ALA A 1 293 ? -2.599 3.890 3.685 1.00 97.00 293 ALA A CA 1
ATOM 2130 C C . ALA A 1 293 ? -1.647 2.688 3.805 1.00 97.00 293 ALA A C 1
ATOM 2132 O O . ALA A 1 293 ? -0.538 2.844 4.313 1.00 97.00 293 ALA A O 1
ATOM 2133 N N . GLU A 1 294 ? -2.016 1.515 3.282 1.00 95.81 294 GLU A N 1
ATOM 2134 C CA . GLU A 1 294 ? -1.127 0.340 3.286 1.00 95.81 294 GLU A CA 1
ATOM 2135 C C . GLU A 1 294 ? 0.141 0.563 2.453 1.00 95.81 294 GLU A C 1
ATOM 2137 O O . GLU A 1 294 ? 1.242 0.192 2.866 1.00 95.81 294 GLU A O 1
ATOM 2142 N N . ARG A 1 295 ? 0.023 1.243 1.308 1.00 93.88 295 ARG A N 1
ATOM 2143 C CA . ARG A 1 295 ? 1.192 1.611 0.493 1.00 93.88 295 ARG A CA 1
ATOM 2144 C C . ARG A 1 295 ? 2.097 2.616 1.211 1.00 93.88 295 ARG A C 1
ATOM 2146 O O . ARG A 1 295 ? 3.318 2.480 1.146 1.00 93.88 295 ARG A O 1
ATOM 2153 N N . LEU A 1 296 ? 1.521 3.577 1.938 1.00 95.75 296 LEU A N 1
ATOM 2154 C CA . LEU A 1 296 ? 2.275 4.512 2.780 1.00 95.75 296 LEU A CA 1
ATOM 2155 C C . LEU A 1 296 ? 3.006 3.786 3.920 1.00 95.75 296 LEU A C 1
ATOM 2157 O O . LEU A 1 296 ? 4.171 4.085 4.185 1.00 95.75 296 LEU A O 1
ATOM 2161 N N . LEU A 1 297 ? 2.377 2.787 4.549 1.00 95.94 297 LEU A N 1
ATOM 2162 C CA . LEU A 1 297 ? 3.035 1.942 5.552 1.00 95.94 297 LEU A CA 1
ATOM 2163 C C . LEU A 1 297 ? 4.214 1.167 4.957 1.00 95.94 297 LEU A C 1
ATOM 2165 O O . LEU A 1 297 ? 5.274 1.119 5.580 1.00 95.94 297 LEU A O 1
ATOM 2169 N N . ALA A 1 298 ? 4.068 0.625 3.744 1.00 93.12 298 ALA A N 1
ATOM 2170 C CA . ALA A 1 298 ? 5.130 -0.118 3.064 1.00 93.12 298 ALA A CA 1
ATOM 2171 C C . ALA A 1 298 ? 6.390 0.729 2.797 1.00 93.12 298 ALA A C 1
ATOM 2173 O O . ALA A 1 298 ? 7.498 0.195 2.786 1.00 93.12 298 ALA A O 1
ATOM 2174 N N . ILE A 1 299 ? 6.243 2.049 2.633 1.00 92.75 299 ILE A N 1
ATOM 2175 C CA . ILE A 1 299 ? 7.373 2.983 2.477 1.00 92.75 299 ILE A CA 1
ATOM 2176 C C . ILE A 1 299 ? 7.812 3.649 3.797 1.00 92.75 299 ILE A C 1
ATOM 2178 O O . ILE A 1 299 ? 8.711 4.490 3.785 1.00 92.75 299 ILE A O 1
ATOM 2182 N N . GLY A 1 300 ? 7.207 3.275 4.932 1.00 93.56 300 GLY A N 1
ATOM 2183 C CA . GLY A 1 300 ? 7.539 3.777 6.272 1.00 93.56 300 GLY A CA 1
ATOM 2184 C C . GLY A 1 300 ? 6.837 5.078 6.686 1.00 93.56 300 GLY A C 1
ATOM 2185 O O . GLY A 1 300 ? 7.158 5.635 7.735 1.00 93.56 300 GLY A O 1
ATOM 2186 N N . ALA A 1 301 ? 5.868 5.572 5.913 1.00 95.31 301 ALA A N 1
ATOM 2187 C CA . ALA A 1 301 ? 5.117 6.798 6.197 1.00 95.31 301 ALA A CA 1
ATOM 2188 C C . ALA A 1 301 ? 3.917 6.538 7.136 1.00 95.31 301 ALA A C 1
ATOM 2190 O O . ALA A 1 301 ? 2.755 6.710 6.764 1.00 95.31 301 ALA A O 1
ATOM 2191 N N . ARG A 1 302 ? 4.200 6.106 8.374 1.00 95.44 302 ARG A N 1
ATOM 2192 C CA . ARG A 1 302 ? 3.178 5.696 9.359 1.00 95.44 302 ARG A CA 1
ATOM 2193 C C . ARG A 1 302 ? 2.170 6.794 9.707 1.00 95.44 302 ARG A C 1
ATOM 2195 O O . ARG A 1 302 ? 0.975 6.519 9.737 1.00 95.44 302 ARG A O 1
ATOM 2202 N N . GLU A 1 303 ? 2.631 8.014 9.966 1.00 95.06 303 GLU A N 1
ATOM 2203 C CA . GLU A 1 303 ? 1.751 9.113 10.394 1.00 95.06 303 GLU A CA 1
ATOM 2204 C C . GLU A 1 303 ? 0.736 9.501 9.312 1.00 95.06 303 GLU A C 1
ATOM 2206 O O . GLU A 1 303 ? -0.444 9.699 9.601 1.00 95.06 303 GLU A O 1
ATOM 2211 N N . ASP A 1 304 ? 1.161 9.518 8.047 1.00 97.12 304 ASP A N 1
ATOM 2212 C CA . ASP A 1 304 ? 0.255 9.783 6.928 1.00 97.12 304 ASP A CA 1
ATOM 2213 C C . ASP A 1 304 ? -0.754 8.650 6.741 1.00 97.12 304 ASP A C 1
ATOM 2215 O O . ASP A 1 304 ? -1.931 8.904 6.486 1.00 97.12 304 ASP A O 1
ATOM 2219 N N . ALA A 1 305 ? -0.317 7.396 6.898 1.00 97.50 305 ALA A N 1
ATOM 2220 C CA . ALA A 1 305 ? -1.214 6.249 6.840 1.00 97.50 305 ALA A CA 1
ATOM 2221 C C . ALA A 1 305 ? -2.290 6.327 7.934 1.00 97.50 305 ALA A C 1
ATOM 2223 O O . ALA A 1 305 ? -3.469 6.119 7.649 1.00 97.50 305 ALA A O 1
ATOM 2224 N N . ILE A 1 306 ? -1.911 6.699 9.164 1.00 97.00 306 ILE A N 1
ATOM 2225 C CA . ILE A 1 306 ? -2.862 6.957 10.255 1.00 97.00 306 ILE A CA 1
ATOM 2226 C C . ILE A 1 306 ? -3.823 8.086 9.867 1.00 97.00 306 ILE A C 1
ATOM 2228 O O . ILE A 1 306 ? -5.030 7.934 10.040 1.00 97.00 306 ILE A O 1
ATOM 2232 N N . ALA A 1 307 ? -3.333 9.194 9.305 1.00 96.56 307 ALA A N 1
ATOM 2233 C CA . ALA A 1 307 ? -4.185 10.303 8.878 1.00 96.56 307 ALA A CA 1
ATOM 2234 C C . ALA A 1 307 ? -5.203 9.890 7.794 1.00 96.56 307 ALA A C 1
ATOM 2236 O O . ALA A 1 307 ? -6.377 10.268 7.874 1.00 96.56 307 ALA A O 1
ATOM 2237 N N . LEU A 1 308 ? -4.794 9.075 6.814 1.00 97.62 308 LEU A N 1
ATOM 2238 C CA . LEU A 1 308 ? -5.703 8.535 5.796 1.00 97.62 308 LEU A CA 1
ATOM 2239 C C . LEU A 1 308 ? -6.724 7.562 6.393 1.00 97.62 308 LEU A C 1
ATOM 2241 O O . LEU A 1 308 ? -7.910 7.654 6.072 1.00 97.62 308 LEU A O 1
ATOM 2245 N N . LEU A 1 309 ? -6.298 6.676 7.294 1.00 97.62 309 LEU A N 1
ATOM 2246 C CA . LEU A 1 309 ? -7.194 5.733 7.962 1.00 97.62 309 LEU A CA 1
ATOM 2247 C C . LEU A 1 309 ? -8.196 6.437 8.878 1.00 97.62 309 LEU A C 1
ATOM 2249 O O . LEU A 1 309 ? -9.352 6.030 8.911 1.00 97.62 309 LEU A O 1
ATOM 2253 N N . ARG A 1 310 ? -7.817 7.528 9.557 1.00 96.69 310 ARG A N 1
ATOM 2254 C CA . ARG A 1 310 ? -8.766 8.364 10.314 1.00 96.69 310 ARG A CA 1
ATOM 2255 C C . ARG A 1 310 ? -9.856 8.928 9.416 1.00 96.69 310 ARG A C 1
ATOM 2257 O O . ARG A 1 310 ? -11.023 8.845 9.772 1.00 96.69 310 ARG A O 1
ATOM 2264 N N . ARG A 1 311 ? -9.493 9.466 8.245 1.00 95.81 311 ARG A N 1
ATOM 2265 C CA . ARG A 1 311 ? -10.468 9.961 7.256 1.00 95.81 311 ARG A CA 1
ATOM 2266 C C . ARG A 1 311 ? -11.390 8.838 6.774 1.00 95.81 311 ARG A C 1
ATOM 2268 O O . ARG A 1 311 ? -12.593 9.046 6.689 1.00 95.81 311 ARG A O 1
ATOM 2275 N N . ALA A 1 312 ? -10.835 7.657 6.503 1.00 95.69 312 ALA A N 1
ATOM 2276 C CA . ALA A 1 312 ? -11.593 6.486 6.063 1.00 95.69 312 ALA A CA 1
ATOM 2277 C C . ALA A 1 312 ? -12.500 5.892 7.158 1.00 95.69 312 ALA A C 1
ATOM 2279 O O . ALA A 1 312 ? -13.518 5.278 6.847 1.00 95.69 312 ALA A O 1
ATOM 2280 N N . ALA A 1 313 ? -12.132 6.056 8.431 1.00 95.06 313 ALA A N 1
ATOM 2281 C CA . ALA A 1 313 ? -12.866 5.533 9.579 1.00 95.06 313 ALA A CA 1
ATOM 2282 C C . ALA A 1 313 ? -14.053 6.414 10.010 1.00 95.06 313 ALA A C 1
ATOM 2284 O O . ALA A 1 313 ? -14.835 5.987 10.858 1.00 95.06 313 ALA A O 1
ATOM 2285 N N . ILE A 1 314 ? -14.215 7.620 9.450 1.00 92.25 314 ILE A N 1
ATOM 2286 C CA . ILE A 1 314 ? -15.363 8.487 9.757 1.00 92.25 314 ILE A CA 1
ATOM 2287 C C . ILE A 1 314 ? -16.658 7.762 9.375 1.00 92.25 314 ILE A C 1
ATOM 2289 O O . ILE A 1 314 ? -16.824 7.316 8.242 1.00 92.25 314 ILE A O 1
ATOM 2293 N N . GLY A 1 315 ? -17.581 7.644 10.333 1.00 88.25 315 GLY A N 1
ATOM 2294 C CA . GLY A 1 315 ? -18.849 6.931 10.142 1.00 88.25 315 GLY A CA 1
ATOM 2295 C C . GLY A 1 315 ? -18.721 5.403 10.115 1.00 88.25 315 GLY A C 1
ATOM 2296 O O . GLY A 1 315 ? -19.721 4.717 9.926 1.00 88.25 315 GLY A O 1
ATOM 2297 N N . GLN A 1 316 ? -17.519 4.859 10.327 1.00 90.88 316 GLN A N 1
ATOM 2298 C CA . GLN A 1 316 ? -17.290 3.425 10.462 1.00 90.88 316 GLN A CA 1
ATOM 2299 C C . GLN A 1 316 ? -17.277 3.015 11.936 1.00 90.88 316 GLN A C 1
ATOM 2301 O O . GLN A 1 316 ? -16.885 3.771 12.826 1.00 90.88 316 GLN A O 1
ATOM 2306 N N . SER A 1 317 ? -17.663 1.768 12.202 1.00 90.19 317 SER A N 1
ATOM 2307 C CA . SER A 1 317 ? -17.503 1.171 13.528 1.00 90.19 317 SER A CA 1
ATOM 2308 C C . SER A 1 317 ? -16.025 0.848 13.802 1.00 90.19 317 SER A C 1
ATOM 2310 O O . SER A 1 317 ? -15.329 0.417 12.874 1.00 90.19 317 SER A O 1
ATOM 2312 N N . PRO A 1 318 ? -15.541 0.920 15.059 1.00 91.00 318 PRO A N 1
ATOM 2313 C CA . PRO A 1 318 ? -14.187 0.470 15.401 1.00 91.00 318 PRO A CA 1
ATOM 2314 C C . PRO A 1 318 ? -13.960 -1.027 15.127 1.00 91.00 318 PRO A C 1
ATOM 2316 O O . PRO A 1 318 ? -12.820 -1.452 14.984 1.00 91.00 318 PRO A O 1
ATOM 2319 N N . GLY A 1 319 ? -15.030 -1.825 15.010 1.00 90.38 319 GLY A N 1
ATOM 2320 C CA . GLY A 1 319 ? -14.957 -3.236 14.615 1.00 90.38 319 GLY A CA 1
ATOM 2321 C C . GLY A 1 319 ? -14.823 -3.482 13.107 1.00 90.38 319 GLY A C 1
ATOM 2322 O O . GLY A 1 319 ? -14.651 -4.627 12.703 1.00 90.38 319 GLY A O 1
ATOM 2323 N N . SER A 1 320 ? -14.918 -2.445 12.269 1.00 94.06 320 SER A N 1
ATOM 2324 C CA . SER A 1 320 ? -14.648 -2.559 10.829 1.00 94.06 320 SER A CA 1
ATOM 2325 C C . SER A 1 320 ? -13.164 -2.837 10.569 1.00 94.06 320 SER A C 1
ATOM 2327 O O . SER A 1 320 ? -12.317 -2.502 11.396 1.00 94.06 320 SER A O 1
ATOM 2329 N N . ALA A 1 321 ? -12.822 -3.380 9.397 1.00 95.19 321 ALA A N 1
ATOM 2330 C CA . ALA A 1 321 ? -11.423 -3.623 9.026 1.00 95.19 321 ALA A CA 1
ATOM 2331 C C . ALA A 1 321 ? -10.563 -2.344 9.111 1.00 95.19 321 ALA A C 1
ATOM 2333 O O . ALA A 1 321 ? -9.452 -2.370 9.637 1.00 95.19 321 ALA A O 1
ATOM 2334 N N . VAL A 1 322 ? -11.110 -1.205 8.667 1.00 96.19 322 VAL A N 1
ATOM 2335 C CA . VAL A 1 322 ? -10.450 0.109 8.739 1.00 96.19 322 VAL A CA 1
ATOM 2336 C C . VAL A 1 322 ? -10.273 0.559 10.192 1.00 96.19 322 VAL A C 1
ATOM 2338 O O . VAL A 1 322 ? -9.179 0.970 10.575 1.00 96.19 322 VAL A O 1
ATOM 2341 N N . GLY A 1 323 ? -11.322 0.442 11.015 1.00 95.81 323 GLY A N 1
ATOM 2342 C CA . GLY A 1 323 ? -11.285 0.807 12.433 1.00 95.81 323 GLY A CA 1
ATOM 2343 C C . GLY A 1 323 ? -10.282 -0.028 13.230 1.00 95.81 323 GLY A C 1
ATOM 2344 O O . GLY A 1 323 ? -9.454 0.524 13.951 1.00 95.81 323 GLY A O 1
ATOM 2345 N N . GLN A 1 324 ? -10.280 -1.348 13.034 1.00 95.81 324 GLN A N 1
ATOM 2346 C CA . GLN A 1 324 ? -9.331 -2.257 13.678 1.00 95.81 324 GLN A CA 1
ATOM 2347 C C . GLN A 1 324 ? -7.889 -1.954 13.264 1.00 95.81 324 GLN A C 1
ATOM 2349 O O . GLN A 1 324 ? -7.007 -1.892 14.121 1.00 95.81 324 GLN A O 1
ATOM 2354 N N . ARG A 1 325 ? -7.642 -1.716 11.967 1.00 97.00 325 ARG A N 1
ATOM 2355 C CA . ARG A 1 325 ? -6.310 -1.363 11.462 1.00 97.00 325 ARG A CA 1
ATOM 2356 C C . ARG A 1 325 ? -5.819 -0.041 12.045 1.00 97.00 325 ARG A C 1
ATOM 2358 O O . ARG A 1 325 ? -4.677 0.031 12.490 1.00 97.00 325 ARG A O 1
ATOM 2365 N N . LEU A 1 326 ? -6.682 0.973 12.098 1.00 97.56 326 LEU A N 1
ATOM 2366 C CA . LEU A 1 326 ? -6.378 2.264 12.713 1.00 97.56 326 LEU A CA 1
ATOM 2367 C C . LEU A 1 326 ? -6.019 2.113 14.197 1.00 97.56 326 LEU A C 1
ATOM 2369 O O . LEU A 1 326 ? -4.964 2.579 14.623 1.00 97.56 326 LEU A O 1
ATOM 2373 N N . LEU A 1 327 ? -6.865 1.423 14.968 1.00 96.44 327 LEU A N 1
ATOM 2374 C CA . LEU A 1 327 ? -6.663 1.201 16.402 1.00 96.44 327 LEU A CA 1
ATOM 2375 C C . LEU A 1 327 ? -5.413 0.365 16.699 1.00 96.44 327 LEU A C 1
ATOM 2377 O O . LEU A 1 327 ? -4.748 0.600 17.709 1.00 96.44 327 LEU A O 1
ATOM 2381 N N . TYR A 1 328 ? -5.084 -0.591 15.828 1.00 96.12 328 TYR A N 1
ATOM 2382 C CA . TYR A 1 328 ? -3.843 -1.357 15.902 1.00 96.12 328 TYR A CA 1
ATOM 2383 C C . TYR A 1 328 ? -2.624 -0.460 15.684 1.00 96.12 328 TYR A C 1
ATOM 2385 O O . TYR A 1 328 ? -1.691 -0.493 16.483 1.00 96.12 328 TYR A O 1
ATOM 2393 N N . LEU A 1 329 ? -2.644 0.372 14.635 1.00 96.19 329 LEU A N 1
ATOM 2394 C CA . LEU A 1 329 ? -1.537 1.279 14.342 1.00 96.19 329 LEU A CA 1
ATOM 2395 C C . LEU A 1 329 ? -1.348 2.298 15.459 1.00 96.19 329 LEU A C 1
ATOM 2397 O O . LEU A 1 329 ? -0.213 2.501 15.865 1.00 96.19 329 LEU A O 1
ATOM 2401 N N . MET A 1 330 ? -2.425 2.881 15.989 1.00 95.56 330 MET A N 1
ATOM 2402 C CA . MET A 1 330 ? -2.408 3.792 17.143 1.00 95.56 330 MET A CA 1
ATOM 2403 C C . MET A 1 330 ? -1.789 3.163 18.405 1.00 95.56 330 MET A C 1
ATOM 2405 O O . MET A 1 330 ? -1.161 3.864 19.198 1.00 95.56 330 MET A O 1
ATOM 2409 N N . GLY A 1 331 ? -1.929 1.845 18.576 1.00 93.69 331 GLY A N 1
ATOM 2410 C CA . GLY A 1 331 ? -1.410 1.106 19.723 1.00 93.69 331 GLY A CA 1
ATOM 2411 C C . GLY A 1 331 ? -2.237 1.290 21.008 1.00 93.69 331 GLY A C 1
ATOM 2412 O O . GLY A 1 331 ? -3.301 1.916 20.995 1.00 93.69 331 GLY A O 1
ATOM 2413 N N . PRO A 1 332 ? -1.769 0.723 22.138 1.00 92.75 332 PRO A N 1
ATOM 2414 C CA . PRO A 1 332 ? -2.477 0.781 23.421 1.00 92.75 332 PRO A CA 1
ATOM 2415 C C . PRO A 1 332 ? -2.362 2.144 24.118 1.00 92.75 332 PRO A C 1
ATOM 2417 O O . PRO A 1 332 ? -3.217 2.501 24.918 1.00 92.75 332 PRO A O 1
ATOM 2420 N N . ARG A 1 333 ? -1.307 2.915 23.826 1.00 92.62 333 ARG A N 1
ATOM 2421 C CA . ARG A 1 333 ? -1.058 4.252 24.388 1.00 92.62 333 ARG A CA 1
ATOM 2422 C C . ARG A 1 333 ? -0.823 5.255 23.252 1.00 92.62 333 ARG A C 1
ATOM 2424 O O . ARG A 1 333 ? 0.317 5.653 23.018 1.00 92.62 333 ARG A O 1
ATOM 2431 N N . PRO A 1 334 ? -1.880 5.625 22.511 1.00 94.44 334 PRO A N 1
ATOM 2432 C CA . PRO A 1 334 ? -1.772 6.534 21.373 1.00 94.44 334 PRO A CA 1
ATOM 2433 C C . PRO A 1 334 ? -1.347 7.948 21.780 1.00 94.44 334 PRO A C 1
ATOM 2435 O O . PRO A 1 334 ? -1.503 8.341 22.939 1.00 94.44 334 PRO A O 1
ATOM 2438 N N . ALA A 1 335 ? -0.849 8.734 20.821 1.00 92.81 335 ALA A N 1
ATOM 2439 C CA . ALA A 1 335 ? -0.465 10.130 21.038 1.00 92.81 335 ALA A CA 1
ATOM 2440 C C . ALA A 1 335 ? -1.673 11.013 21.409 1.00 92.81 335 ALA A C 1
ATOM 2442 O O . ALA A 1 335 ? -2.828 10.646 21.192 1.00 92.81 335 ALA A O 1
ATOM 2443 N N . SER A 1 336 ? -1.430 12.212 21.946 1.00 93.12 336 SER A N 1
ATOM 2444 C CA . SER A 1 336 ? -2.504 13.130 22.368 1.00 93.12 336 SER A CA 1
ATOM 2445 C C . SER A 1 336 ? -3.495 13.452 21.242 1.00 93.12 336 SER A C 1
ATOM 2447 O O . SER A 1 336 ? -4.701 13.402 21.465 1.00 93.12 336 SER A O 1
ATOM 2449 N N . GLY A 1 337 ? -3.005 13.703 20.024 1.00 94.75 337 GLY A N 1
ATOM 2450 C CA . GLY A 1 337 ? -3.856 13.965 18.858 1.00 94.75 337 GLY A CA 1
ATOM 2451 C C . GLY A 1 337 ? -4.682 12.754 18.406 1.00 94.75 337 GLY A C 1
ATOM 2452 O O . GLY A 1 337 ? -5.775 12.921 17.872 1.00 94.75 337 GLY A O 1
ATOM 2453 N N . ASP A 1 338 ? -4.193 11.531 18.615 1.00 95.19 338 ASP A N 1
ATOM 2454 C CA . ASP A 1 338 ? -4.947 10.290 18.379 1.00 95.19 338 ASP A CA 1
ATOM 2455 C C . ASP A 1 338 ? -6.050 10.101 19.426 1.00 95.19 338 ASP A C 1
ATOM 2457 O O . ASP A 1 338 ? -7.190 9.805 19.069 1.00 95.19 338 ASP A O 1
ATOM 2461 N N . ARG A 1 339 ? -5.740 10.351 20.705 1.00 95.50 339 ARG A N 1
ATOM 2462 C CA . ARG A 1 339 ? -6.726 10.314 21.798 1.00 95.50 339 ARG A CA 1
ATOM 2463 C C . ARG A 1 339 ? -7.838 11.337 21.605 1.00 95.50 339 ARG A C 1
ATOM 2465 O O . ARG A 1 339 ? -9.003 11.000 21.786 1.00 95.50 339 ARG A O 1
ATOM 2472 N N . GLU A 1 340 ? -7.497 12.557 21.196 1.00 95.56 340 GLU A N 1
ATOM 2473 C CA . GLU A 1 340 ? -8.485 13.605 20.924 1.00 95.56 340 GLU A CA 1
ATOM 2474 C C . GLU A 1 340 ? -9.398 13.231 19.750 1.00 95.56 340 GLU A C 1
ATOM 2476 O O . GLU A 1 340 ? -10.612 13.402 19.818 1.00 95.56 340 GLU A O 1
ATOM 2481 N N . TRP A 1 341 ? -8.846 12.627 18.697 1.00 96.50 341 TRP A N 1
ATOM 2482 C CA . TRP A 1 341 ? -9.666 12.132 17.593 1.00 96.50 341 TRP A CA 1
ATOM 2483 C C . TRP A 1 341 ? -10.612 11.004 18.026 1.00 96.50 341 TRP A C 1
ATOM 2485 O O . TRP A 1 341 ? -11.784 11.021 17.656 1.00 96.50 341 TRP A O 1
ATOM 2495 N N . LEU A 1 342 ? -10.143 10.053 18.846 1.00 96.62 342 LEU A N 1
ATOM 2496 C CA . LEU A 1 342 ? -10.998 8.998 19.408 1.00 96.62 342 LEU A CA 1
ATOM 2497 C C . LEU A 1 342 ? -12.121 9.585 20.273 1.00 96.62 342 LEU A C 1
ATOM 2499 O O . LEU A 1 342 ? -13.264 9.142 20.175 1.00 96.62 342 LEU A O 1
ATOM 2503 N N . ARG A 1 343 ? -11.815 10.620 21.065 1.00 95.56 343 ARG A N 1
ATOM 2504 C CA . ARG A 1 343 ? -12.801 11.366 21.856 1.00 95.56 343 ARG A CA 1
ATOM 2505 C C . ARG A 1 343 ? -13.869 12.012 20.970 1.00 95.56 343 ARG A C 1
ATOM 2507 O O . ARG A 1 343 ? -15.050 11.928 21.289 1.00 95.56 343 ARG A O 1
ATOM 2514 N N . GLN A 1 344 ? -13.477 12.599 19.841 1.00 95.44 344 GLN A N 1
ATOM 2515 C CA . GLN A 1 344 ? -14.418 13.162 18.867 1.00 95.44 344 GLN A CA 1
ATOM 2516 C C . GLN A 1 344 ? -15.289 12.082 18.214 1.00 95.44 344 GLN A C 1
ATOM 2518 O O . GLN A 1 344 ? -16.495 12.278 18.080 1.00 95.44 344 GLN A O 1
ATOM 2523 N N . GLN A 1 345 ? -14.720 10.922 17.860 1.00 95.75 345 GLN A N 1
ATOM 2524 C CA . GLN A 1 345 ? -15.508 9.804 17.325 1.00 95.75 345 GLN A CA 1
ATOM 2525 C C . GLN A 1 345 ? -16.496 9.239 18.349 1.00 95.75 345 GLN A C 1
ATOM 2527 O O . GLN A 1 345 ? -17.607 8.869 17.979 1.00 95.75 345 GLN A O 1
ATOM 2532 N N . ALA A 1 346 ? -16.139 9.224 19.636 1.00 95.62 346 ALA A N 1
ATOM 2533 C CA . ALA A 1 346 ? -17.044 8.802 20.703 1.00 95.62 346 ALA A CA 1
ATOM 2534 C C . ALA A 1 346 ? -18.294 9.695 20.824 1.00 95.62 346 ALA A C 1
ATOM 2536 O O . ALA A 1 346 ? -19.307 9.235 21.338 1.00 95.62 346 ALA A O 1
ATOM 2537 N N . LEU A 1 347 ? -18.249 10.929 20.307 1.00 94.31 347 LEU A N 1
ATOM 2538 C CA . LEU A 1 347 ? -19.361 11.887 20.308 1.00 94.31 347 LEU A CA 1
ATOM 2539 C C . LEU A 1 347 ? -20.133 11.938 18.977 1.00 94.31 347 LEU A C 1
ATOM 2541 O O . LEU A 1 347 ? -21.146 12.630 18.885 1.00 94.31 347 LEU A O 1
ATOM 2545 N N . ALA A 1 348 ? -19.665 11.238 17.942 1.00 91.06 348 ALA A N 1
ATOM 2546 C CA . ALA A 1 348 ? -20.190 11.341 16.585 1.00 91.06 348 ALA A CA 1
ATOM 2547 C C . ALA A 1 348 ? -20.953 10.079 16.148 1.00 91.06 348 ALA A C 1
ATOM 2549 O O . ALA A 1 348 ? -20.693 8.968 16.604 1.00 91.06 348 ALA A O 1
ATOM 2550 N N . GLY A 1 349 ? -21.889 10.246 15.210 1.00 88.38 349 GLY A N 1
ATOM 2551 C CA . GLY A 1 349 ? -22.640 9.134 14.620 1.00 88.38 349 GLY A CA 1
ATOM 2552 C C . GLY A 1 349 ? -23.763 8.600 15.513 1.00 88.38 349 GLY A C 1
ATOM 2553 O O . GLY A 1 349 ? -24.292 9.311 16.369 1.00 88.38 349 GLY A O 1
ATOM 2554 N N . SER A 1 350 ? -24.162 7.348 15.278 1.00 91.25 350 SER A N 1
ATOM 2555 C CA . SER A 1 350 ? -25.258 6.706 16.010 1.00 91.25 350 SER A CA 1
ATOM 2556 C C . SER A 1 350 ? -24.869 6.397 17.459 1.00 91.25 350 SER A C 1
ATOM 2558 O O . SER A 1 350 ? -23.701 6.160 17.758 1.00 91.25 350 SER A O 1
ATOM 2560 N N . SER A 1 351 ? -25.841 6.287 18.372 1.00 92.12 351 SER A N 1
ATOM 2561 C CA . SER A 1 351 ? -25.558 5.924 19.772 1.00 92.12 351 SER A CA 1
ATOM 2562 C C . SER A 1 351 ? -24.840 4.573 19.921 1.00 92.12 351 SER A C 1
ATOM 2564 O O . SER A 1 351 ? -24.114 4.361 20.889 1.00 92.12 351 SER A O 1
ATOM 2566 N N . ALA A 1 352 ? -25.027 3.642 18.978 1.00 91.38 352 ALA A N 1
ATOM 2567 C CA . ALA A 1 352 ? -24.315 2.365 18.970 1.00 91.38 352 ALA A CA 1
ATOM 2568 C C . ALA A 1 352 ? -22.847 2.511 18.536 1.00 91.38 352 ALA A C 1
ATOM 2570 O O . ALA A 1 352 ? -21.991 1.764 19.011 1.00 91.38 352 ALA A O 1
ATOM 2571 N N . ASP A 1 353 ? -22.543 3.453 17.645 1.00 90.50 353 ASP A N 1
ATOM 2572 C CA . ASP A 1 353 ? -21.169 3.742 17.222 1.00 90.50 353 ASP A CA 1
ATOM 2573 C C . ASP A 1 353 ? -20.434 4.558 18.275 1.00 90.50 353 ASP A C 1
ATOM 2575 O O . ASP A 1 353 ? -19.327 4.180 18.651 1.00 90.50 353 ASP A O 1
ATOM 2579 N N . GLN A 1 354 ? -21.093 5.577 18.832 1.00 94.25 354 GLN A N 1
ATOM 2580 C CA . GLN A 1 354 ? -20.605 6.346 19.976 1.00 94.25 354 GLN A CA 1
ATOM 2581 C C . GLN A 1 354 ? -20.191 5.421 21.123 1.00 94.25 354 GLN A C 1
ATOM 2583 O O . GLN A 1 354 ? -19.069 5.508 21.605 1.00 94.25 354 GLN A O 1
ATOM 2588 N N . ALA A 1 355 ? -21.048 4.467 21.514 1.00 94.69 355 ALA A N 1
ATOM 2589 C CA . ALA A 1 355 ? -20.733 3.519 22.584 1.00 94.69 355 ALA A CA 1
ATOM 2590 C C . ALA A 1 355 ? -19.491 2.657 22.281 1.00 94.69 355 ALA A C 1
ATOM 2592 O O . ALA A 1 355 ? -18.658 2.430 23.159 1.00 94.69 355 ALA A O 1
ATOM 2593 N N . ARG A 1 356 ? -19.339 2.199 21.032 1.00 94.81 356 ARG A N 1
ATOM 2594 C CA . ARG A 1 356 ? -18.189 1.387 20.607 1.00 94.81 356 ARG A CA 1
ATOM 2595 C C . ARG A 1 356 ? -16.895 2.205 20.561 1.00 94.81 356 ARG A C 1
ATOM 2597 O O . ARG A 1 356 ? -15.860 1.728 21.020 1.00 94.81 356 ARG A O 1
ATOM 2604 N N . TRP A 1 357 ? -16.945 3.430 20.042 1.00 95.62 357 TRP A N 1
ATOM 2605 C CA . TRP A 1 357 ? -15.801 4.345 20.035 1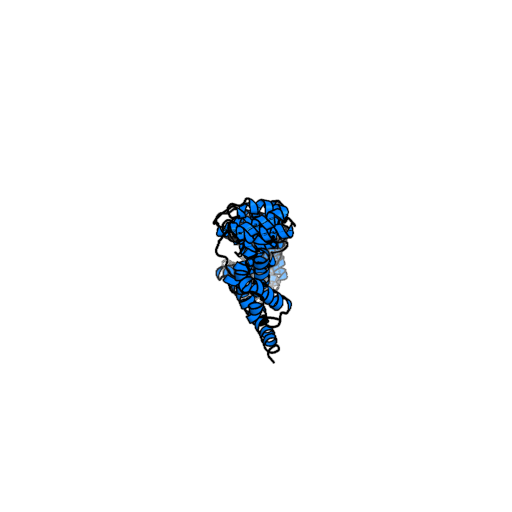.00 95.62 357 TRP A CA 1
ATOM 2606 C C . TRP A 1 357 ? -15.427 4.818 21.442 1.00 95.62 357 TRP A C 1
ATOM 2608 O O . TRP A 1 357 ? -14.241 4.937 21.741 1.00 95.62 357 TRP A O 1
ATOM 2618 N N . LEU A 1 358 ? -16.408 5.004 22.328 1.00 96.81 358 LEU A N 1
ATOM 2619 C CA . LEU A 1 358 ? -16.189 5.351 23.731 1.00 96.81 358 LEU A CA 1
ATOM 2620 C C . LEU A 1 358 ? -15.419 4.255 24.475 1.00 96.81 358 LEU A C 1
ATOM 2622 O O . LEU A 1 358 ? -14.489 4.569 25.214 1.00 96.81 358 LEU A O 1
ATOM 2626 N N . ALA A 1 359 ? -15.749 2.982 24.237 1.00 95.44 359 ALA A N 1
ATOM 2627 C CA . ALA A 1 359 ? -14.978 1.858 24.768 1.00 95.44 359 ALA A CA 1
ATOM 2628 C C . ALA A 1 359 ? -13.536 1.852 24.227 1.00 95.44 359 ALA A C 1
ATOM 2630 O O . ALA A 1 359 ? -12.587 1.789 25.005 1.00 95.44 359 ALA A O 1
ATOM 2631 N N . ALA A 1 360 ? -13.360 2.019 22.910 1.00 95.88 360 ALA A N 1
ATOM 2632 C CA . ALA A 1 360 ? -12.032 2.063 22.292 1.00 95.88 360 ALA A CA 1
ATOM 2633 C C . ALA A 1 360 ? -11.164 3.230 22.806 1.00 95.88 360 ALA A C 1
ATOM 2635 O O . ALA A 1 360 ? -9.948 3.073 22.951 1.00 95.88 360 ALA A O 1
ATOM 2636 N N . TYR A 1 361 ? -11.780 4.385 23.081 1.00 97.00 361 TYR A N 1
ATOM 2637 C CA . TYR A 1 361 ? -11.146 5.535 23.724 1.00 97.00 361 TYR A CA 1
ATOM 2638 C C . TYR A 1 361 ? -10.739 5.222 25.171 1.00 97.00 361 TYR A C 1
ATOM 2640 O O . TYR A 1 361 ? -9.584 5.438 25.536 1.00 97.00 361 TYR A O 1
ATOM 2648 N N . ALA A 1 362 ? -11.661 4.686 25.976 1.00 96.50 362 ALA A N 1
ATOM 2649 C CA . ALA A 1 362 ? -11.433 4.416 27.393 1.00 96.50 362 ALA A CA 1
ATOM 2650 C C . ALA A 1 362 ? -10.285 3.425 27.639 1.00 96.50 362 ALA A C 1
ATOM 2652 O O . ALA A 1 362 ? -9.475 3.653 28.529 1.00 96.50 362 ALA A O 1
ATOM 2653 N N . GLU A 1 363 ? -10.151 2.393 26.801 1.00 94.69 363 GLU A N 1
ATOM 2654 C CA . GLU A 1 363 ? -9.031 1.434 26.848 1.00 94.69 363 GLU A CA 1
ATOM 2655 C C . GLU A 1 363 ? -7.647 2.076 26.634 1.00 94.69 363 GLU A C 1
ATOM 2657 O O . GLU A 1 363 ? -6.622 1.471 26.950 1.00 94.69 363 GLU A O 1
ATOM 2662 N N . ARG A 1 364 ? -7.597 3.269 26.029 1.00 94.94 364 ARG A N 1
ATOM 2663 C CA . ARG A 1 364 ? -6.366 3.905 25.528 1.00 94.94 364 ARG A CA 1
ATOM 2664 C C . ARG A 1 364 ? -5.955 5.154 26.297 1.00 94.94 364 ARG A C 1
ATOM 2666 O O . ARG A 1 364 ? -4.815 5.606 26.149 1.00 94.94 364 ARG A O 1
ATOM 2673 N N . ASP A 1 365 ? -6.851 5.723 27.096 1.00 95.44 365 ASP A N 1
ATOM 2674 C CA . ASP A 1 365 ? -6.546 6.866 27.958 1.00 95.44 365 ASP A CA 1
ATOM 2675 C C . ASP A 1 365 ? -6.154 6.415 29.380 1.00 95.44 365 ASP A C 1
ATOM 2677 O O . ASP A 1 365 ? -6.013 5.223 29.668 1.00 95.44 365 ASP A O 1
ATOM 2681 N N . THR A 1 366 ? -5.875 7.359 30.278 1.00 93.94 366 THR A N 1
ATOM 2682 C CA . THR A 1 366 ? -5.720 7.043 31.705 1.00 93.94 366 THR A CA 1
ATOM 2683 C C . THR A 1 366 ? -7.087 6.809 32.357 1.00 93.94 366 THR A C 1
ATOM 2685 O O . THR A 1 366 ? -8.031 7.522 32.001 1.00 93.94 366 THR A O 1
ATOM 2688 N N . PRO A 1 367 ? -7.216 5.861 33.312 1.00 95.44 367 PRO A N 1
ATOM 2689 C CA . PRO A 1 367 ? -8.500 5.550 33.942 1.00 95.44 367 PRO A CA 1
ATOM 2690 C C . PRO A 1 367 ? -9.218 6.780 34.509 1.00 95.44 367 PRO A C 1
ATOM 2692 O O . PRO A 1 367 ? -10.365 7.014 34.137 1.00 95.44 367 PRO A O 1
ATOM 2695 N N . ALA A 1 368 ? -8.531 7.643 35.271 1.00 95.56 368 ALA A N 1
ATOM 2696 C CA . ALA A 1 368 ? -9.065 8.933 35.729 1.00 95.56 368 ALA A CA 1
ATOM 2697 C C . ALA A 1 368 ? -9.680 9.799 34.611 1.00 95.56 368 ALA A C 1
ATOM 2699 O O . ALA A 1 368 ? -10.816 10.269 34.723 1.00 95.56 368 ALA A O 1
ATOM 2700 N N . THR A 1 369 ? -8.944 10.027 33.516 1.00 96.12 369 THR A N 1
ATOM 2701 C CA . THR A 1 369 ? -9.394 10.907 32.421 1.00 96.12 369 THR A CA 1
ATOM 2702 C C . THR A 1 369 ? -10.546 10.277 31.648 1.00 96.12 369 THR A C 1
AT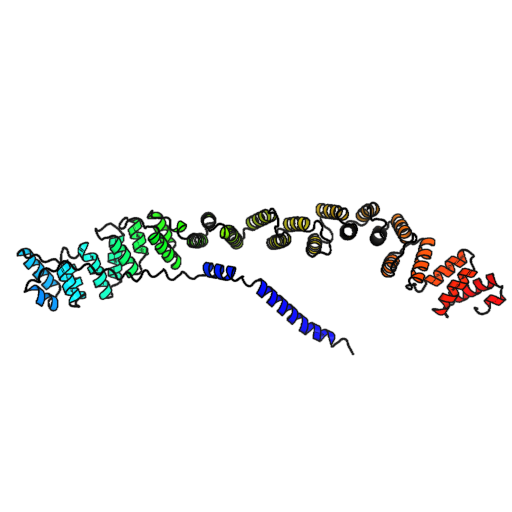OM 2704 O O . THR A 1 369 ? -11.538 10.949 31.351 1.00 96.12 369 THR A O 1
ATOM 2707 N N . ALA A 1 370 ? -10.438 8.979 31.353 1.00 97.00 370 ALA A N 1
ATOM 2708 C CA . ALA A 1 370 ? -11.494 8.216 30.705 1.00 97.00 370 ALA A CA 1
ATOM 2709 C C . ALA A 1 370 ? -12.770 8.230 31.553 1.00 97.00 370 ALA A C 1
ATOM 2711 O O . ALA A 1 370 ? -13.843 8.514 31.028 1.00 97.00 370 ALA A O 1
ATOM 2712 N N . LEU A 1 371 ? -12.661 8.009 32.865 1.00 97.44 371 LEU A N 1
ATOM 2713 C CA . LEU A 1 371 ? -13.788 8.030 33.792 1.00 97.44 371 LEU A CA 1
ATOM 2714 C C . LEU A 1 371 ? -14.489 9.390 33.785 1.00 97.44 371 LEU A C 1
ATOM 2716 O O . LEU A 1 371 ? -15.705 9.440 33.598 1.00 97.44 371 LEU A O 1
ATOM 2720 N N . ALA A 1 372 ? -13.739 10.488 33.918 1.00 96.62 372 ALA A N 1
ATOM 2721 C CA . ALA A 1 372 ? -14.297 11.839 33.902 1.00 96.62 372 ALA A CA 1
ATOM 2722 C C . ALA A 1 372 ? -15.036 12.154 32.588 1.00 96.62 372 ALA A C 1
ATOM 2724 O O . ALA A 1 372 ? -16.092 12.794 32.601 1.00 96.62 372 ALA A O 1
ATOM 2725 N N . PHE A 1 373 ? -14.510 11.684 31.452 1.00 97.38 373 PHE A N 1
ATOM 2726 C CA . PHE A 1 373 ? -15.158 11.840 30.151 1.00 97.38 373 PHE A CA 1
ATOM 2727 C C . PHE A 1 373 ? -16.423 10.978 30.028 1.00 97.38 373 PHE A C 1
ATOM 2729 O O . PHE A 1 373 ? -17.494 11.491 29.700 1.00 97.38 373 PHE A O 1
ATOM 2736 N N . VAL A 1 374 ? -16.326 9.684 30.347 1.00 97.06 374 VAL A N 1
ATOM 2737 C CA . VAL A 1 374 ? -17.436 8.725 30.250 1.00 97.06 374 VAL A CA 1
ATOM 2738 C C . VAL A 1 374 ? -18.587 9.116 31.185 1.00 97.06 374 VAL A C 1
ATOM 2740 O O . VAL A 1 374 ? -19.748 8.976 30.809 1.00 97.06 374 VAL A O 1
ATOM 2743 N N . GLN A 1 375 ? -18.301 9.649 32.378 1.00 95.56 375 GLN A N 1
ATOM 2744 C CA . GLN A 1 375 ? -19.321 10.116 33.327 1.00 95.56 375 GLN A CA 1
ATOM 2745 C C . GLN A 1 375 ? -20.186 11.257 32.776 1.00 95.56 375 GLN A C 1
ATOM 2747 O O . GLN A 1 375 ? -21.373 11.315 33.088 1.00 95.56 375 GLN A O 1
ATOM 2752 N N . ARG A 1 376 ? -19.608 12.152 31.967 1.00 95.69 376 ARG A N 1
ATOM 2753 C CA . ARG A 1 376 ? -20.311 13.303 31.371 1.00 95.69 376 ARG A CA 1
ATOM 2754 C C . ARG A 1 376 ? -20.933 12.983 30.011 1.00 95.69 376 ARG A C 1
ATOM 2756 O O . ARG A 1 376 ? -21.607 13.830 29.431 1.00 95.69 376 ARG A O 1
ATOM 2763 N N . HIS A 1 377 ? -20.690 11.786 29.486 1.00 96.62 377 HIS A N 1
ATOM 2764 C CA . HIS A 1 377 ? -21.156 11.387 28.168 1.00 96.62 377 HIS A CA 1
ATOM 2765 C C . HIS A 1 377 ? -22.692 11.231 28.142 1.00 96.62 377 HIS A C 1
ATOM 2767 O O . HIS A 1 377 ? -23.248 10.659 29.081 1.00 96.62 377 HIS A O 1
ATOM 2773 N N . PRO A 1 378 ? -23.404 11.618 27.063 1.00 95.38 378 PRO A N 1
ATOM 2774 C CA . PRO A 1 378 ? -24.864 11.449 26.969 1.00 95.38 378 PRO A CA 1
ATOM 2775 C C . PRO A 1 378 ? -25.343 10.000 27.152 1.00 95.38 378 PRO A C 1
ATOM 2777 O O . PRO A 1 378 ? -26.459 9.745 27.592 1.00 95.38 378 PRO A O 1
ATOM 2780 N N . LEU A 1 379 ? -24.475 9.034 26.840 1.00 95.69 379 LEU A N 1
ATOM 2781 C CA . LEU A 1 379 ? -24.738 7.599 26.993 1.00 95.69 379 LEU A CA 1
ATOM 2782 C C . LEU A 1 379 ? -24.323 7.028 28.360 1.00 95.69 379 LEU A C 1
ATOM 2784 O O . LEU A 1 379 ? -24.371 5.815 28.533 1.00 95.69 379 LEU A O 1
ATOM 2788 N N . ALA A 1 380 ? -23.929 7.854 29.335 1.00 93.75 380 ALA A N 1
ATOM 2789 C CA . ALA A 1 380 ? -23.401 7.404 30.631 1.00 93.75 380 ALA A CA 1
ATOM 2790 C C . ALA A 1 380 ? -24.360 6.510 31.436 1.00 93.75 380 ALA A C 1
ATOM 2792 O O . ALA A 1 380 ? -23.911 5.745 32.293 1.00 93.75 380 ALA A O 1
ATOM 2793 N N . ALA A 1 381 ? -25.668 6.625 31.184 1.00 91.56 381 ALA A N 1
ATOM 2794 C CA . ALA A 1 381 ? -26.707 5.812 31.809 1.00 91.56 381 ALA A CA 1
ATOM 2795 C C . ALA A 1 381 ? -26.973 4.491 31.073 1.00 91.56 381 ALA A C 1
ATOM 2797 O O . ALA A 1 381 ? -27.664 3.635 31.615 1.00 91.56 381 ALA A O 1
ATOM 2798 N N . ARG A 1 382 ? -26.455 4.293 29.856 1.00 94.06 382 ARG A N 1
ATOM 2799 C CA . ARG A 1 382 ? -26.623 3.047 29.095 1.00 94.06 382 ARG A CA 1
ATOM 2800 C C . ARG A 1 382 ? -25.851 1.915 29.780 1.00 94.06 382 ARG A C 1
ATOM 2802 O O . ARG A 1 382 ? -24.762 2.141 30.293 1.00 94.06 382 ARG A O 1
ATOM 2809 N N . THR A 1 383 ? -26.404 0.703 29.816 1.00 94.75 383 THR A N 1
ATOM 2810 C CA . THR A 1 383 ? -25.871 -0.399 30.645 1.00 94.75 383 THR A CA 1
ATOM 2811 C C . THR A 1 383 ? -24.420 -0.776 30.331 1.00 94.75 383 THR A C 1
ATOM 2813 O O . THR A 1 383 ? -23.626 -0.940 31.250 1.00 94.75 383 THR A O 1
ATOM 2816 N N . ASP A 1 384 ? -24.046 -0.894 29.057 1.00 93.88 384 ASP A N 1
ATOM 2817 C CA . ASP A 1 384 ? -22.663 -1.171 28.637 1.00 93.88 384 ASP A CA 1
ATOM 2818 C C . ASP A 1 384 ? -21.686 -0.069 29.078 1.00 93.88 384 ASP A C 1
ATOM 2820 O O . ASP A 1 384 ? -20.602 -0.371 29.577 1.00 93.88 384 ASP A O 1
ATOM 2824 N N . ILE A 1 385 ? -22.095 1.195 28.979 1.00 96.00 385 ILE A N 1
ATOM 2825 C CA . ILE A 1 385 ? -21.285 2.341 29.409 1.00 96.00 385 ILE A CA 1
ATOM 2826 C C . ILE A 1 385 ? -21.227 2.462 30.935 1.00 96.00 385 ILE A C 1
ATOM 2828 O O . ILE A 1 385 ? -20.182 2.794 31.486 1.00 96.00 385 ILE A O 1
ATOM 2832 N N . ALA A 1 386 ? -22.304 2.145 31.649 1.00 95.44 386 ALA A N 1
ATOM 2833 C CA . ALA A 1 386 ? -22.308 2.116 33.107 1.00 95.44 386 ALA A CA 1
ATOM 2834 C C . ALA A 1 386 ? -21.387 1.010 33.662 1.00 95.44 386 ALA A C 1
ATOM 2836 O O . ALA A 1 386 ? -20.694 1.238 34.652 1.00 95.44 386 ALA A O 1
ATOM 2837 N N . ILE A 1 387 ? -21.295 -0.143 32.984 1.00 96.38 387 ILE A N 1
ATOM 2838 C CA . ILE A 1 387 ? -20.300 -1.182 33.303 1.00 96.38 387 ILE A CA 1
ATOM 2839 C C . ILE A 1 387 ? -18.878 -0.660 33.062 1.00 96.38 387 ILE A C 1
ATOM 2841 O O . ILE A 1 387 ? -18.020 -0.839 33.921 1.00 96.38 387 ILE A O 1
ATOM 2845 N N . LEU A 1 388 ? -18.633 0.029 31.941 1.00 97.00 388 LEU A N 1
ATOM 2846 C CA . LEU A 1 388 ? -17.335 0.654 31.665 1.00 97.00 388 LEU A CA 1
ATOM 2847 C C . LEU A 1 388 ? -16.959 1.688 32.740 1.00 97.00 388 LEU A C 1
ATOM 2849 O O . LEU A 1 388 ? -15.821 1.717 33.193 1.00 97.00 388 LEU A O 1
ATOM 2853 N N . ARG A 1 389 ? -17.915 2.503 33.204 1.00 96.69 389 ARG A N 1
ATOM 2854 C CA . ARG A 1 389 ? -17.702 3.452 34.313 1.00 96.69 389 ARG A CA 1
ATOM 2855 C C . ARG A 1 389 ? -17.312 2.746 35.602 1.00 96.69 389 ARG A C 1
ATOM 2857 O O . ARG A 1 389 ? -16.404 3.212 36.279 1.00 96.69 389 ARG A O 1
ATOM 2864 N N . LEU A 1 390 ? -17.998 1.653 35.936 1.00 96.38 390 LEU A N 1
ATOM 2865 C CA . LEU A 1 390 ? -17.665 0.847 37.106 1.00 96.38 390 LEU A CA 1
ATOM 2866 C C . LEU A 1 390 ? -16.241 0.292 36.987 1.00 96.38 390 LEU A C 1
ATOM 2868 O O . LEU A 1 390 ? -15.469 0.431 37.926 1.00 96.38 390 LEU A O 1
ATOM 2872 N N . GLN A 1 391 ? -15.881 -0.268 35.830 1.00 96.75 391 GLN A N 1
ATOM 2873 C CA . GLN A 1 391 ? -14.536 -0.785 35.583 1.00 96.75 391 GLN A CA 1
ATOM 2874 C C . GLN A 1 391 ? -13.467 0.301 35.767 1.00 96.75 391 GLN A C 1
ATOM 2876 O O . GLN A 1 391 ? -12.544 0.115 36.553 1.00 96.75 391 GLN A O 1
ATOM 2881 N N . LEU A 1 392 ? -13.621 1.452 35.106 1.00 96.88 392 LEU A N 1
ATOM 2882 C CA . LEU A 1 392 ? -12.667 2.560 35.200 1.00 96.88 392 LEU A CA 1
ATOM 2883 C C . LEU A 1 392 ? -12.556 3.114 36.628 1.00 96.88 392 LEU A C 1
ATOM 2885 O O . LEU A 1 392 ? -11.465 3.462 37.068 1.00 96.88 392 LEU A O 1
ATOM 2889 N N . ALA A 1 393 ? -13.668 3.180 37.368 1.00 95.88 393 ALA A N 1
ATOM 2890 C CA . ALA A 1 393 ? -13.659 3.611 38.764 1.00 95.88 393 ALA A CA 1
ATOM 2891 C C . ALA A 1 393 ? -12.909 2.630 39.675 1.00 95.88 393 ALA A C 1
ATOM 2893 O O . ALA A 1 393 ? -12.199 3.070 40.576 1.00 95.88 393 ALA A O 1
ATOM 2894 N N . GLN A 1 394 ? -13.029 1.322 39.427 1.00 94.94 394 GLN A N 1
ATOM 2895 C CA . GLN A 1 394 ? -12.267 0.307 40.160 1.00 94.94 394 GLN A CA 1
ATOM 2896 C C . GLN A 1 394 ? -10.775 0.349 39.805 1.00 94.94 394 GLN A C 1
ATOM 2898 O O . GLN A 1 394 ? -9.940 0.281 40.701 1.00 94.94 394 GLN A O 1
ATOM 2903 N N . GLU A 1 395 ? -10.431 0.520 38.525 1.00 94.94 395 GLU A N 1
ATOM 2904 C CA . GLU A 1 395 ? -9.038 0.657 38.069 1.00 94.94 395 GLU A CA 1
ATOM 2905 C C . GLU A 1 395 ? -8.346 1.904 38.649 1.00 94.94 395 GLU A C 1
ATOM 2907 O O . GLU A 1 395 ? -7.162 1.848 38.973 1.00 94.94 395 GLU A O 1
ATOM 2912 N N . GLU A 1 396 ? -9.078 3.011 38.810 1.00 95.31 396 GLU A N 1
ATOM 2913 C CA . GLU A 1 396 ? -8.582 4.245 39.439 1.00 95.31 396 GLU A CA 1
ATOM 2914 C C . GLU A 1 396 ? -8.588 4.181 40.981 1.00 95.31 396 GLU A C 1
ATOM 2916 O O . GLU A 1 396 ? -7.903 4.956 41.644 1.00 95.31 396 GLU A O 1
ATOM 2921 N N . GLY A 1 397 ? -9.367 3.272 41.578 1.00 93.38 397 GLY A N 1
ATOM 2922 C CA . GLY A 1 397 ? -9.590 3.218 43.027 1.00 93.38 397 GLY A CA 1
ATOM 2923 C C . GLY A 1 397 ? -10.574 4.273 43.561 1.00 93.38 397 GLY A C 1
ATOM 2924 O O . GLY A 1 397 ? -10.637 4.505 44.773 1.00 93.38 397 GLY A O 1
ATOM 2925 N N . ASP A 1 398 ? -11.378 4.901 42.697 1.00 94.25 398 ASP A N 1
ATOM 2926 C CA . ASP A 1 398 ? -12.411 5.866 43.090 1.00 94.25 398 ASP A CA 1
ATOM 2927 C C . ASP A 1 398 ? -13.677 5.147 43.593 1.00 94.25 398 ASP A C 1
ATOM 2929 O O . ASP A 1 398 ? -14.637 4.882 42.859 1.00 94.25 398 ASP A O 1
ATOM 2933 N N . ARG A 1 399 ? -13.707 4.873 44.904 1.00 91.81 399 ARG A N 1
ATOM 2934 C CA . ARG A 1 399 ? -14.857 4.251 45.589 1.00 91.81 399 ARG A CA 1
ATOM 2935 C C . ARG A 1 399 ? -16.144 5.076 45.498 1.00 91.81 399 ARG A C 1
ATOM 2937 O O . ARG A 1 399 ? -17.238 4.526 45.639 1.00 91.81 399 ARG A O 1
ATOM 2944 N N . GLY A 1 400 ? -16.049 6.396 45.335 1.00 92.25 400 GLY A N 1
ATOM 2945 C CA . GLY A 1 400 ? -17.215 7.265 45.173 1.00 92.25 400 GLY A CA 1
ATOM 2946 C C . GLY A 1 400 ? -17.873 7.028 43.819 1.00 92.25 400 GLY A C 1
ATOM 2947 O O . GLY A 1 400 ? -19.063 6.706 43.752 1.00 92.25 400 GLY A O 1
ATOM 2948 N N . ALA A 1 401 ? -17.076 7.103 42.755 1.00 93.19 401 ALA A N 1
ATOM 2949 C CA . ALA A 1 401 ? -17.523 6.828 41.397 1.00 93.19 401 ALA A CA 1
ATOM 2950 C C . ALA A 1 401 ? -17.986 5.375 41.214 1.00 93.19 401 ALA A C 1
ATOM 2952 O O . ALA A 1 401 ? -19.002 5.150 40.551 1.00 93.19 401 ALA A O 1
ATOM 2953 N N . ALA A 1 402 ? -17.308 4.401 41.834 1.00 93.56 402 ALA A N 1
ATOM 2954 C CA . ALA A 1 402 ? -17.697 2.992 41.776 1.00 93.56 402 ALA A CA 1
ATOM 2955 C C . ALA A 1 402 ? -19.087 2.768 42.393 1.00 93.56 402 ALA A C 1
ATOM 2957 O O . ALA A 1 402 ? -19.953 2.163 41.758 1.00 93.56 402 ALA A O 1
ATOM 2958 N N . ARG A 1 403 ? -19.354 3.343 43.578 1.00 92.31 403 ARG A N 1
ATOM 2959 C CA . ARG A 1 403 ? -20.682 3.278 44.212 1.00 92.31 403 ARG A CA 1
ATOM 2960 C C . ARG A 1 403 ? -21.762 3.943 43.365 1.00 92.31 403 ARG A C 1
ATOM 2962 O O . ARG A 1 403 ? -22.850 3.389 43.243 1.00 92.31 403 ARG A O 1
ATOM 2969 N N . GLN A 1 404 ? -21.478 5.092 42.754 1.00 92.12 404 GLN A N 1
ATOM 2970 C CA . GLN A 1 404 ? -22.433 5.768 41.868 1.00 92.12 404 GLN A CA 1
ATOM 2971 C C . GLN A 1 404 ? -22.727 4.954 40.600 1.00 92.12 404 GLN A C 1
ATOM 2973 O O . GLN A 1 404 ? -23.883 4.844 40.193 1.00 92.12 404 GLN A O 1
ATOM 2978 N N . ALA A 1 405 ? -21.699 4.369 39.979 1.00 93.81 405 ALA A N 1
ATOM 2979 C CA . ALA A 1 405 ? -21.864 3.507 38.813 1.00 93.81 405 ALA A CA 1
ATOM 2980 C C . ALA A 1 405 ? -22.662 2.241 39.163 1.00 93.81 405 ALA A C 1
ATOM 2982 O O . ALA A 1 405 ? -23.569 1.871 38.419 1.00 93.81 405 ALA A O 1
ATOM 2983 N N . MET A 1 406 ? -22.390 1.628 40.320 1.00 94.94 406 MET A N 1
ATOM 2984 C CA . MET A 1 406 ? -23.142 0.472 40.808 1.00 94.94 406 MET A CA 1
ATOM 2985 C C . MET A 1 406 ? -24.608 0.817 41.093 1.00 94.94 406 MET A C 1
ATOM 2987 O O . MET A 1 406 ? -25.500 0.099 40.650 1.00 94.94 406 MET A O 1
ATOM 2991 N N . ALA A 1 407 ? -24.883 1.945 41.755 1.00 92.19 407 ALA A N 1
ATOM 2992 C CA . ALA A 1 407 ? -26.252 2.404 41.995 1.00 92.19 407 ALA A CA 1
ATOM 2993 C C . ALA A 1 407 ? -27.026 2.619 40.682 1.00 92.19 407 ALA A C 1
ATOM 2995 O O . ALA A 1 407 ? -28.176 2.206 40.577 1.00 92.19 407 ALA A O 1
ATOM 2996 N N . ALA A 1 408 ? -26.381 3.193 39.658 1.00 91.75 408 ALA A N 1
ATOM 2997 C CA . ALA A 1 408 ? -26.986 3.358 38.337 1.00 91.75 408 ALA A CA 1
ATOM 2998 C C . ALA A 1 408 ? -27.249 2.018 37.627 1.00 91.75 408 ALA A C 1
ATOM 3000 O O . ALA A 1 408 ? -28.220 1.895 36.890 1.00 91.75 408 ALA A O 1
ATOM 3001 N N . LEU A 1 409 ? -26.403 1.004 37.834 1.00 94.81 409 LEU A N 1
ATOM 3002 C CA . LEU A 1 409 ? -26.617 -0.340 37.287 1.00 94.81 409 LEU A CA 1
ATOM 3003 C C . LEU A 1 409 ? -27.753 -1.089 37.997 1.00 94.81 409 LEU A C 1
ATOM 3005 O O . LEU A 1 409 ? -28.408 -1.922 37.375 1.00 94.81 409 LEU A O 1
ATOM 3009 N N . LEU A 1 410 ? -27.992 -0.788 39.274 1.00 93.62 410 LEU A N 1
ATOM 3010 C CA . LEU A 1 410 ? -29.003 -1.421 40.125 1.00 93.62 410 LEU A CA 1
ATOM 3011 C C . LEU A 1 410 ? -30.300 -0.595 40.246 1.00 93.62 410 LEU A C 1
ATOM 3013 O O . LEU A 1 410 ? -31.122 -0.866 41.117 1.00 93.62 410 LEU A O 1
ATOM 3017 N N . ASP A 1 411 ? -30.525 0.367 39.349 1.00 91.38 411 ASP A N 1
ATOM 3018 C CA . ASP A 1 411 ? -31.636 1.337 39.365 1.00 91.38 411 ASP A CA 1
ATOM 3019 C C . ASP A 1 411 ? -33.030 0.773 39.022 1.00 91.38 411 ASP A C 1
ATOM 3021 O O . ASP A 1 411 ? -33.979 1.528 38.826 1.00 91.38 411 ASP A O 1
ATOM 3025 N N . GLY A 1 412 ? -33.171 -0.548 38.914 1.00 87.88 412 GLY A N 1
ATOM 3026 C CA . GLY A 1 412 ? -34.415 -1.185 38.484 1.00 87.88 412 GLY A CA 1
ATOM 3027 C C . GLY A 1 412 ? -34.329 -1.837 37.107 1.00 87.88 412 GLY A C 1
ATOM 3028 O O . GLY A 1 412 ? -35.064 -2.799 36.870 1.00 87.88 412 GLY A O 1
ATOM 3029 N N . ARG A 1 413 ? -33.404 -1.400 36.241 1.00 92.94 413 ARG A N 1
ATOM 3030 C CA . ARG A 1 413 ? -33.279 -1.877 34.852 1.00 92.94 413 ARG A CA 1
ATOM 3031 C C . ARG A 1 413 ? -33.168 -3.397 34.709 1.00 92.94 413 ARG A C 1
ATOM 3033 O O . ARG A 1 413 ? -32.687 -4.104 35.598 1.00 92.94 413 ARG A O 1
ATOM 3040 N N . ALA A 1 414 ? -33.570 -3.903 33.546 1.00 90.88 414 ALA A N 1
ATOM 3041 C CA . ALA A 1 414 ? -33.291 -5.280 33.158 1.00 90.88 414 ALA A CA 1
ATOM 3042 C C . ALA A 1 414 ? -31.789 -5.447 32.868 1.00 90.88 414 ALA A C 1
ATOM 3044 O O . ALA A 1 414 ? -31.190 -4.645 32.146 1.00 90.88 414 ALA A O 1
ATOM 3045 N N . LEU A 1 415 ? -31.182 -6.487 33.441 1.00 93.50 415 LEU A N 1
ATOM 3046 C CA . LEU A 1 415 ? -29.779 -6.830 33.235 1.00 93.50 415 LEU A CA 1
ATOM 3047 C C . LEU A 1 415 ? -29.682 -8.269 32.745 1.00 93.50 415 LEU A C 1
ATOM 3049 O O . LEU A 1 415 ? -30.091 -9.197 33.437 1.00 93.50 415 LEU A O 1
ATOM 3053 N N . GLU A 1 416 ? -29.088 -8.445 31.571 1.00 93.50 416 GLU A N 1
ATOM 3054 C CA . GLU A 1 416 ? -28.822 -9.771 31.020 1.00 93.50 416 GLU A CA 1
ATOM 3055 C C . GLU A 1 416 ? -27.807 -10.547 31.885 1.00 93.50 416 GLU A C 1
ATOM 3057 O O . GLU A 1 416 ? -26.874 -9.939 32.435 1.00 93.50 416 GLU A O 1
ATOM 3062 N N . PRO A 1 417 ? -27.873 -11.892 31.946 1.00 93.06 417 PRO A N 1
ATOM 3063 C CA . PRO A 1 417 ? -26.969 -12.703 32.771 1.00 93.06 417 PRO A CA 1
ATOM 3064 C C . PRO A 1 417 ? -25.475 -12.476 32.484 1.00 93.06 417 PRO A C 1
ATOM 3066 O O . PRO A 1 417 ? -24.627 -12.582 33.371 1.00 93.06 417 PRO A O 1
ATOM 3069 N N . GLY A 1 418 ? -25.116 -12.155 31.235 1.00 93.38 418 GLY A N 1
ATOM 3070 C CA . GLY A 1 418 ? -23.739 -11.802 30.867 1.00 93.38 418 GLY A CA 1
ATOM 3071 C C . GLY A 1 418 ? -23.282 -10.454 31.441 1.00 93.38 418 GLY A C 1
ATOM 3072 O O . GLY A 1 418 ? -22.124 -10.306 31.828 1.00 93.38 418 GLY A O 1
ATOM 3073 N N . ALA A 1 419 ? -24.187 -9.476 31.542 1.00 94.12 419 ALA A N 1
ATOM 3074 C CA . ALA A 1 419 ? -23.906 -8.192 32.175 1.00 94.12 419 ALA A CA 1
ATOM 3075 C C . ALA A 1 419 ? -23.724 -8.361 33.688 1.00 94.12 419 ALA A C 1
ATOM 3077 O O . ALA A 1 419 ? -22.713 -7.912 34.219 1.00 94.12 419 ALA A O 1
ATOM 3078 N N . LEU A 1 420 ? -24.625 -9.089 34.353 1.00 94.69 420 LEU A N 1
ATOM 3079 C CA . LEU A 1 420 ? -24.535 -9.366 35.792 1.00 94.69 420 LEU A CA 1
ATOM 3080 C C . LEU A 1 420 ? -23.238 -10.083 36.186 1.00 94.69 420 LEU A C 1
ATOM 3082 O O . LEU A 1 420 ? -22.640 -9.748 37.209 1.00 94.69 420 LEU A O 1
ATOM 3086 N N . ARG A 1 421 ? -22.755 -11.021 35.360 1.00 93.12 421 ARG A N 1
ATOM 3087 C CA . ARG A 1 421 ? -21.448 -11.665 35.573 1.00 93.12 421 ARG A CA 1
ATOM 3088 C C . ARG A 1 421 ? -20.289 -10.669 35.516 1.00 93.12 421 ARG A C 1
ATOM 3090 O O . ARG A 1 421 ? -19.427 -10.704 36.387 1.00 93.12 421 ARG A O 1
ATOM 3097 N N . ARG A 1 422 ? -20.285 -9.752 34.540 1.00 94.19 422 ARG A N 1
ATOM 3098 C CA . ARG A 1 422 ? -19.262 -8.691 34.449 1.00 94.19 422 ARG A CA 1
ATOM 3099 C C . ARG A 1 422 ? -19.327 -7.728 35.631 1.00 94.19 422 ARG A C 1
ATOM 3101 O O . ARG A 1 422 ? -18.295 -7.422 36.208 1.00 94.19 422 ARG A O 1
ATOM 3108 N N . ILE A 1 423 ? -20.529 -7.306 36.023 1.00 94.81 423 ILE A N 1
ATOM 3109 C CA . ILE A 1 423 ? -20.747 -6.444 37.195 1.00 94.81 423 ILE A CA 1
ATOM 3110 C C . ILE A 1 423 ? -20.220 -7.129 38.460 1.00 94.81 423 ILE A C 1
ATOM 3112 O O . ILE A 1 423 ? -19.506 -6.508 39.236 1.00 94.81 423 ILE A O 1
ATOM 3116 N N . SER A 1 424 ? -20.504 -8.423 38.630 1.00 91.69 424 SER A N 1
ATOM 3117 C CA . SER A 1 424 ? -20.043 -9.209 39.783 1.00 91.69 424 SER A CA 1
ATOM 3118 C C . SER A 1 424 ? -18.524 -9.337 39.853 1.00 91.69 424 SER A C 1
ATOM 3120 O O . SER A 1 424 ? -17.971 -9.326 40.944 1.00 91.69 424 SER A O 1
ATOM 3122 N N . ALA A 1 425 ? -17.842 -9.436 38.710 1.00 91.38 425 ALA A N 1
ATOM 3123 C CA . ALA A 1 425 ? -16.380 -9.471 38.669 1.00 91.38 425 ALA A CA 1
ATOM 3124 C C . ALA A 1 425 ? -15.735 -8.132 39.078 1.00 91.38 425 ALA A C 1
ATOM 3126 O O . ALA A 1 425 ? -14.574 -8.112 39.468 1.00 91.38 425 ALA A O 1
ATOM 3127 N N . LEU A 1 426 ? -16.486 -7.029 38.996 1.00 92.19 426 LEU A N 1
ATOM 3128 C CA . LEU A 1 426 ? -16.055 -5.669 39.342 1.00 92.19 426 LEU A CA 1
ATOM 3129 C C . LEU A 1 426 ? -16.597 -5.200 40.707 1.00 92.19 426 LEU A C 1
ATOM 3131 O O . LEU A 1 426 ? -16.405 -4.047 41.092 1.00 92.19 426 LEU A O 1
ATOM 3135 N N . ALA A 1 427 ? -17.325 -6.063 41.419 1.00 83.12 427 ALA A N 1
ATOM 3136 C CA . ALA A 1 427 ? -18.075 -5.743 42.630 1.00 83.12 427 ALA A CA 1
ATOM 3137 C C . ALA A 1 427 ? -17.201 -5.777 43.898 1.00 83.12 427 ALA A C 1
ATOM 3139 O O . ALA A 1 427 ? -17.524 -6.477 44.857 1.00 83.12 427 ALA A O 1
ATOM 3140 N N . ASP A 1 428 ? -16.095 -5.032 43.901 1.00 81.94 428 ASP A N 1
ATOM 3141 C CA . ASP A 1 428 ? -15.256 -4.864 45.092 1.00 81.94 428 ASP A CA 1
ATOM 3142 C C . ASP A 1 428 ? -15.719 -3.667 45.941 1.00 81.94 428 ASP A C 1
ATOM 3144 O O . ASP A 1 428 ? -16.134 -2.631 45.409 1.00 81.94 428 ASP A O 1
ATOM 3148 N N . GLY A 1 429 ? -15.656 -3.815 47.268 1.00 79.19 429 GLY A N 1
ATOM 3149 C CA . GLY A 1 429 ? -15.972 -2.755 48.231 1.00 79.19 429 GLY A CA 1
ATOM 3150 C C . GLY A 1 429 ? -17.427 -2.270 48.226 1.00 79.19 429 GLY A C 1
ATOM 3151 O O . GLY A 1 429 ? -17.670 -1.099 48.526 1.00 79.19 429 GLY A O 1
ATOM 3152 N N . LEU A 1 430 ? -18.385 -3.135 47.872 1.00 84.62 430 LEU A N 1
ATOM 3153 C CA . LEU A 1 430 ? -19.810 -2.788 47.861 1.00 84.62 430 LEU A CA 1
ATOM 3154 C C . LEU A 1 430 ? -20.336 -2.440 49.253 1.00 84.62 430 LEU A C 1
ATOM 3156 O O . LEU A 1 430 ? -19.992 -3.084 50.244 1.00 84.62 430 LEU A O 1
ATOM 3160 N N . ASP A 1 431 ? -21.241 -1.462 49.311 1.00 86.50 431 ASP A N 1
ATOM 3161 C CA . ASP A 1 431 ? -22.030 -1.257 50.521 1.00 86.50 431 ASP A CA 1
ATOM 3162 C C . ASP A 1 431 ? -23.071 -2.387 50.704 1.00 86.50 431 ASP A C 1
ATOM 3164 O O . ASP A 1 431 ? -23.437 -3.065 49.735 1.00 86.50 431 ASP A O 1
ATOM 3168 N N . PRO A 1 432 ? -23.567 -2.620 51.935 1.00 86.50 432 PRO A N 1
ATOM 3169 C CA . PRO A 1 432 ? -24.479 -3.731 52.210 1.00 86.50 432 PRO A CA 1
ATOM 3170 C C . PRO A 1 432 ? -25.775 -3.711 51.387 1.00 86.50 432 PRO A C 1
ATOM 3172 O O . PRO A 1 432 ? -26.300 -4.772 51.043 1.00 86.50 432 PRO A O 1
ATOM 3175 N N . ALA A 1 433 ? -26.296 -2.527 51.048 1.00 88.31 433 ALA A N 1
ATOM 3176 C CA . ALA A 1 433 ? -27.518 -2.407 50.257 1.00 88.31 433 ALA A CA 1
ATOM 3177 C C . ALA A 1 433 ? -27.264 -2.792 48.792 1.00 88.31 433 ALA A C 1
ATOM 3179 O O . ALA A 1 433 ? -28.058 -3.524 48.198 1.00 88.31 433 ALA A O 1
ATOM 3180 N N . GLN A 1 434 ? -26.130 -2.366 48.230 1.00 91.31 434 GLN A N 1
ATOM 3181 C CA . GLN A 1 434 ? -25.690 -2.744 46.888 1.00 91.31 434 GLN A CA 1
ATOM 3182 C C . GLN A 1 434 ? -25.373 -4.238 46.785 1.00 91.31 434 GLN A C 1
ATOM 3184 O O . GLN A 1 434 ? -25.797 -4.882 45.826 1.00 91.31 434 GLN A O 1
ATOM 3189 N N . ALA A 1 435 ? -24.678 -4.802 47.778 1.00 89.75 435 ALA A N 1
ATOM 3190 C CA . ALA A 1 435 ? -24.367 -6.230 47.827 1.00 89.75 435 ALA A CA 1
ATOM 3191 C C . ALA A 1 435 ? -25.647 -7.082 47.844 1.00 89.75 435 ALA A C 1
ATOM 3193 O O . ALA A 1 435 ? -25.786 -8.014 47.049 1.00 89.75 435 ALA A O 1
ATOM 3194 N N . ARG A 1 436 ? -26.621 -6.697 48.678 1.00 90.75 436 ARG A N 1
ATOM 3195 C CA . ARG A 1 436 ? -27.947 -7.320 48.729 1.00 90.75 436 ARG A CA 1
ATOM 3196 C C . ARG A 1 436 ? -28.671 -7.242 47.384 1.00 90.75 436 ARG A C 1
ATOM 3198 O O . ARG A 1 436 ? -29.122 -8.264 46.875 1.00 90.75 436 ARG A O 1
ATOM 3205 N N . ALA A 1 437 ? -28.773 -6.047 46.803 1.00 92.31 437 ALA A N 1
ATOM 3206 C CA . ALA A 1 437 ? -29.473 -5.850 45.536 1.00 92.31 437 ALA A CA 1
ATOM 3207 C C . ALA A 1 437 ? -28.823 -6.643 44.388 1.00 92.31 437 ALA A C 1
ATOM 3209 O O . ALA A 1 437 ? -29.526 -7.215 43.554 1.00 92.31 437 ALA A O 1
ATOM 3210 N N . LEU A 1 438 ? -27.490 -6.734 44.359 1.00 93.31 438 LEU A N 1
ATOM 3211 C CA . LEU A 1 438 ? -26.773 -7.549 43.380 1.00 93.31 438 LEU A CA 1
ATOM 3212 C C . LEU A 1 438 ? -27.052 -9.050 43.567 1.00 93.31 438 LEU A C 1
ATOM 3214 O O . LEU A 1 438 ? -27.304 -9.734 42.576 1.00 93.31 438 LEU A O 1
ATOM 3218 N N . ALA A 1 439 ? -27.053 -9.556 44.805 1.00 92.88 439 ALA A N 1
ATOM 3219 C CA . ALA A 1 439 ? -27.369 -10.956 45.106 1.00 92.88 439 ALA A CA 1
ATOM 3220 C C . ALA A 1 439 ? -28.810 -11.324 44.701 1.00 92.88 439 ALA A C 1
ATOM 3222 O O . ALA A 1 439 ? -29.016 -12.313 43.997 1.00 92.88 439 ALA A O 1
ATOM 3223 N N . GLU A 1 440 ? -29.797 -10.487 45.044 1.00 92.44 440 GLU A N 1
ATOM 3224 C CA . GLU A 1 440 ? -31.199 -10.676 44.630 1.00 92.44 440 GLU A CA 1
ATOM 3225 C C . GLU A 1 440 ? -31.318 -10.745 43.093 1.00 92.44 440 GLU A C 1
ATOM 3227 O O . GLU A 1 440 ? -32.001 -11.618 42.550 1.00 92.44 440 GLU A O 1
ATOM 3232 N N . ARG A 1 441 ? -30.589 -9.884 42.367 1.00 93.31 441 ARG A N 1
ATOM 3233 C CA . ARG A 1 441 ? -30.559 -9.886 40.893 1.00 93.31 441 ARG A CA 1
ATOM 3234 C C . ARG A 1 441 ? -29.893 -11.131 40.309 1.00 93.31 441 ARG A C 1
ATOM 3236 O O . ARG A 1 441 ? -30.375 -11.644 39.300 1.00 93.31 441 ARG A O 1
ATOM 3243 N N . ARG A 1 442 ? -28.806 -11.621 40.911 1.00 93.50 442 ARG A N 1
ATOM 3244 C CA . ARG A 1 442 ? -28.133 -12.854 40.469 1.00 93.50 442 ARG A CA 1
ATOM 3245 C C . ARG A 1 442 ? -29.018 -14.080 40.635 1.00 93.50 442 ARG A C 1
ATOM 3247 O O . ARG A 1 442 ? -29.104 -14.879 39.704 1.00 93.50 442 ARG A O 1
ATOM 3254 N N . ILE A 1 443 ? -29.703 -14.194 41.774 1.00 92.12 443 ILE A N 1
ATOM 3255 C CA . ILE A 1 443 ? -30.657 -15.278 42.039 1.00 92.12 443 ILE A CA 1
ATOM 3256 C C . ILE A 1 443 ? -31.807 -15.230 41.030 1.00 92.12 443 ILE A C 1
ATOM 3258 O O . ILE A 1 443 ? -32.071 -16.234 40.372 1.00 92.12 443 ILE A O 1
ATOM 3262 N N . ALA A 1 444 ? -32.423 -14.060 40.826 1.00 90.88 444 ALA A N 1
ATOM 3263 C CA . ALA A 1 444 ? -33.512 -13.897 39.859 1.00 90.88 444 ALA A CA 1
ATOM 3264 C C . ALA A 1 444 ? -33.095 -14.240 38.414 1.00 90.88 444 ALA A C 1
ATOM 3266 O O . ALA A 1 444 ? -33.907 -14.725 37.632 1.00 90.88 444 ALA A O 1
ATOM 3267 N N . ALA A 1 445 ? -31.827 -14.014 38.063 1.00 90.94 445 ALA A N 1
ATOM 3268 C CA . ALA A 1 445 ? -31.264 -14.348 36.757 1.00 90.94 445 ALA A CA 1
ATOM 3269 C C . ALA A 1 445 ? -30.718 -15.791 36.653 1.00 90.94 445 ALA A C 1
ATOM 3271 O O . ALA A 1 445 ? -30.124 -16.136 35.630 1.00 90.94 445 ALA A O 1
ATOM 3272 N N . GLY A 1 446 ? -30.875 -16.627 37.689 1.00 90.75 446 GLY A N 1
ATOM 3273 C CA . GLY A 1 446 ? -30.411 -18.021 37.696 1.00 90.75 446 GLY A CA 1
ATOM 3274 C C . GLY A 1 446 ? -28.886 -18.186 37.709 1.00 90.75 446 GLY A C 1
ATOM 3275 O O . GLY A 1 446 ? -28.372 -19.232 37.326 1.00 90.75 446 GLY A O 1
ATOM 3276 N N . ILE A 1 447 ? -28.152 -17.151 38.123 1.00 91.81 447 ILE A N 1
ATOM 3277 C CA . ILE A 1 447 ? -26.681 -17.123 38.200 1.00 91.81 447 ILE A CA 1
ATOM 3278 C C . ILE A 1 447 ? -26.209 -16.810 39.625 1.00 91.81 447 ILE A C 1
ATOM 3280 O O . ILE A 1 447 ? -25.218 -16.102 39.818 1.00 91.81 447 ILE A O 1
ATOM 3284 N N . ALA A 1 448 ? -26.961 -17.293 40.614 1.00 87.75 448 ALA A N 1
ATOM 3285 C CA . ALA A 1 448 ? -26.643 -17.132 42.024 1.00 87.75 448 ALA A CA 1
ATOM 3286 C C . ALA A 1 448 ? -25.211 -17.599 42.320 1.00 87.75 448 ALA A C 1
ATOM 3288 O O . ALA A 1 448 ? -24.776 -18.666 41.881 1.00 87.75 448 ALA A O 1
ATOM 3289 N N . GLY A 1 449 ? -24.475 -16.786 43.072 1.00 82.25 449 GLY A N 1
ATOM 3290 C CA . GLY A 1 449 ? -23.230 -17.202 43.697 1.00 82.25 449 GLY A CA 1
ATOM 3291 C C . GLY A 1 449 ? -23.491 -18.203 44.831 1.00 82.25 449 GLY A C 1
ATOM 3292 O O . GLY A 1 449 ? -24.570 -18.178 45.425 1.00 82.25 449 GLY A O 1
ATOM 3293 N N . PRO A 1 450 ? -22.496 -19.032 45.208 1.00 79.81 450 PRO A N 1
ATOM 3294 C CA . PRO A 1 450 ? -22.664 -20.055 46.244 1.00 79.81 450 PRO A CA 1
ATOM 3295 C C . PRO A 1 450 ? -23.127 -19.510 47.596 1.00 79.81 450 PRO A C 1
ATOM 3297 O O . PRO A 1 450 ? -23.712 -20.248 48.371 1.00 79.81 450 PRO A O 1
ATOM 3300 N N . ARG A 1 451 ? -22.851 -18.235 47.899 1.00 86.06 451 ARG A N 1
ATOM 3301 C CA . ARG A 1 451 ? -23.189 -17.605 49.185 1.00 86.06 451 ARG A CA 1
ATOM 3302 C C . ARG A 1 451 ? -24.320 -16.588 49.095 1.00 86.06 451 ARG A C 1
ATOM 3304 O O . ARG A 1 451 ? -24.726 -16.084 50.130 1.00 86.06 451 ARG A O 1
ATOM 3311 N N . ASP A 1 452 ? -24.878 -16.326 47.912 1.00 91.56 452 ASP A N 1
ATOM 3312 C CA . ASP A 1 452 ? -25.850 -15.238 47.719 1.00 91.56 452 ASP A CA 1
ATOM 3313 C C . ASP A 1 452 ? -27.056 -15.379 48.649 1.00 91.56 452 ASP A C 1
ATOM 3315 O O . ASP A 1 452 ? -27.431 -14.435 49.338 1.00 91.56 452 ASP A O 1
ATOM 3319 N N . ARG A 1 453 ? -27.634 -16.583 48.722 1.00 93.31 453 ARG A N 1
ATOM 3320 C CA . ARG A 1 453 ? -28.777 -16.862 49.602 1.00 93.31 453 ARG A CA 1
ATOM 3321 C C . ARG A 1 453 ? -28.408 -16.762 51.083 1.00 93.31 453 ARG A C 1
ATOM 3323 O O . ARG A 1 453 ? -29.199 -16.249 51.868 1.00 93.31 453 ARG A O 1
ATOM 3330 N N . LEU A 1 454 ? -27.205 -17.196 51.462 1.00 93.00 454 LEU A N 1
ATOM 3331 C CA . LEU A 1 454 ? -26.718 -17.093 52.838 1.00 93.00 454 LEU A CA 1
ATOM 3332 C C . LEU A 1 454 ? -26.472 -15.630 53.245 1.00 93.00 454 LEU A C 1
ATOM 3334 O O . LEU A 1 454 ? -26.844 -15.226 54.345 1.00 93.00 454 LEU A O 1
ATOM 3338 N N . ASP A 1 455 ? -25.905 -14.818 52.356 1.00 91.38 455 ASP A N 1
ATOM 3339 C CA . ASP A 1 455 ? -25.664 -13.394 52.599 1.00 91.38 455 ASP A CA 1
ATOM 3340 C C . ASP A 1 455 ? -26.993 -12.627 52.715 1.00 91.38 455 ASP A C 1
ATOM 3342 O O . ASP A 1 455 ? -27.151 -11.769 53.589 1.00 91.38 455 ASP A O 1
ATOM 3346 N N . LEU A 1 456 ? -27.994 -12.984 51.900 1.00 94.19 456 LEU A N 1
ATOM 3347 C CA . LEU A 1 456 ? -29.355 -12.448 52.013 1.00 94.19 456 LEU A CA 1
ATOM 3348 C C . LEU A 1 456 ? -30.056 -12.878 53.305 1.00 94.19 456 LEU A C 1
ATOM 3350 O O . LEU A 1 456 ? -30.753 -12.060 53.914 1.00 94.19 456 LEU A O 1
ATOM 3354 N N . ALA A 1 457 ? -29.850 -14.117 53.755 1.00 94.38 457 ALA A N 1
ATOM 3355 C CA . ALA A 1 457 ? -30.357 -14.589 55.039 1.00 94.38 457 ALA A CA 1
ATOM 3356 C C . ALA A 1 457 ? -29.772 -13.791 56.213 1.00 94.38 457 ALA A C 1
ATOM 3358 O O . ALA A 1 457 ? -30.525 -13.337 57.080 1.00 94.38 457 ALA A O 1
ATOM 3359 N N . TRP A 1 458 ? -28.455 -13.559 56.211 1.00 93.56 458 TRP A N 1
ATOM 3360 C CA . TRP A 1 458 ? -27.784 -12.721 57.207 1.00 93.56 458 TRP A CA 1
ATOM 3361 C C . TRP A 1 458 ? -28.263 -11.270 57.162 1.00 93.56 458 TRP A C 1
ATOM 3363 O O . TRP A 1 458 ? -28.518 -10.675 58.209 1.00 93.56 458 TRP A O 1
ATOM 3373 N N . ALA A 1 459 ? -28.439 -10.700 55.968 1.00 92.06 459 ALA A N 1
ATOM 3374 C CA . ALA A 1 459 ? -28.969 -9.348 55.818 1.00 92.06 459 ALA A CA 1
ATOM 3375 C C . ALA A 1 459 ? -30.401 -9.223 56.374 1.00 92.06 459 ALA A C 1
ATOM 3377 O O . ALA A 1 459 ? -30.706 -8.243 57.054 1.00 92.06 459 ALA A O 1
ATOM 3378 N N . ALA A 1 460 ? -31.266 -10.214 56.129 1.00 93.19 460 ALA A N 1
ATOM 3379 C CA . ALA A 1 460 ? -32.616 -10.263 56.693 1.00 93.19 460 ALA A CA 1
ATOM 3380 C C . ALA A 1 460 ? -32.598 -10.425 58.222 1.00 93.19 460 ALA A C 1
ATOM 3382 O O . ALA A 1 460 ? -33.340 -9.735 58.924 1.00 93.19 460 ALA A O 1
ATOM 3383 N N . TRP A 1 461 ? -31.687 -11.252 58.743 1.00 95.12 461 TRP A N 1
ATOM 3384 C CA . TRP A 1 461 ? -31.562 -11.499 60.179 1.00 95.12 461 TRP A CA 1
ATOM 3385 C C . TRP A 1 461 ? -31.136 -10.235 60.921 1.00 95.12 461 TRP A C 1
ATOM 3387 O O . TRP A 1 461 ? -31.757 -9.847 61.911 1.00 95.12 461 TRP A O 1
ATOM 3397 N N . ASN A 1 462 ? -30.131 -9.539 60.385 1.00 92.44 462 ASN A N 1
ATOM 3398 C CA . ASN A 1 462 ? -29.642 -8.273 60.926 1.00 92.44 462 ASN A CA 1
ATOM 3399 C C . ASN A 1 462 ? -30.697 -7.155 60.852 1.00 92.44 462 ASN A C 1
ATOM 3401 O O . ASN A 1 462 ? -30.677 -6.245 61.676 1.00 92.44 462 ASN A O 1
ATOM 3405 N N . ALA A 1 463 ? -31.638 -7.234 59.905 1.00 91.06 463 ALA A N 1
ATOM 3406 C CA . ALA A 1 463 ? -32.792 -6.339 59.826 1.00 91.06 463 ALA A CA 1
ATOM 3407 C C . ALA A 1 463 ? -33.949 -6.735 60.771 1.00 91.06 463 ALA A C 1
ATOM 3409 O O . ALA A 1 463 ? -34.946 -6.020 60.846 1.00 91.06 463 ALA A O 1
ATOM 3410 N N . GLY A 1 464 ? -33.833 -7.856 61.493 1.00 93.31 464 GLY A N 1
ATOM 3411 C CA . GLY A 1 464 ? -34.858 -8.369 62.404 1.00 93.31 464 GLY A CA 1
ATOM 3412 C C . GLY A 1 464 ? -35.993 -9.149 61.729 1.00 93.31 464 GLY A C 1
ATOM 3413 O O . GLY A 1 464 ? -36.971 -9.481 62.399 1.00 93.31 464 GLY A O 1
ATOM 3414 N N . ASP A 1 465 ? -35.871 -9.465 60.439 1.00 95.50 465 ASP A N 1
ATOM 3415 C CA . ASP A 1 465 ? -36.884 -10.170 59.648 1.00 95.50 465 ASP A CA 1
ATOM 3416 C C . ASP A 1 465 ? -36.634 -11.686 59.658 1.00 95.50 465 ASP A C 1
ATOM 3418 O O . ASP A 1 465 ? -36.090 -12.270 58.718 1.00 95.50 465 ASP A O 1
ATOM 3422 N N . ALA A 1 466 ? -37.029 -12.335 60.757 1.00 94.69 466 ALA A N 1
ATOM 3423 C CA . ALA A 1 466 ? -36.827 -13.771 60.949 1.00 94.69 466 ALA A CA 1
ATOM 3424 C C . ALA A 1 466 ? -37.565 -14.634 59.907 1.00 94.69 466 ALA A C 1
ATOM 3426 O O . ALA A 1 466 ? -37.076 -15.703 59.541 1.00 94.69 466 ALA A O 1
ATOM 3427 N N . ALA A 1 467 ? -38.715 -14.170 59.402 1.00 95.50 467 ALA A N 1
ATOM 3428 C CA . ALA A 1 467 ? -39.476 -14.870 58.366 1.00 95.50 467 ALA A CA 1
ATOM 3429 C C . ALA A 1 467 ? -38.682 -14.930 57.057 1.00 95.50 467 ALA A C 1
ATOM 3431 O O . ALA A 1 467 ? -38.483 -16.011 56.502 1.00 95.50 467 ALA A O 1
ATOM 3432 N N . ARG A 1 468 ? -38.141 -13.792 56.615 1.00 94.19 468 ARG A N 1
ATOM 3433 C CA . ARG A 1 468 ? -37.344 -13.737 55.388 1.00 94.19 468 ARG A CA 1
ATOM 3434 C C . ARG A 1 468 ? -35.984 -14.417 55.538 1.00 94.19 468 ARG A C 1
ATOM 3436 O O . ARG A 1 468 ? -35.508 -15.011 54.575 1.00 94.19 468 ARG A O 1
ATOM 3443 N N . THR A 1 469 ? -35.372 -14.385 56.727 1.00 95.75 469 THR A N 1
ATOM 3444 C CA . THR A 1 469 ? -34.175 -15.192 57.029 1.00 95.75 469 THR A CA 1
ATOM 3445 C C . THR A 1 469 ? -34.445 -16.677 56.819 1.00 95.75 469 THR A C 1
ATOM 3447 O O . THR A 1 469 ? -33.676 -17.338 56.122 1.00 95.75 469 THR A O 1
ATOM 3450 N N . ARG A 1 470 ? -35.546 -17.193 57.380 1.00 96.06 470 ARG A N 1
ATOM 3451 C CA . ARG A 1 470 ? -35.956 -18.593 57.212 1.00 96.06 470 ARG A CA 1
ATOM 3452 C C . ARG A 1 470 ? -36.115 -18.949 55.735 1.00 96.06 470 ARG A C 1
ATOM 3454 O O . ARG A 1 470 ? -35.594 -19.975 55.314 1.00 96.06 470 ARG A O 1
ATOM 3461 N N . ASP A 1 471 ? -36.813 -18.123 54.961 1.00 94.88 471 ASP A N 1
ATOM 3462 C CA . ASP A 1 471 ? -37.105 -18.429 53.554 1.00 94.88 471 ASP A CA 1
ATOM 3463 C C . ASP A 1 471 ? -35.818 -18.557 52.722 1.00 94.88 471 ASP A C 1
ATOM 3465 O O . ASP A 1 471 ? -35.634 -19.547 52.011 1.00 94.88 471 ASP A O 1
ATOM 3469 N N . TRP A 1 472 ? -34.870 -17.629 52.892 1.00 94.94 472 TRP A N 1
ATOM 3470 C CA . TRP A 1 472 ? -33.567 -17.708 52.223 1.00 94.94 472 TRP A CA 1
ATOM 3471 C C . TRP A 1 472 ? -32.725 -18.906 52.671 1.00 94.94 472 TRP A C 1
ATOM 3473 O O . TRP A 1 472 ? -32.097 -19.561 51.836 1.00 94.94 472 TRP A O 1
ATOM 3483 N N . LEU A 1 473 ? -32.706 -19.212 53.974 1.00 95.56 473 LEU A N 1
ATOM 3484 C CA . LEU A 1 473 ? -31.958 -20.358 54.499 1.00 95.56 473 LEU A CA 1
ATOM 3485 C C . LEU A 1 473 ? -32.548 -21.686 54.049 1.00 95.56 473 LEU A C 1
ATOM 3487 O O . LEU A 1 473 ? -31.793 -22.623 53.821 1.00 95.56 473 LEU A O 1
ATOM 3491 N N . HIS A 1 474 ? -33.869 -21.774 53.903 1.00 94.12 474 HIS A N 1
ATOM 3492 C CA . HIS A 1 474 ? -34.511 -22.990 53.426 1.00 94.12 474 HIS A CA 1
ATOM 3493 C C . HIS A 1 474 ? -34.017 -23.330 52.018 1.00 94.12 474 HIS A C 1
ATOM 3495 O O . HIS A 1 474 ? -33.588 -24.454 51.777 1.00 94.12 474 HIS A O 1
ATOM 3501 N N . GLU A 1 475 ? -34.002 -22.358 51.102 1.00 91.31 475 GLU A N 1
ATOM 3502 C CA . GLU A 1 475 ? -33.445 -22.565 49.761 1.00 91.31 475 GLU A CA 1
ATOM 3503 C C . GLU A 1 475 ? -31.938 -22.852 49.778 1.00 91.31 475 GLU A C 1
ATOM 3505 O O . GLU A 1 475 ? -31.472 -23.722 49.046 1.00 91.31 475 GLU A O 1
ATOM 3510 N N . TYR A 1 476 ? -31.165 -22.151 50.612 1.00 93.56 476 TYR A N 1
ATOM 3511 C CA . TYR A 1 476 ? -29.718 -22.366 50.719 1.00 93.56 476 TYR A CA 1
ATOM 3512 C C . TYR A 1 476 ? -29.368 -23.775 51.220 1.00 93.56 476 TYR A C 1
ATOM 3514 O O . TYR A 1 476 ? -28.507 -24.447 50.656 1.00 93.56 476 TYR A O 1
ATOM 3522 N N . LEU A 1 477 ? -30.054 -24.249 52.260 1.00 93.69 477 LEU A N 1
ATOM 3523 C CA . LEU A 1 477 ? -29.793 -25.548 52.882 1.00 93.69 477 LEU A CA 1
ATOM 3524 C C . LEU A 1 477 ? -30.228 -26.731 52.005 1.00 93.69 477 LEU A C 1
ATOM 3526 O O . LEU A 1 477 ? -29.745 -27.839 52.218 1.00 93.69 477 LEU A O 1
ATOM 3530 N N . VAL A 1 478 ? -31.074 -26.522 50.988 1.00 92.06 478 VAL A N 1
ATOM 3531 C CA . VAL A 1 478 ? -31.312 -27.540 49.947 1.00 92.06 478 VAL A CA 1
ATOM 3532 C C . VAL A 1 478 ? -30.027 -27.815 49.157 1.00 92.06 478 VAL A C 1
ATOM 3534 O O . VAL A 1 478 ? -29.741 -28.964 48.825 1.00 92.06 478 VAL A O 1
ATOM 3537 N N . GLU A 1 479 ? -29.237 -26.776 48.877 1.00 89.25 479 GLU A N 1
ATOM 3538 C CA . GLU A 1 479 ? -27.978 -26.876 48.129 1.00 89.25 479 GLU A CA 1
ATOM 3539 C C . GLU A 1 479 ? -26.786 -27.232 49.040 1.00 89.25 479 GLU A C 1
ATOM 3541 O O . GLU A 1 479 ? -25.868 -27.934 48.612 1.00 89.25 479 GLU A O 1
ATOM 3546 N N . ALA A 1 480 ? -26.807 -26.790 50.302 1.00 91.38 480 ALA A N 1
ATOM 3547 C CA . ALA A 1 480 ? -25.741 -26.995 51.284 1.00 91.38 480 ALA A CA 1
ATOM 3548 C C . ALA A 1 480 ? -26.277 -27.528 52.633 1.00 91.38 480 ALA A C 1
ATOM 3550 O O . ALA A 1 480 ? -26.176 -26.844 53.655 1.00 91.38 480 ALA A O 1
ATOM 3551 N N . PRO A 1 481 ? -26.807 -28.766 52.690 1.00 91.00 481 PRO A N 1
ATOM 3552 C CA . PRO A 1 481 ? -27.521 -29.273 53.868 1.00 91.00 481 PRO A CA 1
ATOM 3553 C C . PRO A 1 481 ? -26.643 -29.451 55.113 1.00 91.00 481 PRO A C 1
ATOM 3555 O O . PRO A 1 481 ? -27.160 -29.519 56.222 1.00 91.00 481 PRO A O 1
ATOM 3558 N N . GLY A 1 482 ? -25.320 -29.541 54.945 1.00 91.44 482 GLY A N 1
ATOM 3559 C CA . GLY A 1 482 ? -24.358 -29.727 56.036 1.00 91.44 482 GLY A CA 1
ATOM 3560 C C . GLY A 1 482 ? -23.699 -28.442 56.548 1.00 91.44 482 GLY A C 1
ATOM 3561 O O . GLY A 1 482 ? -22.758 -28.531 57.337 1.00 91.44 482 GLY A O 1
ATOM 3562 N N . ASP A 1 483 ? -24.116 -27.259 56.088 1.00 94.00 483 ASP A N 1
ATOM 3563 C CA . ASP A 1 483 ? -23.531 -25.991 56.538 1.00 94.00 483 ASP A CA 1
ATOM 3564 C C . ASP A 1 483 ? -23.984 -25.668 57.974 1.00 94.00 483 ASP A C 1
ATOM 3566 O O . ASP A 1 483 ? -25.063 -25.124 58.213 1.00 94.00 483 ASP A O 1
ATOM 3570 N N . LEU A 1 484 ? -23.143 -26.036 58.947 1.00 93.25 484 LEU A N 1
ATOM 3571 C CA . LEU A 1 484 ? -23.419 -25.878 60.378 1.00 93.25 484 LEU A CA 1
ATOM 3572 C C . LEU A 1 484 ? -23.731 -24.422 60.783 1.00 93.25 484 LEU A C 1
ATOM 3574 O O . LEU A 1 484 ? -24.705 -24.221 61.511 1.00 93.25 484 LEU A O 1
ATOM 3578 N N . PRO A 1 485 ? -22.964 -23.394 60.358 1.00 93.75 485 PRO A N 1
ATOM 3579 C CA . PRO A 1 485 ? -23.353 -21.998 60.556 1.00 93.75 485 PRO A CA 1
ATOM 3580 C C . PRO A 1 485 ? -24.759 -21.656 60.048 1.00 93.75 485 PRO A C 1
ATOM 3582 O O . PRO A 1 485 ? -25.509 -20.986 60.758 1.00 93.75 485 PRO A O 1
ATOM 3585 N N . ALA A 1 486 ? -25.130 -22.117 58.851 1.00 94.44 486 ALA A N 1
ATOM 3586 C CA . ALA A 1 486 ? -26.445 -21.838 58.278 1.00 94.44 486 ALA A CA 1
ATOM 3587 C C . ALA A 1 486 ? -27.578 -22.578 59.014 1.00 94.44 486 ALA A C 1
ATOM 3589 O O . ALA A 1 486 ? -28.632 -21.988 59.251 1.00 94.44 486 ALA A O 1
ATOM 3590 N N . LEU A 1 487 ? -27.351 -23.826 59.441 1.00 95.75 487 LEU A N 1
ATOM 3591 C CA . LEU A 1 487 ? -28.287 -24.591 60.277 1.00 95.75 487 LEU A CA 1
ATOM 3592 C C . LEU A 1 487 ? -28.529 -23.916 61.633 1.00 95.75 487 LEU A C 1
ATOM 3594 O O . LEU A 1 487 ? -29.675 -23.779 62.058 1.00 95.75 487 LEU A O 1
ATOM 3598 N N . ARG A 1 488 ? -27.470 -23.409 62.277 1.00 95.75 488 ARG A N 1
ATOM 3599 C CA . ARG A 1 488 ? -27.592 -22.642 63.528 1.00 95.75 488 ARG A CA 1
ATOM 3600 C C . ARG A 1 488 ? -28.397 -21.362 63.332 1.00 95.75 488 ARG A C 1
ATOM 3602 O O . ARG A 1 488 ? -29.314 -21.106 64.105 1.00 95.75 488 ARG A O 1
ATOM 3609 N N . LEU A 1 489 ? -28.117 -20.603 62.270 1.00 96.44 489 LEU A N 1
ATOM 3610 C CA . LEU A 1 489 ? -28.896 -19.402 61.958 1.00 96.44 489 LEU A CA 1
ATOM 3611 C C . LEU A 1 489 ? -30.370 -19.736 61.661 1.00 96.44 489 LEU A C 1
ATOM 3613 O O . LEU A 1 489 ? -31.261 -18.973 62.031 1.00 96.44 489 LEU A O 1
ATOM 3617 N N . MET A 1 490 ? -30.644 -20.885 61.033 1.00 96.75 490 MET A N 1
ATOM 3618 C CA . MET A 1 490 ? -32.009 -21.367 60.806 1.00 96.75 490 MET A CA 1
ATOM 3619 C C . MET A 1 490 ? -32.704 -21.704 62.129 1.00 96.75 490 MET A C 1
ATOM 3621 O O . MET A 1 490 ? -33.852 -21.305 62.328 1.00 96.75 490 MET A O 1
ATOM 3625 N N . ALA A 1 491 ? -32.016 -22.386 63.049 1.00 95.81 491 ALA A N 1
ATOM 3626 C CA . ALA A 1 491 ? -32.532 -22.666 64.385 1.00 95.81 491 ALA A CA 1
ATOM 3627 C C . ALA A 1 491 ? -32.888 -21.366 65.129 1.00 95.81 491 ALA A C 1
ATOM 3629 O O . ALA A 1 491 ? -33.987 -21.258 65.677 1.00 95.81 491 ALA A O 1
ATOM 3630 N N . ASP A 1 492 ? -32.017 -20.354 65.073 1.00 96.44 492 ASP A N 1
ATOM 3631 C CA . ASP A 1 492 ? -32.249 -19.040 65.686 1.00 96.44 492 ASP A CA 1
ATOM 3632 C C . ASP A 1 492 ? -33.448 -18.307 65.057 1.00 96.44 492 ASP A C 1
ATOM 3634 O O . ASP A 1 492 ? -34.300 -17.758 65.767 1.00 96.44 492 ASP A O 1
ATOM 3638 N N . ALA A 1 493 ? -33.570 -18.338 63.726 1.00 95.75 493 ALA A N 1
ATOM 3639 C CA . ALA A 1 493 ? -34.704 -17.754 63.011 1.00 95.75 493 ALA A CA 1
ATOM 3640 C C . ALA A 1 493 ? -36.032 -18.436 63.379 1.00 95.75 493 ALA A C 1
ATOM 3642 O O . ALA A 1 493 ? -37.025 -17.760 63.658 1.00 95.75 493 ALA A O 1
ATOM 3643 N N . GLN A 1 494 ? -36.048 -19.768 63.450 1.00 96.50 494 GLN A N 1
ATOM 3644 C CA . GLN A 1 494 ? -37.230 -20.547 63.826 1.00 96.50 494 GLN A CA 1
ATOM 3645 C C . GLN A 1 494 ? -37.607 -20.350 65.299 1.00 96.50 494 GLN A C 1
ATOM 3647 O O . GLN A 1 494 ? -38.790 -20.189 65.607 1.00 96.50 494 GLN A O 1
ATOM 3652 N N . ALA A 1 495 ? -36.620 -20.272 66.202 1.00 95.62 495 ALA A N 1
ATOM 3653 C CA . ALA A 1 495 ? -36.847 -19.936 67.607 1.00 95.62 495 ALA A CA 1
ATOM 3654 C C . ALA A 1 495 ? -37.558 -18.586 67.755 1.00 95.62 495 ALA A C 1
ATOM 3656 O O . ALA A 1 495 ? -38.460 -18.439 68.579 1.00 95.62 495 ALA A O 1
ATOM 3657 N N . ARG A 1 496 ? -37.178 -17.606 66.929 1.00 94.81 496 ARG A N 1
ATOM 3658 C CA . ARG A 1 496 ? -37.767 -16.265 66.944 1.00 94.81 496 ARG A CA 1
ATOM 3659 C C . ARG A 1 496 ? -39.189 -16.215 66.375 1.00 94.81 496 ARG A C 1
ATOM 3661 O O . ARG A 1 496 ? -39.963 -15.366 66.803 1.00 94.81 496 ARG A O 1
ATOM 3668 N N . LEU A 1 497 ? -39.538 -17.105 65.444 1.00 94.31 497 LEU A N 1
ATOM 3669 C CA . LEU A 1 497 ? -40.876 -17.177 64.837 1.00 94.31 497 LEU A CA 1
ATOM 3670 C C . LEU A 1 497 ? -41.878 -18.011 65.649 1.00 94.31 497 LEU A C 1
ATOM 3672 O O . LEU A 1 497 ? -43.051 -17.655 65.708 1.00 94.31 497 LEU A O 1
ATOM 3676 N N . GLY A 1 498 ? -41.437 -19.125 66.242 1.00 90.81 498 GLY A N 1
ATOM 3677 C CA . GLY A 1 498 ? -42.320 -20.130 66.855 1.00 90.81 498 GLY A CA 1
ATOM 3678 C C . GLY A 1 498 ? -41.856 -20.661 68.213 1.00 90.81 498 GLY A C 1
ATOM 3679 O O . GLY A 1 498 ? -42.408 -21.643 68.710 1.00 90.81 498 GLY A O 1
ATOM 3680 N N . GLY A 1 499 ? -40.844 -20.040 68.823 1.00 92.62 499 GLY A N 1
ATOM 3681 C CA . GLY A 1 499 ? -40.278 -20.451 70.106 1.00 92.62 499 GLY A CA 1
ATOM 3682 C C . GLY A 1 499 ? -39.319 -21.650 70.018 1.00 92.62 499 GLY A C 1
ATOM 3683 O O . GLY A 1 499 ? -39.084 -22.206 68.943 1.00 92.62 499 GLY A O 1
ATOM 3684 N N . PRO A 1 500 ? -38.766 -22.105 71.160 1.00 90.50 500 PRO A N 1
ATOM 3685 C CA . PRO A 1 500 ? -37.694 -23.109 71.204 1.00 90.50 500 PRO A CA 1
ATOM 3686 C C . PRO A 1 500 ? -38.043 -24.455 70.555 1.00 90.50 500 PRO A C 1
ATOM 3688 O O . PRO A 1 500 ? -37.161 -25.165 70.079 1.00 90.50 500 PRO A O 1
ATOM 3691 N N . ALA A 1 501 ? -39.327 -24.822 70.527 1.00 90.88 501 ALA A N 1
ATOM 3692 C CA . ALA A 1 501 ? -39.782 -26.062 69.906 1.00 90.88 501 ALA A CA 1
ATOM 3693 C C . ALA A 1 501 ? -39.581 -26.060 68.380 1.00 90.88 501 ALA A C 1
ATOM 3695 O O . ALA A 1 501 ? -39.218 -27.094 67.823 1.00 90.88 501 ALA A O 1
ATOM 3696 N N . ALA A 1 502 ? -39.752 -24.906 67.724 1.00 90.38 502 ALA A N 1
ATOM 3697 C CA . ALA A 1 502 ? -39.583 -24.760 66.278 1.00 90.38 502 ALA A CA 1
ATOM 3698 C C . ALA A 1 502 ? -38.110 -24.842 65.832 1.00 90.38 502 ALA A C 1
ATOM 3700 O O . ALA A 1 502 ? -37.832 -25.193 64.688 1.00 90.38 502 ALA A O 1
ATOM 3701 N N . ALA A 1 503 ? -37.165 -24.562 66.735 1.00 90.62 503 ALA A N 1
ATOM 3702 C CA . ALA A 1 503 ? -35.729 -24.623 66.464 1.00 90.62 503 ALA A CA 1
ATOM 3703 C C . ALA A 1 503 ? -35.148 -26.047 66.503 1.00 90.62 503 ALA A C 1
ATOM 3705 O O . ALA A 1 503 ? -34.166 -26.321 65.821 1.00 90.62 503 ALA A O 1
ATOM 3706 N N . ARG A 1 504 ? -35.759 -26.964 67.271 1.00 90.50 504 ARG A N 1
ATOM 3707 C CA . ARG A 1 504 ? -35.242 -28.328 67.515 1.00 90.50 504 ARG A CA 1
ATOM 3708 C C . ARG A 1 504 ? -34.886 -29.146 66.265 1.00 90.50 504 ARG A C 1
ATOM 3710 O O . ARG A 1 504 ? -33.903 -29.865 66.351 1.00 90.50 504 ARG A O 1
ATOM 3717 N N . PRO A 1 505 ? -35.622 -29.086 65.139 1.00 90.62 505 PRO A N 1
ATOM 3718 C CA . PRO A 1 505 ? -35.266 -29.854 63.941 1.00 90.62 505 PRO A CA 1
ATOM 3719 C C . PRO A 1 505 ? -33.957 -29.417 63.268 1.00 90.62 505 PRO A C 1
ATOM 3721 O O . PRO A 1 505 ? -33.484 -30.105 62.370 1.00 90.62 505 PRO A O 1
ATOM 3724 N N . TRP A 1 506 ? -33.415 -28.261 63.657 1.00 88.75 506 TRP A N 1
ATOM 3725 C CA . TRP A 1 506 ? -32.280 -27.601 63.009 1.00 88.75 506 TRP A CA 1
ATOM 3726 C C . TRP A 1 506 ? -31.018 -27.558 63.891 1.00 88.75 506 TRP A C 1
ATOM 3728 O O . TRP A 1 506 ? -29.991 -27.041 63.449 1.00 88.75 506 TRP A O 1
ATOM 3738 N N . LEU A 1 507 ? -31.106 -28.072 65.126 1.00 84.94 507 LEU A N 1
ATOM 3739 C CA . LEU A 1 507 ? -30.008 -28.252 66.085 1.00 84.94 507 LEU A CA 1
ATOM 3740 C C . LEU A 1 507 ? -29.506 -29.695 66.033 1.00 84.94 507 LEU A C 1
ATOM 3742 O O . LEU A 1 507 ? -28.269 -29.871 66.121 1.00 84.94 507 LEU A O 1
#

Secondary structure (DSSP, 8-state):
--SHHHHHHHHHHHHHHHHHHHHHHHHHSSPPHHHHHHHHHHS---------S-------PPPP-PPPPTTHHHHHHH--HHHHHHHHHHHHHTT----HHHHHHHHHHTT-HHHHHHHHHHSTTTTSGGGHHHHHHHHHHTT-HHHHHHHHHHHHHS--S--HHHHHHHHHHTT-HHHHHHHHHTTSSPPPPHHHHHHHHHHHHHTT-HHHHHHHHHTT---HHHH-HHHHHHHHHHHT-HHHHHHHHHTS-HHHHHHHHHHHHHHHT-HHHHHHHHHHHHTSTT--HHHHHHHHHHTT-HHHHHHHHHHHHTT--TTSHHHHHHHHHH-SS--HHHHHHHHHHHTSS-HHHHHHHHHHHHTTS-HHHHHHHHHHSTTTTSHHHHHHHHHHHHHHT-HHHHHHHHHHHTSS----HHHHHHHHHT--S--HHHHHHHHHHHHHTT---TTHHHHHHHHHHHTT-HHHHHHHHHHHHHH-TT-HHHHHHHHHHHHHHH-HHHHGGG-